Protein AF-0000000076751993 (afdb_homodimer)

Organism: NCBI:txid927661

Nearest PDB structures (foldseek):
  2pz9-assembly1_A-2  TM=8.541E-01  e=6.817E-10  Streptomyces coelicolor A3(2)
  2d6y-assembly1_A  TM=8.822E-01  e=1.567E-08  Streptomyces coelicolor A3(2)
  2jk3-assembly1_B  TM=6.874E-01  e=1.812E-04  Bacillus cereus
  3cdl-assembly1_A  TM=7.013E-01  e=4.113E-04  Pseudomonas syringae pv. tomato str. DC3000
  3cdl-assembly1_B  TM=6.144E-01  e=4.529E-04  Pseudomonas syringae pv. tomato str. DC3000

Secondary structure (DSSP, 8-state):
-----SSHHHHHHHHHHHHHHHHHHHHHHHHH--HHHHHHHHT--HHHHHHHH-SHHHHHHHHHHHHHHHHHHHS---TT-HHHHHHHHHHHHHH-HHHHHHHHHHHHHT--SEESSTTHHHHHHHHHHHHHHHHHTTSS-SS-HHHHHHHHHHHHTTTSTT-SSEE--TTS-HHHHHHHHHHHHHHHHHHHS--/-----SSHHHHHHHHHHHHHHHHHHHHHHHHH--HHHHHHHHT--HHHHHHHH-SHHHHHHHHHHHHHHHHHHHS---TT-HHHHHHHHHHHHHH-HHHHHHHHHHHHHT--SEESSTTHHHHHHHHHHHHHHHHHTTSS-SS-HHHHHHHHHHHHTTTSTT-SSEE--TTS-HHHHHHHHHHHHHHHHHHHS--

InterPro domains:
  IPR001647 DNA-binding HTH domain, TetR-type [PF00440] (17-63)
  IPR001647 DNA-binding HTH domain, TetR-type [PR00455] (17-30)
  IPR001647 DNA-binding HTH domain, TetR-type [PR00455] (38-61)
  IPR001647 DNA-binding HTH domain, TetR-type [PS50977] (11-71)
  IPR009057 Homedomain-like superfamily [SSF46689] (4-84)
  IPR036271 Tetracyclin repressor-like, C-terminal domain superfamily [SSF48498] (80-193)
  IPR041467 HTH-type transcriptional repressor Sco4008, C-terminal [PF17926] (81-190)
  IPR050109 HTH-type, TetR-like transcriptional regulator [PTHR30328] (11-191)

Structure (mmCIF, N/CA/C/O backbone):
data_AF-0000000076751993-model_v1
#
loop_
_entity.id
_entity.type
_entity.pdbx_description
1 polymer 'Transcriptional regulator'
#
loop_
_atom_site.group_PDB
_atom_site.id
_atom_site.type_symbol
_atom_site.label_atom_id
_atom_site.label_alt_id
_atom_site.label_comp_id
_atom_site.label_asym_id
_atom_site.label_entity_id
_atom_site.label_seq_id
_atom_site.pdbx_PDB_ins_code
_atom_site.Cartn_x
_atom_site.Cartn_y
_atom_site.Cartn_z
_atom_site.occupancy
_atom_site.B_iso_or_equiv
_atom_site.auth_seq_id
_atom_site.auth_comp_id
_atom_site.auth_asym_id
_atom_site.auth_atom_id
_atom_site.pdbx_PDB_model_num
ATOM 1 N N . MET A 1 1 ? 23.031 14.883 -2.691 1 47.91 1 MET A N 1
ATOM 2 C CA . MET A 1 1 ? 23 14.641 -1.253 1 47.91 1 MET A CA 1
ATOM 3 C C . MET A 1 1 ? 23.906 15.625 -0.515 1 47.91 1 MET A C 1
ATOM 5 O O . MET A 1 1 ? 25 15.945 -0.988 1 47.91 1 MET A O 1
ATOM 9 N N . PRO A 1 2 ? 23.266 16.469 0.306 1 58.22 2 PRO A N 1
ATOM 10 C CA . PRO A 1 2 ? 24.234 17.375 0.948 1 58.22 2 PRO A CA 1
ATOM 11 C C . PRO A 1 2 ? 25.5 16.656 1.416 1 58.22 2 PRO A C 1
ATOM 13 O O . PRO A 1 2 ? 25.453 15.453 1.714 1 58.22 2 PRO A O 1
ATOM 16 N N . GLU A 1 3 ? 26.625 17.188 1.13 1 65.31 3 GLU A N 1
ATOM 17 C CA . GLU A 1 3 ? 27.922 16.625 1.495 1 65.31 3 GLU A CA 1
ATOM 18 C C . GLU A 1 3 ? 28 16.375 2.998 1 65.31 3 GLU A C 1
ATOM 20 O O . GLU A 1 3 ? 27.672 17.25 3.797 1 65.31 3 GLU A O 1
ATOM 25 N N . GLN A 1 4 ? 28 15.086 3.352 1 73.44 4 GLN A N 1
ATOM 26 C CA . GLN A 1 4 ? 28.234 14.695 4.738 1 73.44 4 GLN A CA 1
ATOM 27 C C . GLN A 1 4 ? 29.406 15.453 5.34 1 73.44 4 GLN A C 1
ATOM 29 O O . GLN A 1 4 ? 30.453 15.594 4.699 1 73.44 4 GLN A O 1
ATOM 34 N N . PRO A 1 5 ? 29.047 16.047 6.43 1 74.31 5 PRO A N 1
ATOM 35 C CA . PRO A 1 5 ? 30.156 16.766 7.074 1 74.31 5 PRO A CA 1
ATOM 36 C C . PRO A 1 5 ? 31.391 15.883 7.293 1 74.31 5 PRO A C 1
ATOM 38 O O . PRO A 1 5 ? 31.25 14.68 7.516 1 74.31 5 PRO A O 1
ATOM 41 N N . SER A 1 6 ? 32.531 16.5 7.281 1 78.62 6 SER A N 1
ATOM 42 C CA . SER A 1 6 ? 33.812 15.781 7.367 1 78.62 6 SER A CA 1
ATOM 43 C C . SER A 1 6 ? 34.281 15.648 8.812 1 78.62 6 SER A C 1
ATOM 45 O O . SER A 1 6 ? 35.062 14.742 9.141 1 78.62 6 SER A O 1
ATOM 47 N N . THR A 1 7 ? 33.812 16.391 9.664 1 85.12 7 THR A N 1
ATOM 48 C CA . THR A 1 7 ? 34.219 16.266 11.062 1 85.12 7 THR A CA 1
ATOM 49 C C . THR A 1 7 ? 33.406 15.172 11.758 1 85.12 7 THR A C 1
ATOM 51 O O . THR A 1 7 ? 32.25 14.93 11.406 1 85.12 7 THR A O 1
ATOM 54 N N . PRO A 1 8 ? 34.031 14.5 12.688 1 86.75 8 PRO A N 1
ATOM 55 C CA . PRO A 1 8 ? 33.312 13.445 13.414 1 86.75 8 PRO A CA 1
ATOM 56 C C . PRO A 1 8 ? 32.062 13.945 14.094 1 86.75 8 PRO A C 1
ATOM 58 O O . PRO A 1 8 ? 31.031 13.25 14.086 1 86.75 8 PRO A O 1
ATOM 61 N N . ARG A 1 9 ? 32.156 15.062 14.742 1 85.81 9 ARG A N 1
ATOM 62 C CA . ARG A 1 9 ? 31 15.633 15.398 1 85.81 9 ARG A CA 1
ATOM 63 C C . ARG A 1 9 ? 29.906 15.945 14.383 1 85.81 9 ARG A C 1
ATOM 65 O O . ARG A 1 9 ? 28.719 15.68 14.633 1 85.81 9 ARG A O 1
ATOM 72 N N . 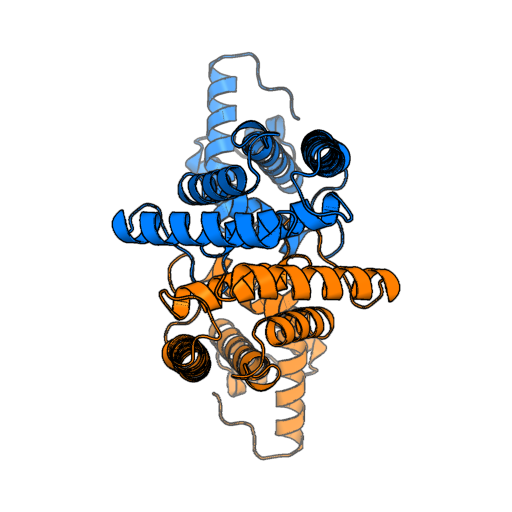GLY A 1 10 ? 30.297 16.578 13.328 1 88.31 10 GLY A N 1
ATOM 73 C CA . GLY A 1 10 ? 29.359 16.875 12.25 1 88.31 10 GLY A CA 1
ATOM 74 C C . GLY A 1 10 ? 28.703 15.625 11.68 1 88.31 10 GLY A C 1
ATOM 75 O O . GLY A 1 10 ? 27.5 15.602 11.438 1 88.31 10 GLY A O 1
ATOM 76 N N . ALA A 1 11 ? 29.531 14.609 11.531 1 90.38 11 ALA A N 1
ATOM 77 C CA . ALA A 1 11 ? 29.047 13.344 11.008 1 90.38 11 ALA A CA 1
ATOM 78 C C . ALA A 1 11 ? 28.047 12.703 11.969 1 90.38 11 ALA A C 1
ATOM 80 O O . ALA A 1 11 ? 27.047 12.125 11.539 1 90.38 11 ALA A O 1
ATOM 81 N N . ALA A 1 12 ? 28.344 12.812 13.172 1 91.81 12 ALA A N 1
ATOM 82 C CA . ALA A 1 12 ? 27.453 12.25 14.188 1 91.81 12 ALA A CA 1
ATOM 83 C C . ALA A 1 12 ? 26.109 12.969 14.188 1 91.81 12 ALA A C 1
ATOM 85 O O . ALA A 1 12 ? 25.062 12.328 14.273 1 91.81 12 ALA A O 1
ATOM 86 N N . THR A 1 13 ? 26.188 14.266 14.109 1 91.62 13 THR A N 1
ATOM 87 C CA . THR A 1 13 ? 24.969 15.055 14.07 1 91.62 13 THR A CA 1
ATOM 88 C C . THR A 1 13 ? 24.172 14.742 12.805 1 91.62 13 THR A C 1
ATOM 90 O O . THR A 1 13 ? 22.953 14.586 12.859 1 91.62 13 THR A O 1
ATOM 93 N N . TYR A 1 14 ? 24.828 14.688 11.773 1 93.06 14 TYR A N 1
ATOM 94 C CA . TYR A 1 14 ? 24.219 14.344 10.492 1 93.06 14 TYR A CA 1
ATOM 95 C C . TYR A 1 14 ? 23.453 13.023 10.578 1 93.06 14 TYR A C 1
ATOM 97 O O . TYR A 1 14 ? 22.297 12.938 10.18 1 93.06 14 TYR A O 1
ATOM 105 N N . GLN A 1 15 ? 24.047 12.031 11.172 1 92.94 15 GLN A N 1
ATOM 106 C CA . GLN A 1 15 ? 23.453 10.703 11.289 1 92.94 15 GLN A CA 1
ATOM 107 C C . GLN A 1 15 ? 22.266 10.719 12.242 1 92.94 15 GLN A C 1
ATOM 109 O O . GLN A 1 15 ? 21.25 10.062 12 1 92.94 15 GLN A O 1
ATOM 114 N N . ARG A 1 16 ? 22.375 11.453 13.258 1 94.31 16 ARG A N 1
ATOM 115 C CA . ARG A 1 16 ? 21.266 11.562 14.203 1 94.31 16 ARG A CA 1
ATOM 116 C C . ARG A 1 16 ? 20.047 12.188 13.539 1 94.31 16 ARG A C 1
ATOM 118 O O . ARG A 1 16 ? 18.922 11.734 13.75 1 94.31 16 ARG A O 1
ATOM 125 N N . ILE A 1 17 ? 20.312 13.219 12.758 1 94.88 17 ILE A N 1
ATOM 126 C CA . ILE A 1 17 ? 19.219 13.859 12.039 1 94.88 17 ILE A CA 1
ATOM 127 C C . ILE A 1 17 ? 18.547 12.852 11.102 1 94.88 17 ILE A C 1
ATOM 129 O O . ILE A 1 17 ? 17.328 12.742 11.078 1 94.88 17 ILE A O 1
ATOM 133 N N . LEU A 1 18 ? 19.359 12.094 10.438 1 93.75 18 LEU A N 1
ATOM 134 C CA . LEU A 1 18 ? 18.844 11.109 9.492 1 93.75 18 LEU A CA 1
ATOM 135 C C . LEU A 1 18 ? 17.984 10.078 10.203 1 93.75 18 LEU A C 1
ATOM 137 O O . LEU A 1 18 ? 16.891 9.75 9.742 1 93.75 18 LEU A O 1
ATOM 141 N N . ASP A 1 19 ? 18.438 9.617 11.297 1 94.44 19 ASP A N 1
ATOM 142 C CA . ASP A 1 19 ? 17.734 8.57 12.031 1 94.44 19 ASP A CA 1
ATOM 143 C C . ASP A 1 19 ? 16.406 9.086 12.578 1 94.44 19 ASP A C 1
ATOM 145 O O . ASP A 1 19 ? 15.359 8.453 12.391 1 94.44 19 ASP A O 1
ATOM 149 N N . VAL A 1 20 ? 16.453 10.25 13.141 1 96.69 20 VAL A N 1
ATOM 150 C CA . VAL A 1 20 ? 15.273 10.828 13.758 1 96.69 20 VAL A CA 1
ATOM 151 C C . VAL A 1 20 ? 14.273 11.242 12.68 1 96.69 20 VAL A C 1
ATOM 153 O O . VAL A 1 20 ? 13.07 10.992 12.805 1 96.69 20 VAL A O 1
ATOM 156 N N . ALA A 1 21 ? 14.789 11.844 11.641 1 97 21 ALA A N 1
ATOM 157 C CA . ALA A 1 21 ? 13.914 12.289 10.562 1 97 21 ALA A CA 1
ATOM 158 C C . ALA A 1 21 ? 13.266 11.102 9.852 1 97 21 ALA A C 1
ATOM 160 O O . ALA A 1 21 ? 12.117 11.18 9.422 1 97 21 ALA A O 1
ATOM 161 N N . THR A 1 22 ? 14 10 9.742 1 95.94 22 THR A N 1
ATOM 162 C CA . THR A 1 22 ? 13.445 8.789 9.141 1 95.94 22 THR A CA 1
ATOM 163 C C . THR A 1 22 ? 12.227 8.305 9.922 1 95.94 22 THR A C 1
ATOM 165 O O . THR A 1 22 ? 11.188 8.016 9.336 1 95.94 22 THR A O 1
ATOM 168 N N . GLN A 1 23 ? 12.359 8.289 11.172 1 96.12 23 GLN A N 1
ATOM 169 C CA . GLN A 1 23 ? 11.258 7.844 12.023 1 96.12 23 GLN A CA 1
ATOM 170 C C . GLN A 1 23 ? 10.086 8.812 11.953 1 96.12 23 GLN A C 1
ATOM 172 O O . GLN A 1 23 ? 8.93 8.391 11.875 1 96.12 23 GLN A O 1
ATOM 177 N N . GLU A 1 24 ? 10.406 10.109 11.945 1 97.06 24 GLU A N 1
ATOM 178 C CA . GLU A 1 24 ? 9.383 11.148 11.875 1 97.06 24 GLU A CA 1
ATOM 179 C C . GLU A 1 24 ? 8.602 11.062 10.57 1 97.06 24 GLU A C 1
ATOM 181 O O . GLU A 1 24 ? 7.367 11.055 10.578 1 97.06 24 GLU A O 1
ATOM 186 N N . PHE A 1 25 ? 9.297 10.898 9.484 1 96.81 25 PHE A N 1
ATOM 187 C CA . PHE A 1 25 ? 8.656 10.836 8.172 1 96.81 25 PHE A CA 1
ATOM 188 C C . PHE A 1 25 ? 7.91 9.516 8 1 96.81 25 PHE A C 1
ATOM 190 O O . PHE A 1 25 ? 6.836 9.484 7.406 1 96.81 25 PHE A O 1
ATOM 197 N N . ALA A 1 26 ? 8.469 8.422 8.508 1 96.06 26 ALA A N 1
ATOM 198 C CA . ALA A 1 26 ? 7.82 7.117 8.383 1 96.06 26 ALA A CA 1
ATOM 199 C C . ALA A 1 26 ? 6.508 7.078 9.164 1 96.06 26 ALA A C 1
ATOM 201 O O . ALA A 1 26 ? 5.555 6.414 8.75 1 96.06 26 ALA A O 1
ATOM 202 N N . ARG A 1 27 ? 6.48 7.816 10.227 1 95.44 27 ARG A N 1
ATOM 203 C CA . ARG A 1 27 ? 5.309 7.785 11.094 1 95.44 27 ARG A CA 1
ATOM 204 C C . ARG A 1 27 ? 4.246 8.766 10.617 1 95.44 27 ARG A C 1
ATOM 206 O O . ARG A 1 27 ? 3.053 8.461 10.633 1 95.44 27 ARG A O 1
ATOM 213 N N . HIS A 1 28 ? 4.703 9.953 10.086 1 95.5 28 HIS A N 1
ATOM 214 C CA . HIS A 1 28 ? 3.73 11.031 9.93 1 95.5 28 HIS A CA 1
ATOM 215 C C . HIS A 1 28 ? 3.609 11.461 8.477 1 95.5 28 HIS A C 1
ATOM 217 O O . HIS A 1 28 ? 2.744 12.266 8.133 1 95.5 28 HIS A O 1
ATOM 223 N N . GLY A 1 29 ? 4.473 10.875 7.602 1 95.31 29 GLY A N 1
ATOM 224 C CA . GLY A 1 29 ? 4.465 11.328 6.219 1 95.31 29 GLY A CA 1
ATOM 225 C C . GLY A 1 29 ? 5.156 12.664 6.023 1 95.31 29 GLY A C 1
ATOM 226 O O . GLY A 1 29 ? 5.723 13.219 6.965 1 95.31 29 GLY A O 1
ATOM 227 N N . ILE A 1 30 ? 5.117 13.164 4.828 1 93.62 30 ILE A N 1
ATOM 228 C CA . ILE A 1 30 ? 5.809 14.391 4.445 1 93.62 30 ILE A CA 1
ATOM 229 C C . ILE A 1 30 ? 5.043 15.602 4.977 1 93.62 30 ILE A C 1
ATOM 231 O O . ILE A 1 30 ? 5.625 16.484 5.617 1 93.62 30 ILE A O 1
ATOM 235 N N . ALA A 1 31 ? 3.777 15.602 4.715 1 90.44 31 ALA A N 1
ATOM 236 C CA . ALA A 1 31 ? 2.938 16.719 5.152 1 90.44 31 ALA A CA 1
ATOM 237 C C . ALA A 1 31 ? 2.834 16.75 6.676 1 90.44 31 ALA A C 1
ATOM 239 O O . ALA A 1 31 ? 2.834 17.828 7.273 1 90.44 31 ALA A O 1
ATOM 240 N N . GLY A 1 32 ? 2.873 15.625 7.328 1 91.94 32 GLY A N 1
ATOM 241 C CA . GLY A 1 32 ? 2.617 15.539 8.758 1 91.94 32 GLY A CA 1
ATOM 242 C C . GLY A 1 32 ? 3.869 15.695 9.602 1 91.94 32 GLY A C 1
ATOM 243 O O . GLY A 1 32 ? 3.791 16 10.789 1 91.94 32 GLY A O 1
ATOM 244 N N . ALA A 1 33 ? 4.992 15.484 8.992 1 95.06 33 ALA A N 1
ATOM 245 C CA . ALA A 1 33 ? 6.258 15.602 9.711 1 95.06 33 ALA A CA 1
ATOM 246 C C . ALA A 1 33 ? 6.535 17.062 10.094 1 95.06 33 ALA A C 1
ATOM 248 O O . ALA A 1 33 ? 6.188 17.984 9.352 1 95.06 33 ALA A O 1
ATOM 249 N N . ARG A 1 34 ? 7.145 17.219 11.234 1 95.5 34 ARG A N 1
ATOM 250 C CA . ARG A 1 34 ? 7.488 18.547 11.719 1 95.5 34 ARG A CA 1
ATOM 251 C C . ARG A 1 34 ? 8.992 18.688 11.953 1 95.5 34 ARG A C 1
ATOM 253 O O . ARG A 1 34 ? 9.57 17.906 12.727 1 95.5 34 ARG A O 1
ATOM 260 N N . VAL A 1 35 ? 9.477 19.688 11.406 1 96.62 35 VAL A N 1
ATOM 261 C CA . VAL A 1 35 ? 10.906 19.953 11.523 1 96.62 35 VAL A CA 1
ATOM 262 C C . VAL A 1 35 ? 11.266 20.234 12.977 1 96.62 35 VAL A C 1
ATOM 264 O O . VAL A 1 35 ? 12.336 19.828 13.445 1 96.62 35 VAL A O 1
ATOM 267 N N . GLU A 1 36 ? 10.398 20.812 13.672 1 97.38 36 GLU A N 1
ATOM 268 C CA . GLU A 1 36 ? 10.625 21.125 15.078 1 97.38 36 GLU A CA 1
ATOM 269 C C . GLU A 1 36 ? 10.82 19.859 15.906 1 97.38 36 GLU A C 1
ATOM 271 O O . GLU A 1 36 ? 11.68 19.828 16.797 1 97.38 36 GLU A O 1
ATOM 276 N N . ARG A 1 37 ? 10.047 18.891 15.664 1 97.44 37 ARG A N 1
ATOM 277 C CA . ARG A 1 37 ? 10.188 17.609 16.359 1 97.44 37 ARG A CA 1
ATOM 278 C C . ARG A 1 37 ? 11.516 16.938 16.016 1 97.44 37 ARG A C 1
ATOM 280 O O . ARG A 1 37 ? 12.164 16.359 16.891 1 97.44 37 ARG A O 1
ATOM 287 N N . ILE A 1 38 ? 11.914 17.031 14.766 1 97.44 38 ILE A N 1
ATOM 288 C CA . ILE A 1 38 ? 13.141 16.406 14.297 1 97.44 38 ILE A CA 1
ATOM 289 C C . ILE A 1 38 ? 14.344 17.062 14.977 1 97.44 38 ILE A C 1
ATOM 291 O O . ILE A 1 38 ? 15.211 16.359 15.516 1 97.44 38 ILE A O 1
ATOM 295 N N . VAL A 1 39 ? 14.383 18.391 14.977 1 97.12 39 VAL A N 1
ATOM 296 C CA . VAL A 1 39 ? 15.555 19.078 15.516 1 97.12 39 VAL A CA 1
ATOM 297 C C . VAL A 1 39 ? 15.625 18.859 17.031 1 97.12 39 VAL A C 1
ATOM 299 O O . VAL A 1 39 ? 16.719 18.688 17.578 1 97.12 39 VAL A O 1
ATOM 302 N N . ALA A 1 40 ? 14.492 18.891 17.688 1 97.5 40 ALA A N 1
ATOM 303 C CA . ALA A 1 40 ? 14.453 18.656 19.125 1 97.5 40 ALA A CA 1
ATOM 304 C C . ALA A 1 40 ? 14.984 17.266 19.469 1 97.5 40 ALA A C 1
ATOM 306 O O . ALA A 1 40 ? 15.828 17.125 20.344 1 97.5 40 ALA A O 1
ATOM 307 N N . ALA A 1 41 ? 14.594 16.297 18.766 1 96.81 41 ALA A N 1
ATOM 308 C CA . ALA A 1 41 ? 14.961 14.906 19.047 1 96.81 41 ALA A CA 1
ATOM 309 C C . ALA A 1 41 ? 16.406 14.633 18.641 1 96.81 41 ALA A C 1
ATOM 311 O O . ALA A 1 41 ? 17.094 13.812 19.266 1 96.81 41 ALA A O 1
ATOM 312 N N . ALA A 1 42 ? 16.844 15.281 17.609 1 96.5 42 ALA A N 1
ATOM 313 C CA . ALA A 1 42 ? 18.203 15.062 17.109 1 96.5 42 ALA A CA 1
ATOM 314 C C . ALA A 1 42 ? 19.203 15.938 17.844 1 96.5 42 ALA A C 1
ATOM 316 O O . ALA A 1 42 ? 20.406 15.867 17.578 1 96.5 42 ALA A O 1
ATOM 317 N N . HIS A 1 43 ? 18.688 16.734 18.75 1 95.5 43 HIS A N 1
ATOM 318 C CA . HIS A 1 43 ? 19.531 17.625 19.531 1 95.5 43 HIS A CA 1
ATOM 319 C C . HIS A 1 43 ? 20.344 18.562 18.641 1 95.5 43 HIS A C 1
ATOM 321 O O . HIS A 1 43 ? 21.562 18.656 18.766 1 95.5 43 HIS A O 1
ATOM 327 N N . THR A 1 44 ? 19.688 19.203 17.734 1 95.94 44 THR A N 1
ATOM 328 C CA . THR A 1 44 ? 20.25 20.188 16.812 1 95.94 44 THR A CA 1
ATOM 329 C C . THR A 1 44 ? 19.297 21.344 16.609 1 95.94 44 THR A C 1
ATOM 331 O O . THR A 1 44 ? 18.391 21.578 17.422 1 95.94 44 THR A O 1
ATOM 334 N N . ASN A 1 45 ? 19.594 22.219 15.656 1 94.81 45 ASN A N 1
ATOM 335 C CA . ASN A 1 45 ? 18.703 23.328 15.359 1 94.81 45 ASN A CA 1
ATOM 336 C C . ASN A 1 45 ? 18.375 23.406 13.867 1 94.81 45 ASN A C 1
ATOM 338 O O . ASN A 1 45 ? 18.969 22.688 13.062 1 94.81 45 ASN A O 1
ATOM 342 N N . LYS A 1 46 ? 17.359 24.219 13.586 1 95.25 46 LYS A N 1
ATOM 343 C CA . LYS A 1 46 ? 16.859 24.328 12.219 1 95.25 46 LYS A CA 1
ATOM 344 C C . LYS A 1 46 ? 17.953 24.766 11.266 1 95.25 46 LYS A C 1
ATOM 346 O O . LYS A 1 46 ? 18.062 24.25 10.148 1 95.25 46 LYS A O 1
ATOM 351 N N . ALA A 1 47 ? 18.75 25.672 11.734 1 94.31 47 ALA A N 1
ATOM 352 C CA . ALA A 1 47 ? 19.828 26.203 10.891 1 94.31 47 ALA A CA 1
ATOM 353 C C . ALA A 1 47 ? 20.797 25.094 10.492 1 94.31 47 ALA A C 1
ATOM 355 O O . ALA A 1 47 ? 21.172 24.984 9.328 1 94.31 47 ALA A O 1
ATOM 356 N N . GLN A 1 48 ? 21.156 24.328 11.375 1 93.31 48 GLN A N 1
ATOM 357 C CA . GLN A 1 48 ? 22.094 23.234 11.125 1 93.31 48 GLN A CA 1
ATOM 358 C C . GLN A 1 48 ? 21.453 22.172 10.227 1 93.31 48 GLN A C 1
ATOM 360 O O . GLN A 1 48 ? 22.109 21.641 9.328 1 93.31 48 GLN A O 1
ATOM 365 N N . LEU A 1 49 ? 20.203 21.859 10.484 1 94.88 49 LEU A N 1
ATOM 366 C CA . LEU A 1 49 ? 19.5 20.891 9.656 1 94.88 49 LEU A CA 1
ATOM 367 C C . LEU A 1 49 ? 19.453 21.344 8.203 1 94.88 49 LEU A C 1
ATOM 369 O O . LEU A 1 49 ? 19.75 20.562 7.297 1 94.88 49 LEU A O 1
ATOM 373 N N . TYR A 1 50 ? 19.109 22.609 8.07 1 93.75 50 TYR A N 1
ATOM 374 C CA . TYR A 1 50 ? 18.938 23.109 6.711 1 93.75 50 TYR A CA 1
ATOM 375 C C . TYR A 1 50 ? 20.281 23.328 6.027 1 93.75 50 TYR A C 1
ATOM 377 O O . TYR A 1 50 ? 20.375 23.312 4.797 1 93.75 50 TYR A O 1
ATOM 385 N N . ALA A 1 51 ? 21.297 23.531 6.84 1 93.12 51 ALA A N 1
ATOM 386 C CA . ALA A 1 51 ? 22.641 23.578 6.281 1 93.12 51 ALA A CA 1
ATOM 387 C C . ALA A 1 51 ? 23.031 22.234 5.668 1 93.12 51 ALA A C 1
ATOM 389 O O . ALA A 1 51 ? 23.719 22.188 4.641 1 93.12 51 ALA A O 1
ATOM 390 N N . TYR A 1 52 ? 22.547 21.188 6.32 1 92.5 52 TYR A N 1
ATOM 391 C CA . TYR A 1 52 ? 22.891 19.844 5.867 1 92.5 52 TYR A CA 1
ATOM 392 C C . TYR A 1 52 ? 21.969 19.391 4.746 1 92.5 52 TYR A C 1
ATOM 394 O O . TYR A 1 52 ? 22.422 18.781 3.77 1 92.5 52 TYR A O 1
ATOM 402 N N . PHE A 1 53 ? 20.625 19.625 4.84 1 94.56 53 PHE A N 1
ATOM 403 C CA . PHE A 1 53 ? 19.672 18.906 4.016 1 94.56 53 PHE A CA 1
ATOM 404 C C . PHE A 1 53 ? 18.812 19.875 3.213 1 94.56 53 PHE A C 1
ATOM 406 O O . PHE A 1 53 ? 18.016 19.453 2.369 1 94.56 53 PHE A O 1
ATOM 413 N N . GLY A 1 54 ? 19 21.094 3.447 1 93.38 54 GLY A N 1
ATOM 414 C CA . GLY A 1 54 ? 18.141 22.062 2.797 1 93.38 54 GLY A CA 1
ATOM 415 C C . GLY A 1 54 ? 16.781 22.203 3.457 1 93.38 54 GLY A C 1
ATOM 416 O O . GLY A 1 54 ? 16.688 22.312 4.684 1 93.38 54 GLY A O 1
ATOM 417 N N . ASN A 1 55 ? 15.711 22.078 2.758 1 93.69 55 ASN A N 1
ATOM 418 C CA . ASN A 1 55 ? 14.359 22.219 3.293 1 93.69 55 ASN A CA 1
ATOM 419 C C . ASN A 1 55 ? 13.719 20.859 3.562 1 93.69 55 ASN A C 1
ATOM 421 O O . ASN A 1 55 ? 14.367 19.828 3.41 1 93.69 55 ASN A O 1
ATOM 425 N N . LYS A 1 56 ? 12.562 20.828 4.027 1 94.62 56 LYS A N 1
ATOM 426 C CA . LYS A 1 56 ? 11.883 19.609 4.438 1 94.62 56 LYS A CA 1
ATOM 427 C C . LYS A 1 56 ? 11.75 18.641 3.271 1 94.62 56 LYS A C 1
ATOM 429 O O . LYS A 1 56 ? 11.961 17.438 3.438 1 94.62 56 LYS A O 1
ATOM 434 N N . ASP A 1 57 ? 11.422 19.156 2.125 1 94.25 57 ASP A N 1
ATOM 435 C CA . ASP A 1 57 ? 11.266 18.312 0.947 1 94.25 57 ASP A CA 1
ATOM 436 C C . ASP A 1 57 ? 12.578 17.641 0.566 1 94.25 57 ASP A C 1
ATOM 438 O O . ASP A 1 57 ? 12.609 16.453 0.255 1 94.25 57 ASP A O 1
ATOM 442 N N . GLU A 1 58 ? 13.555 18.328 0.596 1 94.88 58 GLU A N 1
ATOM 443 C CA . GLU A 1 58 ? 14.875 17.812 0.262 1 94.88 58 GLU A CA 1
ATOM 444 C C . GLU A 1 58 ? 15.352 16.797 1.307 1 94.88 58 GLU A C 1
ATOM 446 O O . GLU A 1 58 ? 16.016 15.82 0.974 1 94.88 58 GLU A O 1
ATOM 451 N N . LEU A 1 59 ? 15.062 17.188 2.574 1 95 59 LEU A N 1
ATOM 452 C CA . LEU A 1 59 ? 15.375 16.25 3.645 1 95 59 LEU A CA 1
ATOM 453 C C . LEU A 1 59 ? 14.664 14.922 3.42 1 95 59 LEU A C 1
ATOM 455 O O . LEU A 1 59 ? 15.281 13.859 3.533 1 95 59 LEU A O 1
ATOM 459 N N . PHE A 1 60 ? 13.406 14.906 3.055 1 95.56 60 PHE A N 1
ATOM 460 C CA . PHE A 1 60 ? 12.664 13.688 2.77 1 95.56 60 PHE A CA 1
ATOM 461 C C . PHE A 1 60 ? 13.305 12.922 1.616 1 95.56 60 PHE A C 1
ATOM 463 O O . PHE A 1 60 ? 13.484 11.703 1.694 1 95.56 60 PHE A O 1
ATOM 470 N N . ASP A 1 61 ? 13.594 13.656 0.565 1 93.38 61 ASP A N 1
ATOM 471 C CA . ASP A 1 61 ? 14.188 13.008 -0.605 1 93.38 61 ASP A CA 1
ATOM 472 C C . ASP A 1 61 ? 15.477 12.281 -0.238 1 93.38 61 ASP A C 1
ATOM 474 O O . ASP A 1 61 ? 15.703 11.148 -0.667 1 93.38 61 ASP A O 1
ATOM 478 N N . ALA A 1 62 ? 16.25 12.914 0.56 1 91.5 62 ALA A N 1
ATOM 479 C CA . ALA A 1 62 ? 17.516 12.312 0.984 1 91.5 62 ALA A CA 1
ATOM 480 C C . ALA A 1 62 ? 17.266 11.031 1.771 1 91.5 62 ALA A C 1
ATOM 482 O O . ALA A 1 62 ? 17.938 10.016 1.543 1 91.5 62 ALA A O 1
ATOM 483 N N . ILE A 1 63 ? 16.328 11.086 2.645 1 92.81 63 ILE A N 1
ATOM 484 C CA . ILE A 1 63 ? 15.992 9.938 3.482 1 92.81 63 ILE A CA 1
ATOM 485 C C . ILE A 1 63 ? 15.391 8.828 2.623 1 92.81 63 ILE A C 1
ATOM 487 O O . ILE A 1 63 ? 15.781 7.668 2.732 1 92.81 63 ILE A O 1
ATOM 491 N N . PHE A 1 64 ? 14.492 9.172 1.77 1 92.12 64 PHE A N 1
ATOM 492 C CA . PHE A 1 64 ? 13.773 8.227 0.922 1 92.12 64 PHE A CA 1
ATOM 493 C C . PHE A 1 64 ? 14.734 7.5 -0.015 1 92.12 64 PHE A C 1
ATOM 495 O O . PHE A 1 64 ? 14.758 6.27 -0.05 1 92.12 64 PHE A O 1
ATOM 502 N N . PHE A 1 65 ? 15.547 8.195 -0.721 1 88.5 65 PHE A N 1
ATOM 503 C CA . PHE A 1 65 ? 16.453 7.582 -1.691 1 88.5 65 PHE A CA 1
ATOM 504 C C . PHE A 1 65 ? 17.547 6.789 -0.989 1 88.5 65 PHE A C 1
ATOM 506 O O . PHE A 1 65 ? 17.969 5.738 -1.479 1 88.5 65 PHE A O 1
ATOM 513 N N . GLY A 1 66 ? 17.984 7.297 0.195 1 84.88 66 GLY A N 1
ATOM 514 C CA . GLY A 1 66 ? 18.906 6.504 1.002 1 84.88 66 GLY A CA 1
ATOM 515 C C . GLY A 1 66 ? 18.312 5.184 1.454 1 84.88 66 GLY A C 1
ATOM 516 O O . GLY A 1 66 ? 18.984 4.156 1.445 1 84.88 66 GLY A O 1
ATOM 517 N N . SER A 1 67 ? 17.078 5.258 1.804 1 84.06 67 SER A N 1
ATOM 518 C CA . SER A 1 67 ? 16.375 4.059 2.244 1 84.06 67 SER A CA 1
ATOM 519 C C . SER A 1 67 ? 16.109 3.111 1.078 1 84.06 67 SER A C 1
ATOM 521 O O . SER A 1 67 ? 16.25 1.894 1.215 1 84.06 67 SER A O 1
ATOM 523 N N . LEU A 1 68 ? 15.719 3.643 -0.044 1 82.5 68 LEU A N 1
ATOM 524 C CA . LEU A 1 68 ? 15.484 2.838 -1.237 1 82.5 68 LEU A CA 1
ATOM 525 C C . LEU A 1 68 ? 16.75 2.092 -1.649 1 82.5 68 LEU A C 1
ATOM 527 O O . LEU A 1 68 ? 16.688 0.913 -2.008 1 82.5 68 LEU A O 1
ATOM 531 N N . GLU A 1 69 ? 1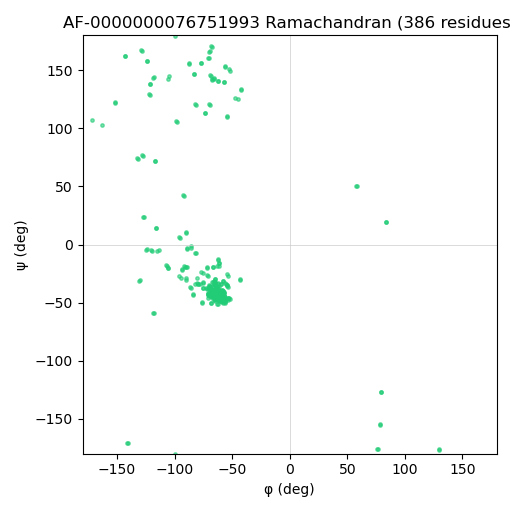7.828 2.77 -1.606 1 78.62 69 GLU A N 1
ATOM 532 C CA . GLU A 1 69 ? 19.109 2.15 -1.926 1 78.62 69 GLU A CA 1
ATOM 533 C C . GLU A 1 69 ? 19.406 0.991 -0.98 1 78.62 69 GLU A C 1
ATOM 535 O O . GLU A 1 69 ? 19.922 -0.047 -1.407 1 78.62 69 GLU A O 1
ATOM 540 N N . ARG A 1 70 ? 19.094 1.189 0.225 1 76 70 ARG A N 1
ATOM 541 C CA . ARG A 1 70 ? 19.344 0.148 1.22 1 76 70 ARG A CA 1
ATOM 542 C C . ARG A 1 70 ? 18.484 -1.081 0.942 1 76 70 ARG A C 1
ATOM 544 O O . ARG A 1 70 ? 18.969 -2.209 0.976 1 76 70 ARG A O 1
ATOM 551 N N . ILE A 1 71 ? 17.188 -0.867 0.6 1 71.5 71 ILE A N 1
ATOM 552 C CA . ILE A 1 71 ? 16.297 -1.994 0.33 1 71.5 71 ILE A CA 1
ATOM 553 C C . ILE A 1 71 ? 16.797 -2.758 -0.897 1 71.5 71 ILE A C 1
ATOM 555 O O . ILE A 1 71 ? 16.828 -3.99 -0.898 1 71.5 71 ILE A O 1
ATOM 559 N N . VAL A 1 72 ? 17.188 -2.02 -1.901 1 73 72 VAL A N 1
ATOM 560 C CA . VAL A 1 72 ? 17.656 -2.623 -3.146 1 73 72 VAL A CA 1
ATOM 561 C C . VAL A 1 72 ? 18.938 -3.4 -2.896 1 73 72 VAL A C 1
ATOM 563 O O . VAL A 1 72 ? 19.125 -4.5 -3.424 1 73 72 VAL A O 1
ATOM 566 N N . ASN A 1 73 ? 19.719 -2.881 -1.974 1 73.25 73 ASN A N 1
ATOM 567 C CA . ASN A 1 73 ? 21.031 -3.482 -1.747 1 73.25 73 ASN A CA 1
ATOM 568 C C . ASN A 1 73 ? 20.969 -4.578 -0.687 1 73.25 73 ASN A C 1
ATOM 570 O O . ASN A 1 73 ? 21.719 -5.551 -0.748 1 73.25 73 ASN A O 1
ATOM 574 N N . VAL A 1 74 ? 20.078 -4.43 0.171 1 73.19 74 VAL A N 1
ATOM 575 C CA . VAL A 1 74 ? 20.016 -5.348 1.304 1 73.19 74 VAL A CA 1
ATOM 576 C C . VAL A 1 74 ? 19.297 -6.629 0.891 1 73.19 74 VAL A C 1
ATOM 578 O O . VAL A 1 74 ? 19.578 -7.703 1.43 1 73.19 74 VAL A O 1
ATOM 581 N N . VAL A 1 75 ? 18.359 -6.527 0.038 1 84.19 75 VAL A N 1
ATOM 582 C CA . VAL A 1 75 ? 17.641 -7.711 -0.413 1 84.19 75 VAL A CA 1
ATOM 583 C C . VAL A 1 75 ? 17.859 -7.918 -1.909 1 84.19 75 VAL A C 1
ATOM 585 O O . VAL A 1 75 ? 16.938 -7.727 -2.713 1 84.19 75 VAL A O 1
ATOM 588 N N . PRO A 1 76 ? 19.078 -8.336 -2.215 1 80.88 76 PRO A N 1
ATOM 589 C CA . PRO A 1 76 ? 19.359 -8.516 -3.643 1 80.88 76 PRO A CA 1
ATOM 590 C C . PRO A 1 76 ? 18.531 -9.641 -4.266 1 80.88 76 PRO A C 1
ATOM 592 O O . PRO A 1 76 ? 18.234 -10.641 -3.604 1 80.88 76 PRO A O 1
ATOM 595 N N . ILE A 1 77 ? 18.172 -9.289 -5.512 1 83.12 77 ILE A N 1
ATOM 596 C CA . ILE A 1 77 ? 17.453 -10.305 -6.273 1 83.12 77 ILE A CA 1
ATOM 597 C C . ILE A 1 77 ? 18.453 -11.297 -6.879 1 83.12 77 ILE A C 1
ATOM 599 O O . ILE A 1 77 ? 19.516 -10.906 -7.344 1 83.12 77 ILE A O 1
ATOM 603 N N . GLY A 1 78 ? 18.391 -12.586 -6.559 1 70.69 78 GLY A N 1
ATOM 604 C CA . GLY A 1 78 ? 19.281 -13.547 -7.191 1 70.69 78 GLY A CA 1
ATOM 605 C C . GLY A 1 78 ? 18.578 -14.398 -8.242 1 70.69 78 GLY A C 1
ATOM 606 O O . GLY A 1 78 ? 17.359 -14.5 -8.25 1 70.69 78 GLY A O 1
ATOM 607 N N . ALA A 1 79 ? 19.422 -14.734 -9.383 1 57.47 79 ALA A N 1
ATOM 608 C CA . ALA A 1 79 ? 19.031 -15.656 -10.453 1 57.47 79 ALA A CA 1
ATOM 609 C C . ALA A 1 79 ? 18.359 -16.906 -9.883 1 57.47 79 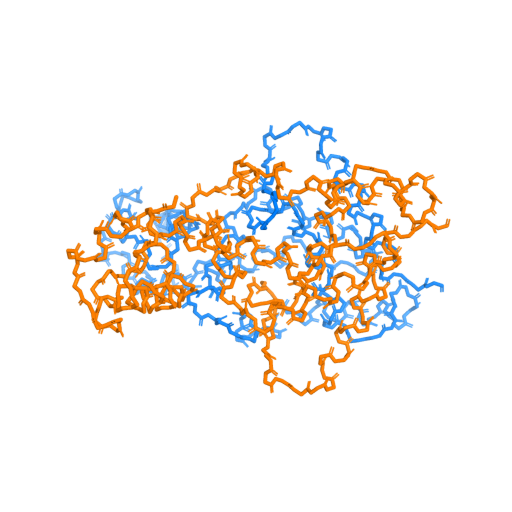ALA A C 1
ATOM 611 O O . ALA A 1 79 ? 17.562 -17.547 -10.555 1 57.47 79 ALA A O 1
ATOM 612 N N . ALA A 1 80 ? 18.719 -17.297 -8.695 1 60.53 80 ALA A N 1
ATOM 613 C CA . ALA A 1 80 ? 18.406 -18.641 -8.211 1 60.53 80 ALA A CA 1
ATOM 614 C C . ALA A 1 80 ? 16.953 -18.719 -7.711 1 60.53 80 ALA A C 1
ATOM 616 O O . ALA A 1 80 ? 16.281 -19.719 -7.898 1 60.53 80 ALA A O 1
ATOM 617 N N . ASP A 1 81 ? 16.109 -17.547 -7.098 1 81.38 81 ASP A N 1
ATOM 618 C CA . ASP A 1 81 ? 14.727 -17.891 -6.773 1 81.38 81 ASP A CA 1
ATOM 619 C C . ASP A 1 81 ? 13.914 -16.672 -6.379 1 81.38 81 ASP A C 1
ATOM 621 O O . ASP A 1 81 ? 14.188 -16.047 -5.352 1 81.38 81 ASP A O 1
ATOM 625 N N . LEU A 1 82 ? 13.094 -16.281 -7.207 1 94.5 82 LEU A N 1
ATOM 626 C CA . LEU A 1 82 ? 12.148 -15.203 -6.953 1 94.5 82 LEU A CA 1
ATOM 627 C C . LEU A 1 82 ? 11.328 -15.477 -5.695 1 94.5 82 LEU A C 1
ATOM 629 O O . LEU A 1 82 ? 10.93 -14.547 -4.992 1 94.5 82 LEU A O 1
ATOM 633 N N . ALA A 1 83 ? 11.188 -16.734 -5.367 1 95.81 83 ALA A N 1
ATOM 634 C CA . ALA A 1 83 ? 10.453 -17.109 -4.16 1 95.81 83 ALA A CA 1
ATOM 635 C C . ALA A 1 83 ? 11.234 -16.734 -2.906 1 95.81 83 ALA A C 1
ATOM 637 O O . ALA A 1 83 ? 10.68 -16.141 -1.974 1 95.81 83 ALA A O 1
ATOM 638 N N . ASP A 1 84 ? 12.484 -17.047 -2.922 1 95 84 ASP A N 1
ATOM 639 C CA . ASP A 1 84 ? 13.328 -16.703 -1.786 1 95 84 ASP A CA 1
ATOM 640 C C . ASP A 1 84 ? 13.492 -15.18 -1.665 1 95 84 ASP A C 1
ATOM 642 O O . ASP A 1 84 ? 13.562 -14.648 -0.557 1 95 84 ASP A O 1
ATOM 646 N N . TRP A 1 85 ? 13.602 -14.578 -2.816 1 95 85 TRP A N 1
ATOM 647 C CA . TRP A 1 85 ? 13.68 -13.125 -2.818 1 95 85 TRP A CA 1
ATOM 648 C C . TRP A 1 85 ? 12.438 -12.516 -2.178 1 95 85 TRP A C 1
ATOM 650 O O . TRP A 1 85 ? 12.539 -11.617 -1.341 1 95 85 TRP A O 1
ATOM 660 N N . ALA A 1 86 ? 11.273 -12.984 -2.479 1 96.5 86 ALA A N 1
ATOM 661 C CA . ALA A 1 86 ? 10.031 -12.5 -1.897 1 96.5 86 ALA A CA 1
ATOM 662 C C . ALA A 1 86 ? 10.031 -12.664 -0.381 1 96.5 86 ALA A C 1
ATOM 664 O O . ALA A 1 86 ? 9.594 -11.766 0.348 1 96.5 86 ALA A O 1
ATOM 665 N N . VAL A 1 87 ? 10.5 -13.789 0.081 1 97.06 87 VAL A N 1
ATOM 666 C CA . VAL A 1 87 ? 10.539 -14.055 1.515 1 97.06 87 VAL A CA 1
ATOM 667 C C . VAL A 1 87 ? 11.531 -13.117 2.195 1 97.06 87 VAL A C 1
ATOM 669 O O . VAL A 1 87 ? 11.258 -12.602 3.285 1 97.06 87 VAL A O 1
ATOM 672 N N . ARG A 1 88 ? 12.641 -12.859 1.554 1 95.5 88 ARG A N 1
ATOM 673 C CA . ARG A 1 88 ? 13.602 -11.914 2.121 1 95.5 88 ARG A CA 1
ATOM 674 C C . ARG A 1 88 ? 13.008 -10.508 2.186 1 95.5 88 ARG A C 1
ATOM 676 O O . ARG A 1 88 ? 13.273 -9.758 3.131 1 95.5 88 ARG A O 1
ATOM 683 N N . LEU A 1 89 ? 12.273 -10.156 1.177 1 95.12 89 LEU A N 1
ATOM 684 C CA . LEU A 1 89 ? 11.586 -8.867 1.215 1 95.12 89 LEU A CA 1
ATOM 685 C C . LEU A 1 89 ? 10.633 -8.805 2.4 1 95.12 89 LEU A C 1
ATOM 687 O O . LEU A 1 89 ? 10.648 -7.832 3.164 1 95.12 89 LEU A O 1
ATOM 691 N N . TYR A 1 90 ? 9.82 -9.836 2.566 1 97.12 90 TYR A N 1
ATOM 692 C CA . TYR A 1 90 ? 8.906 -9.93 3.699 1 97.12 90 TYR A CA 1
ATOM 693 C C . TYR A 1 90 ? 9.648 -9.719 5.016 1 97.12 90 TYR A C 1
ATOM 695 O O . TYR A 1 90 ? 9.227 -8.914 5.852 1 97.12 90 TYR A O 1
ATOM 703 N N . ASP A 1 91 ? 10.758 -10.375 5.168 1 96.5 91 ASP A N 1
ATOM 704 C CA . ASP A 1 91 ? 11.539 -10.289 6.395 1 96.5 91 ASP A CA 1
ATOM 705 C C . ASP A 1 91 ? 12.078 -8.875 6.594 1 96.5 91 ASP A C 1
ATOM 707 O O . ASP A 1 91 ? 12.102 -8.367 7.719 1 96.5 91 ASP A O 1
ATOM 711 N N . GLU A 1 92 ? 12.5 -8.273 5.531 1 94.19 92 GLU A N 1
ATOM 712 C CA . GLU A 1 92 ? 13.078 -6.938 5.637 1 94.19 92 GLU A CA 1
ATOM 713 C C . GLU A 1 92 ? 12.008 -5.91 6 1 94.19 92 GLU A C 1
ATOM 715 O O . GLU A 1 92 ? 12.281 -4.973 6.762 1 94.19 92 GLU A O 1
ATOM 720 N N . TYR A 1 93 ? 10.789 -6.074 5.461 1 94.5 93 TYR A N 1
ATOM 721 C CA . TYR A 1 93 ? 9.695 -5.18 5.824 1 94.5 93 TYR A CA 1
ATOM 722 C C . TYR A 1 93 ? 9.438 -5.219 7.324 1 94.5 93 TYR A C 1
ATOM 724 O O . TYR A 1 93 ? 9.117 -4.191 7.934 1 94.5 93 TYR A O 1
ATOM 732 N N . LEU A 1 94 ? 9.531 -6.426 7.879 1 95.44 94 LEU A N 1
ATOM 733 C CA . LEU A 1 94 ? 9.281 -6.594 9.312 1 95.44 94 LEU A CA 1
ATOM 734 C C . LEU A 1 94 ? 10.414 -5.977 10.133 1 95.44 94 LEU A C 1
ATOM 736 O O . LEU A 1 94 ? 10.164 -5.352 11.164 1 95.44 94 LEU A O 1
ATOM 740 N N . ARG A 1 95 ? 11.57 -6.113 9.664 1 93.31 95 ARG A N 1
ATOM 741 C CA . ARG A 1 95 ? 12.742 -5.641 10.391 1 93.31 95 ARG A CA 1
ATOM 742 C C . ARG A 1 95 ? 12.867 -4.125 10.312 1 93.31 95 ARG A C 1
ATOM 744 O O . ARG A 1 95 ? 13.258 -3.475 11.281 1 93.31 95 ARG A O 1
ATOM 751 N N . ARG A 1 96 ? 12.539 -3.594 9.203 1 91.69 96 ARG A N 1
ATOM 752 C CA . ARG A 1 96 ? 12.656 -2.164 8.922 1 91.69 96 ARG A CA 1
ATOM 753 C C . ARG A 1 96 ? 11.375 -1.621 8.305 1 91.69 96 ARG A C 1
ATOM 755 O O . ARG A 1 96 ? 11.359 -1.208 7.145 1 91.69 96 ARG A O 1
ATOM 762 N N . PRO A 1 97 ? 10.359 -1.491 9.148 1 93.88 97 PRO A N 1
ATOM 763 C CA . PRO A 1 97 ? 9.07 -1.061 8.602 1 93.88 97 PRO A CA 1
ATOM 764 C C . PRO A 1 97 ? 9.109 0.371 8.07 1 93.88 97 PRO A C 1
ATOM 766 O O . PRO A 1 97 ? 8.258 0.752 7.258 1 93.88 97 PRO A O 1
ATOM 769 N N . ASP A 1 98 ? 10.117 1.136 8.516 1 92.38 98 ASP A N 1
ATOM 770 C CA . ASP A 1 98 ? 10.203 2.541 8.133 1 92.38 98 ASP A CA 1
ATOM 771 C C . ASP A 1 98 ? 10.375 2.689 6.621 1 92.38 98 ASP A C 1
ATOM 773 O O . ASP A 1 98 ? 9.812 3.602 6.012 1 92.38 98 ASP A O 1
ATOM 777 N N . LEU A 1 99 ? 11.047 1.773 6.066 1 87.69 99 LEU A N 1
ATOM 778 C CA . LEU A 1 99 ? 11.375 1.903 4.652 1 87.69 99 LEU A CA 1
ATOM 779 C C . LEU A 1 99 ? 10.125 1.787 3.785 1 87.69 99 LEU A C 1
ATOM 781 O O . LEU A 1 99 ? 9.883 2.639 2.928 1 87.69 99 LEU A O 1
ATOM 785 N N . ILE A 1 100 ? 9.352 0.739 4.023 1 92.19 100 ILE A N 1
ATOM 786 C CA . ILE A 1 100 ? 8.188 0.525 3.176 1 92.19 100 ILE A CA 1
ATOM 787 C C . ILE A 1 100 ? 7.121 1.573 3.49 1 92.19 100 ILE A C 1
ATOM 789 O O . ILE A 1 100 ? 6.371 1.989 2.604 1 92.19 100 ILE A O 1
ATOM 793 N N . ARG A 1 101 ? 7.129 2.084 4.676 1 95.38 101 ARG A N 1
ATOM 794 C CA . ARG A 1 101 ? 6.223 3.176 5.016 1 95.38 101 ARG A CA 1
ATOM 795 C C . ARG A 1 101 ? 6.605 4.457 4.281 1 95.38 101 ARG A C 1
ATOM 797 O O . ARG A 1 101 ? 5.742 5.152 3.748 1 95.38 101 ARG A O 1
ATOM 804 N N . LEU A 1 102 ? 7.918 4.781 4.234 1 95.12 102 LEU A N 1
ATOM 805 C CA . LEU A 1 102 ? 8.391 5.953 3.504 1 95.12 102 LEU A CA 1
ATOM 806 C C . LEU A 1 102 ? 8 5.867 2.031 1 95.12 102 LEU A C 1
ATOM 808 O O . LEU A 1 102 ? 7.551 6.855 1.445 1 95.12 102 LEU A O 1
ATOM 812 N N . ALA A 1 103 ? 8.156 4.707 1.46 1 94.44 103 ALA A N 1
ATOM 813 C CA . ALA A 1 103 ? 7.797 4.508 0.058 1 94.44 103 ALA A CA 1
ATOM 814 C C . ALA A 1 103 ? 6.305 4.734 -0.161 1 94.44 103 ALA A C 1
ATOM 816 O O . ALA A 1 103 ? 5.902 5.34 -1.156 1 94.44 103 ALA A O 1
ATOM 817 N N . THR A 1 104 ? 5.5 4.266 0.771 1 96.25 104 THR A N 1
ATOM 818 C CA . THR A 1 104 ? 4.051 4.406 0.663 1 96.25 104 THR A CA 1
ATOM 819 C C . THR A 1 104 ? 3.635 5.863 0.833 1 96.25 104 THR A C 1
ATOM 821 O O . THR A 1 104 ? 2.748 6.348 0.126 1 96.25 104 THR A O 1
ATOM 824 N N . TRP A 1 105 ? 4.336 6.57 1.699 1 96.25 105 TRP A N 1
ATOM 825 C CA . TRP A 1 105 ? 4.094 8.008 1.828 1 96.25 105 TRP A CA 1
ATOM 826 C C . TRP A 1 105 ? 4.441 8.734 0.534 1 96.25 105 TRP A C 1
ATOM 828 O O . TRP A 1 105 ? 3.691 9.602 0.083 1 96.25 105 TRP A O 1
ATOM 838 N N . ALA A 1 106 ? 5.578 8.383 -0.053 1 95.38 106 ALA A N 1
ATOM 839 C CA . ALA A 1 106 ? 5.969 8.984 -1.324 1 95.38 106 ALA A CA 1
ATOM 840 C C . ALA A 1 106 ? 4.91 8.75 -2.395 1 95.38 106 ALA A C 1
ATOM 842 O O . ALA A 1 106 ? 4.574 9.656 -3.16 1 95.38 106 ALA A O 1
ATOM 843 N N . ARG A 1 107 ? 4.348 7.543 -2.414 1 96.44 107 ARG A N 1
ATOM 844 C CA . ARG A 1 107 ? 3.299 7.18 -3.363 1 96.44 107 ARG A CA 1
ATOM 845 C C . ARG A 1 107 ? 2.057 8.039 -3.16 1 96.44 107 ARG A C 1
ATOM 847 O O . ARG A 1 107 ? 1.514 8.594 -4.117 1 96.44 107 ARG A O 1
ATOM 854 N N . LEU A 1 108 ? 1.661 8.273 -1.963 1 96.69 108 LEU A N 1
ATOM 855 C CA . LEU A 1 108 ? 0.406 8.945 -1.656 1 96.69 108 LEU A CA 1
ATOM 856 C C . LEU A 1 108 ? 0.552 10.461 -1.808 1 96.69 108 LEU A C 1
ATOM 858 O O . LEU A 1 108 ? -0.354 11.125 -2.309 1 96.69 108 LEU A O 1
ATOM 862 N N . GLU A 1 109 ? 1.749 11.008 -1.492 1 95.69 109 GLU A N 1
ATOM 863 C CA . GLU A 1 109 ? 1.858 12.453 -1.338 1 95.69 109 GLU A CA 1
ATOM 864 C C . GLU A 1 109 ? 2.568 13.086 -2.533 1 95.69 109 GLU A C 1
ATOM 866 O O . GLU A 1 109 ? 2.404 14.273 -2.801 1 95.69 109 GLU A O 1
ATOM 871 N N . ARG A 1 110 ? 3.354 12.258 -3.328 1 93.69 110 ARG A N 1
ATOM 872 C CA . ARG A 1 110 ? 4.211 12.906 -4.316 1 93.69 110 ARG A CA 1
ATOM 873 C C . ARG A 1 110 ? 4.047 12.258 -5.688 1 93.69 110 ARG A C 1
ATOM 875 O O . ARG A 1 110 ? 4.258 12.906 -6.715 1 93.69 110 ARG A O 1
ATOM 882 N N . ARG A 1 111 ? 3.77 11.016 -5.66 1 92.88 111 ARG A N 1
ATOM 883 C CA . ARG A 1 111 ? 3.777 10.258 -6.91 1 92.88 111 ARG A CA 1
ATOM 884 C C . ARG A 1 111 ? 2.473 9.492 -7.094 1 92.88 111 ARG A C 1
ATOM 886 O O . ARG A 1 111 ? 2.461 8.258 -7.066 1 92.88 111 ARG A O 1
ATOM 893 N N . PRO A 1 112 ? 1.441 10.156 -7.457 1 93 112 PRO A N 1
ATOM 894 C CA . PRO A 1 112 ? 0.132 9.5 -7.453 1 93 112 PRO A CA 1
ATOM 895 C C . PRO A 1 112 ? -0.019 8.477 -8.578 1 93 112 PRO A C 1
ATOM 897 O O . PRO A 1 112 ? -0.899 7.613 -8.516 1 93 112 PRO A O 1
ATOM 900 N N . THR A 1 113 ? 0.85 8.609 -9.641 1 96.19 113 THR A N 1
ATOM 901 C CA . THR A 1 113 ? 0.745 7.656 -10.734 1 96.19 113 THR A CA 1
ATOM 902 C C . THR A 1 113 ? 2.127 7.309 -11.281 1 96.19 113 THR A C 1
ATOM 904 O O . THR A 1 113 ? 3.109 7.988 -10.984 1 96.19 113 THR A O 1
ATOM 907 N N . GLY A 1 114 ? 2.172 6.211 -12.008 1 97 114 GLY A N 1
ATOM 908 C CA . GLY A 1 114 ? 3.402 5.832 -12.68 1 97 114 GLY A CA 1
ATOM 909 C C . GLY A 1 114 ? 4.422 5.195 -11.758 1 97 114 GLY A C 1
ATOM 910 O O . GLY A 1 114 ? 4.055 4.52 -10.789 1 97 114 GLY A O 1
ATOM 911 N N . HIS A 1 115 ? 5.703 5.301 -12.133 1 96.56 115 HIS A N 1
ATOM 912 C CA . HIS A 1 115 ? 6.781 4.75 -11.32 1 96.56 115 HIS A CA 1
ATOM 913 C C . HIS A 1 115 ? 6.922 5.508 -10.008 1 96.56 115 HIS A C 1
ATOM 915 O O . HIS A 1 115 ? 6.805 6.734 -9.977 1 96.56 115 HIS A O 1
ATOM 921 N N . LEU A 1 116 ? 7.215 4.797 -8.945 1 93.94 116 LEU A N 1
ATOM 922 C CA . LEU A 1 116 ? 7.387 5.441 -7.652 1 93.94 116 LEU A CA 1
ATOM 923 C C . LEU A 1 116 ? 8.555 6.418 -7.68 1 93.94 116 LEU A C 1
ATOM 925 O O . LEU A 1 116 ? 8.5 7.477 -7.047 1 93.94 116 LEU A O 1
ATOM 929 N N . VAL A 1 117 ? 9.594 6 -8.422 1 90.56 117 VAL A N 1
ATOM 930 C CA . VAL A 1 117 ? 10.789 6.828 -8.508 1 90.56 117 VAL A CA 1
ATOM 931 C C . VAL A 1 117 ? 11.062 7.199 -9.961 1 90.56 117 VAL A C 1
ATOM 933 O O . VAL A 1 117 ? 10.906 6.371 -10.867 1 90.56 117 VAL A O 1
ATOM 936 N N . GLU A 1 118 ? 11.43 8.453 -10.195 1 85.69 118 GLU A N 1
ATOM 937 C CA . GLU A 1 118 ? 11.719 8.93 -11.547 1 85.69 118 GLU A CA 1
ATOM 938 C C . GLU A 1 118 ? 12.898 8.188 -12.156 1 85.69 118 GLU A C 1
ATOM 940 O O . GLU A 1 118 ? 12.867 7.805 -13.328 1 85.69 118 GLU A O 1
ATOM 945 N N . ASN A 1 119 ? 13.938 7.945 -11.453 1 85.62 119 ASN A N 1
ATOM 946 C CA . ASN A 1 119 ? 15.109 7.219 -11.938 1 85.62 119 ASN A CA 1
ATOM 947 C C . ASN A 1 119 ? 15.008 5.727 -11.633 1 85.62 119 ASN A C 1
ATOM 949 O O . ASN A 1 119 ? 15.992 5.098 -11.242 1 85.62 119 ASN A O 1
ATOM 953 N N . HIS A 1 120 ? 13.844 5.223 -11.852 1 85.94 120 HIS A N 1
ATOM 954 C CA . HIS A 1 120 ? 13.539 3.838 -11.508 1 85.94 120 HIS A CA 1
ATOM 955 C C . HIS A 1 120 ? 14.484 2.877 -12.227 1 85.94 120 HIS A C 1
ATOM 957 O O . HIS A 1 120 ? 14.812 1.811 -11.703 1 85.94 120 HIS A O 1
ATOM 963 N N . ASP A 1 121 ? 14.945 3.203 -13.414 1 86.62 121 ASP A N 1
ATOM 964 C CA . ASP A 1 121 ? 15.82 2.33 -14.188 1 86.62 121 ASP A CA 1
ATOM 965 C C . ASP A 1 121 ? 17.078 1.978 -13.398 1 86.62 121 ASP A C 1
ATOM 967 O O . ASP A 1 121 ? 17.516 0.827 -13.406 1 86.62 121 ASP A O 1
ATOM 971 N N . ALA A 1 122 ? 17.594 2.924 -12.727 1 81 122 ALA A N 1
ATOM 972 C CA . ALA A 1 122 ? 18.812 2.723 -11.961 1 81 122 ALA A CA 1
ATOM 973 C C . ALA A 1 122 ? 18.594 1.726 -10.828 1 81 122 ALA A C 1
ATOM 975 O O . ALA A 1 122 ? 19.5 0.979 -10.461 1 81 122 ALA A O 1
ATOM 976 N N . TYR A 1 123 ? 17.391 1.649 -10.305 1 82.25 123 TYR A N 1
ATOM 977 C CA . TYR A 1 123 ? 17.094 0.797 -9.156 1 82.25 123 TYR A CA 1
ATOM 978 C C . TYR A 1 123 ? 16.578 -0.565 -9.617 1 82.25 123 TYR A C 1
ATOM 980 O O . TYR A 1 123 ? 16.734 -1.562 -8.906 1 82.25 123 TYR A O 1
ATOM 988 N N . GLU A 1 124 ? 16.078 -0.548 -10.828 1 86.94 124 GLU A N 1
ATOM 989 C CA . GLU A 1 124 ? 15.375 -1.761 -11.227 1 86.94 124 GLU A CA 1
ATOM 990 C C . GLU A 1 124 ? 16.188 -2.566 -12.234 1 86.94 124 GLU A C 1
ATOM 992 O O . GLU A 1 124 ? 15.914 -3.75 -12.453 1 86.94 124 GLU A O 1
ATOM 997 N N . ASP A 1 125 ? 17.156 -1.955 -12.867 1 88.31 125 ASP A N 1
ATOM 998 C CA . ASP A 1 125 ? 17.844 -2.559 -14.008 1 88.31 125 ASP A CA 1
ATOM 999 C C . ASP A 1 125 ? 18.422 -3.92 -13.633 1 88.31 125 ASP A C 1
ATOM 1001 O O . ASP A 1 125 ? 18.266 -4.891 -14.383 1 88.31 125 ASP A O 1
ATOM 1005 N N . VAL A 1 126 ? 19.078 -3.967 -12.523 1 85.88 126 VAL A N 1
ATOM 1006 C CA . VAL A 1 126 ? 19.719 -5.207 -12.102 1 85.88 126 VAL A CA 1
ATOM 1007 C C . VAL A 1 126 ? 18.656 -6.285 -11.891 1 85.88 126 VAL A C 1
ATOM 1009 O O . VAL A 1 126 ? 18.844 -7.438 -12.289 1 85.88 126 VAL A O 1
ATOM 1012 N N . LYS A 1 127 ? 17.578 -5.961 -11.281 1 90.56 127 LYS A N 1
ATOM 1013 C CA . LYS A 1 127 ? 16.5 -6.906 -11.016 1 90.56 127 LYS A CA 1
ATOM 1014 C C . LYS A 1 127 ? 15.844 -7.375 -12.312 1 90.56 127 LYS A C 1
ATOM 1016 O O . LYS A 1 127 ? 15.594 -8.57 -12.492 1 90.56 127 LYS A O 1
ATOM 1021 N N . LEU A 1 128 ? 15.633 -6.414 -13.18 1 93.38 128 LEU A N 1
ATOM 1022 C CA . LEU A 1 128 ? 14.984 -6.738 -14.445 1 93.38 128 LEU A CA 1
ATOM 1023 C C . LEU A 1 128 ? 15.875 -7.645 -15.297 1 93.38 128 LEU A C 1
ATOM 1025 O O . LEU A 1 128 ? 15.383 -8.57 -15.945 1 93.38 128 LEU A O 1
ATOM 1029 N N . ARG A 1 129 ? 17.141 -7.402 -15.289 1 92 129 ARG A N 1
ATOM 1030 C CA . ARG A 1 129 ? 18.078 -8.25 -16.031 1 92 129 ARG A CA 1
ATOM 1031 C C . ARG A 1 129 ? 18.109 -9.656 -15.445 1 92 129 ARG A C 1
ATOM 1033 O O . ARG A 1 129 ? 18.141 -10.641 -16.188 1 92 129 ARG A O 1
ATOM 1040 N N . ALA A 1 130 ? 18.125 -9.734 -14.117 1 92.12 130 ALA A N 1
ATOM 1041 C CA . ALA A 1 130 ? 18.109 -11.031 -13.461 1 92.12 130 ALA A CA 1
ATOM 1042 C C . ALA A 1 130 ? 16.859 -11.828 -13.828 1 92.12 130 ALA A C 1
ATOM 1044 O O . ALA A 1 130 ? 16.953 -13.031 -14.109 1 92.12 130 ALA A O 1
ATOM 1045 N N . ILE A 1 131 ? 15.727 -11.219 -13.844 1 94.56 131 ILE A N 1
ATOM 1046 C CA . ILE A 1 131 ? 14.469 -11.875 -14.195 1 94.56 131 ILE A CA 1
ATOM 1047 C C . ILE A 1 131 ? 14.492 -12.297 -15.664 1 94.56 131 ILE A C 1
ATOM 1049 O O . ILE A 1 131 ? 14.117 -13.414 -16 1 94.56 131 ILE A O 1
ATOM 1053 N N . ALA A 1 132 ? 14.977 -11.414 -16.516 1 95.06 132 ALA A N 1
ATOM 1054 C CA . ALA A 1 132 ? 15.062 -11.719 -17.953 1 95.06 132 ALA A CA 1
ATOM 1055 C C . ALA A 1 132 ? 15.984 -12.914 -18.203 1 95.06 132 ALA A C 1
ATOM 1057 O O . ALA A 1 132 ? 15.68 -13.773 -19.031 1 95.06 132 ALA A O 1
ATOM 1058 N N . GLU A 1 133 ? 17.078 -12.914 -17.547 1 93.81 133 GLU A N 1
ATOM 1059 C CA . GLU A 1 133 ? 18.016 -14.031 -17.672 1 93.81 133 GLU A CA 1
ATOM 1060 C C . GLU A 1 133 ? 17.375 -15.344 -17.219 1 93.81 133 GLU A C 1
ATOM 1062 O O . GLU A 1 133 ? 17.547 -16.375 -17.859 1 93.81 133 GLU A O 1
ATOM 1067 N N . ALA A 1 134 ? 16.672 -15.281 -16.109 1 93.75 134 ALA A N 1
ATOM 1068 C CA . ALA A 1 134 ? 15.977 -16.469 -15.609 1 93.75 134 ALA A CA 1
ATOM 1069 C C . ALA A 1 134 ? 14.891 -16.922 -16.578 1 93.75 134 ALA A C 1
ATOM 1071 O O . ALA A 1 134 ? 14.625 -18.109 -16.719 1 93.75 134 ALA A O 1
ATOM 1072 N N . GLN A 1 135 ? 14.203 -15.969 -17.219 1 95.06 135 GLN A N 1
ATOM 1073 C CA . GLN A 1 135 ? 13.219 -16.281 -18.25 1 95.06 135 GLN A CA 1
ATOM 1074 C C . GLN A 1 135 ? 13.867 -16.984 -19.438 1 95.06 135 GLN A C 1
ATOM 1076 O O . GLN A 1 135 ? 13.359 -17.984 -19.938 1 95.06 135 GLN A O 1
ATOM 1081 N N . ALA A 1 136 ? 14.953 -16.422 -19.875 1 94.19 136 ALA A N 1
ATOM 1082 C CA . ALA A 1 136 ? 15.672 -17 -21.016 1 94.19 136 ALA A CA 1
ATOM 1083 C C . ALA A 1 136 ? 16.125 -18.422 -20.719 1 94.19 136 ALA A C 1
ATOM 1085 O O . ALA A 1 136 ? 16.172 -19.266 -21.609 1 94.19 136 ALA A O 1
ATOM 1086 N N . ALA A 1 137 ? 16.453 -18.672 -19.5 1 92.94 137 ALA A N 1
ATOM 1087 C CA . ALA A 1 137 ? 16.906 -19.984 -19.062 1 92.94 137 ALA A CA 1
ATOM 1088 C C . ALA A 1 137 ? 15.727 -20.922 -18.812 1 92.94 137 ALA A C 1
ATOM 1090 O O . ALA A 1 137 ? 15.922 -22.078 -18.438 1 92.94 137 ALA A O 1
ATOM 1091 N N . GLY A 1 138 ? 14.531 -20.469 -18.859 1 92.69 138 GLY A N 1
ATOM 1092 C CA . GLY A 1 138 ? 13.328 -21.281 -18.688 1 92.69 138 GLY A CA 1
ATOM 1093 C C . GLY A 1 138 ? 12.961 -21.516 -17.234 1 92.69 138 GLY A C 1
ATOM 1094 O O . GLY A 1 138 ? 12.195 -22.422 -16.922 1 92.69 138 GLY A O 1
ATOM 1095 N N . ARG A 1 139 ? 13.477 -20.688 -16.328 1 92 139 ARG A N 1
ATOM 1096 C CA . ARG A 1 139 ? 13.242 -20.859 -14.898 1 92 139 ARG A CA 1
ATOM 1097 C C . ARG A 1 139 ? 12.07 -20.016 -14.422 1 92 139 ARG A C 1
ATOM 1099 O O . ARG A 1 139 ? 11.453 -20.312 -13.391 1 92 139 ARG A O 1
ATOM 1106 N N . VAL A 1 140 ? 11.875 -18.938 -15.109 1 94.31 140 VAL A N 1
ATOM 1107 C CA . VAL A 1 140 ? 10.789 -18.016 -14.797 1 94.31 140 VAL A CA 1
ATOM 1108 C C . VAL A 1 140 ? 9.836 -17.922 -15.977 1 94.31 140 VAL A C 1
ATOM 1110 O O . VAL A 1 140 ? 10.258 -17.969 -17.141 1 94.31 140 VAL A O 1
ATOM 1113 N N . ARG A 1 141 ? 8.641 -17.797 -15.742 1 94.44 141 ARG A N 1
ATOM 1114 C CA . ARG A 1 141 ? 7.621 -17.734 -16.781 1 94.44 141 ARG A CA 1
ATOM 1115 C C . ARG A 1 141 ? 7.91 -16.609 -17.766 1 94.44 141 ARG A C 1
ATOM 1117 O O . ARG A 1 141 ? 8.484 -15.578 -17.391 1 94.44 141 ARG A O 1
ATOM 1124 N N . PRO A 1 142 ? 7.426 -16.797 -19 1 94.06 142 PRO A N 1
ATOM 1125 C CA . PRO A 1 142 ? 7.578 -15.703 -19.969 1 94.06 142 PRO A CA 1
ATOM 1126 C C . PRO A 1 142 ? 6.707 -14.492 -19.625 1 94.06 142 PRO A C 1
ATOM 1128 O O . PRO A 1 142 ? 5.766 -14.609 -18.844 1 94.06 142 PRO A O 1
ATOM 1131 N N . GLY A 1 143 ? 7.039 -13.375 -20.312 1 94.06 143 GLY A N 1
ATOM 1132 C CA . GLY A 1 143 ? 6.34 -12.125 -20.094 1 94.06 143 GLY A CA 1
ATOM 1133 C C . GLY A 1 143 ? 7.273 -10.953 -19.844 1 94.06 143 GLY A C 1
ATOM 1134 O O . GLY A 1 143 ? 8.492 -11.109 -19.891 1 94.06 143 GLY A O 1
ATOM 1135 N N . ASP A 1 144 ? 6.664 -9.797 -19.562 1 96.25 144 ASP A N 1
ATOM 1136 C CA . ASP A 1 144 ? 7.449 -8.609 -19.25 1 96.25 144 ASP A CA 1
ATOM 1137 C C . ASP A 1 144 ? 8.148 -8.734 -17.906 1 96.25 144 ASP A C 1
ATOM 1139 O O . ASP A 1 144 ? 7.488 -8.914 -16.875 1 96.25 144 ASP A O 1
ATOM 1143 N N . PRO A 1 145 ? 9.5 -8.664 -17.906 1 95.38 145 PRO A N 1
ATOM 1144 C CA . PRO A 1 145 ? 10.219 -8.797 -16.641 1 95.38 145 PRO A CA 1
ATOM 1145 C C . PRO A 1 145 ? 9.734 -7.812 -15.578 1 95.38 145 PRO A C 1
ATOM 1147 O O . PRO A 1 145 ? 9.711 -8.141 -14.383 1 95.38 145 PRO A O 1
ATOM 1150 N N . PHE A 1 146 ? 9.359 -6.645 -15.992 1 96.19 146 PHE A N 1
ATOM 1151 C CA . PHE A 1 146 ? 8.883 -5.625 -15.062 1 96.19 146 PHE A CA 1
ATOM 1152 C C . PHE A 1 146 ? 7.594 -6.078 -14.383 1 96.19 146 PHE A C 1
ATOM 1154 O O . PHE A 1 146 ? 7.438 -5.91 -13.172 1 96.19 146 PHE A O 1
ATOM 1161 N N . ASP A 1 147 ? 6.719 -6.637 -15.102 1 97.31 147 ASP A N 1
ATOM 1162 C CA . ASP A 1 147 ? 5.449 -7.078 -14.539 1 97.31 147 ASP A CA 1
ATOM 1163 C C . ASP A 1 147 ? 5.645 -8.266 -13.594 1 97.31 147 ASP A C 1
ATOM 1165 O O . ASP A 1 147 ? 4.957 -8.375 -12.578 1 97.31 147 ASP A O 1
ATOM 1169 N N . VAL A 1 148 ? 6.543 -9.117 -13.953 1 96.06 148 VAL A N 1
ATOM 1170 C CA . VAL A 1 148 ? 6.871 -10.234 -13.07 1 96.06 148 VAL A CA 1
ATOM 1171 C C . VAL A 1 148 ? 7.438 -9.695 -11.758 1 96.06 148 VAL A C 1
ATOM 1173 O O . VAL A 1 148 ? 7.035 -10.141 -10.68 1 96.06 148 VAL A O 1
ATOM 1176 N N . MET A 1 149 ? 8.336 -8.742 -11.867 1 95.31 149 MET A N 1
ATOM 1177 C CA . MET A 1 149 ? 8.922 -8.109 -10.688 1 95.31 149 MET A CA 1
ATOM 1178 C C . MET A 1 149 ? 7.84 -7.488 -9.812 1 95.31 149 MET A C 1
ATOM 1180 O O . MET A 1 149 ? 7.809 -7.715 -8.602 1 95.31 149 MET A O 1
ATOM 1184 N N . ALA A 1 150 ? 6.961 -6.703 -10.414 1 97 150 ALA A N 1
ATOM 1185 C CA . ALA A 1 150 ? 5.887 -6.023 -9.695 1 97 150 ALA A CA 1
ATOM 1186 C C . ALA A 1 150 ? 4.988 -7.023 -8.977 1 97 150 ALA A C 1
ATOM 1188 O O . ALA A 1 150 ? 4.582 -6.793 -7.832 1 97 150 ALA A O 1
ATOM 1189 N N . MET A 1 151 ? 4.738 -8.086 -9.617 1 97.94 151 MET A N 1
ATOM 1190 C CA . MET A 1 151 ? 3.895 -9.133 -9.047 1 97.94 151 MET A CA 1
ATOM 1191 C C . MET A 1 151 ? 4.547 -9.75 -7.82 1 97.94 151 MET A C 1
ATOM 1193 O O . MET A 1 151 ? 3.904 -9.906 -6.781 1 97.94 151 MET A O 1
ATOM 1197 N N . VAL A 1 152 ? 5.801 -10.086 -7.922 1 96.88 152 VAL A N 1
ATOM 1198 C CA . VAL A 1 152 ? 6.512 -10.719 -6.816 1 96.88 152 VAL A CA 1
ATOM 1199 C C . VAL A 1 152 ? 6.605 -9.75 -5.641 1 96.88 152 VAL A C 1
ATOM 1201 O O . VAL A 1 152 ? 6.387 -10.141 -4.488 1 96.88 152 VAL A O 1
ATOM 1204 N N . ILE A 1 153 ? 6.887 -8.523 -5.926 1 96.19 153 ILE A N 1
ATOM 1205 C CA . ILE A 1 153 ? 6.961 -7.52 -4.871 1 96.19 153 ILE A CA 1
ATOM 1206 C C . ILE A 1 153 ? 5.598 -7.367 -4.207 1 96.19 153 ILE A C 1
ATOM 1208 O O . ILE A 1 153 ? 5.5 -7.324 -2.979 1 96.19 153 ILE A O 1
ATOM 1212 N N . ALA A 1 154 ? 4.539 -7.305 -4.98 1 98.12 154 ALA A N 1
ATOM 1213 C CA . ALA A 1 154 ? 3.191 -7.219 -4.426 1 98.12 154 ALA A CA 1
ATOM 1214 C C . ALA A 1 154 ? 2.908 -8.383 -3.484 1 98.12 154 ALA A C 1
ATOM 1216 O O . ALA A 1 154 ? 2.385 -8.188 -2.385 1 98.12 154 ALA A O 1
ATOM 1217 N N . MET A 1 155 ? 3.26 -9.562 -3.885 1 98.5 155 MET A N 1
ATOM 1218 C CA . MET A 1 155 ? 3.035 -10.742 -3.059 1 98.5 155 MET A CA 1
ATOM 1219 C C . MET A 1 155 ? 3.793 -10.641 -1.739 1 98.5 155 MET A C 1
ATOM 1221 O O . MET A 1 155 ? 3.256 -10.969 -0.681 1 98.5 155 MET A O 1
ATOM 1225 N N . SER A 1 156 ? 5.012 -10.188 -1.805 1 97.44 156 SER A N 1
ATOM 1226 C CA . SER A 1 156 ? 5.828 -10.062 -0.602 1 97.44 156 SER A CA 1
ATOM 1227 C C . SER A 1 156 ? 5.207 -9.094 0.394 1 97.44 156 SER A C 1
ATOM 1229 O O . SER A 1 156 ? 5.523 -9.125 1.584 1 97.44 156 SER A O 1
ATOM 1231 N N . MET A 1 157 ? 4.324 -8.258 -0.034 1 97.62 157 MET A N 1
ATOM 1232 C CA . MET A 1 157 ? 3.76 -7.184 0.775 1 97.62 157 MET A CA 1
ATOM 1233 C C . MET A 1 157 ? 2.438 -7.609 1.404 1 97.62 157 MET A C 1
ATOM 1235 O O . MET A 1 157 ? 1.78 -6.812 2.078 1 97.62 157 MET A O 1
ATOM 1239 N N . ALA A 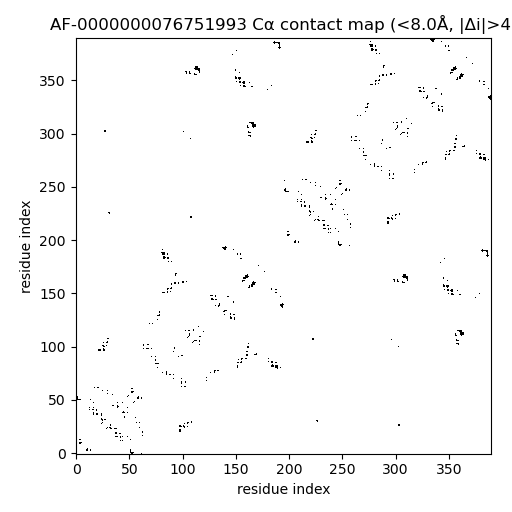1 158 ? 2.006 -8.836 1.285 1 98.5 158 ALA A N 1
ATOM 1240 C CA . ALA A 1 158 ? 0.691 -9.312 1.7 1 98.5 158 ALA A CA 1
ATOM 1241 C C . ALA A 1 158 ? 0.437 -9.008 3.174 1 98.5 158 ALA A C 1
ATOM 1243 O O . ALA A 1 158 ? -0.691 -8.703 3.566 1 98.5 158 ALA A O 1
ATOM 1244 N N . TRP A 1 159 ? 1.513 -9.055 3.969 1 98.56 159 TRP A N 1
ATOM 1245 C CA . TRP A 1 159 ? 1.385 -8.805 5.402 1 98.56 159 TRP A CA 1
ATOM 1246 C C . TRP A 1 159 ? 2.352 -7.715 5.855 1 98.56 159 TRP A C 1
ATOM 1248 O O . TRP A 1 159 ? 2.76 -7.684 7.016 1 98.56 159 TRP A O 1
ATOM 1258 N N . SER A 1 160 ? 2.768 -6.867 4.926 1 97.69 160 SER A N 1
ATOM 1259 C CA . SER A 1 160 ? 3.723 -5.805 5.227 1 97.69 160 SER A CA 1
ATOM 1260 C C . SER A 1 160 ? 3.111 -4.754 6.145 1 97.69 160 SER A C 1
ATOM 1262 O O . SER A 1 160 ? 1.895 -4.719 6.336 1 97.69 160 SER A O 1
ATOM 1264 N N . PRO A 1 161 ? 3.889 -3.809 6.688 1 96.94 161 PRO A N 1
ATOM 1265 C CA . PRO A 1 161 ? 3.402 -2.734 7.555 1 96.94 161 PRO A CA 1
ATOM 1266 C C . PRO A 1 161 ? 2.412 -1.809 6.852 1 96.94 161 PRO A C 1
ATOM 1268 O O . PRO A 1 161 ? 1.743 -1.004 7.504 1 96.94 161 PRO A O 1
ATOM 1271 N N . VAL A 1 162 ? 2.314 -1.904 5.566 1 97 162 VAL A N 1
ATOM 1272 C CA . VAL A 1 162 ? 1.433 -1.005 4.828 1 97 162 VAL A CA 1
ATOM 1273 C C . VAL A 1 162 ? 0.322 -1.808 4.156 1 97 162 VAL A C 1
ATOM 1275 O O . VAL A 1 162 ? -0.358 -1.307 3.258 1 97 162 VAL A O 1
ATOM 1278 N N . SER A 1 163 ? 0.149 -3.082 4.578 1 97.5 163 SER A N 1
ATOM 1279 C CA . SER A 1 163 ? -0.895 -3.936 4.02 1 97.5 163 SER A CA 1
ATOM 1280 C C . SER A 1 163 ? -2.283 -3.371 4.305 1 97.5 163 SER A C 1
ATOM 1282 O O . SER A 1 163 ? -2.551 -2.898 5.41 1 97.5 163 SER A O 1
ATOM 1284 N N . ASN A 1 164 ? -3.143 -3.488 3.316 1 94.69 164 ASN A N 1
ATOM 1285 C CA . ASN A 1 164 ? -4.523 -3.041 3.469 1 94.69 164 ASN A CA 1
ATOM 1286 C C . ASN A 1 164 ? -5.418 -4.156 3.996 1 94.69 164 ASN A C 1
ATOM 1288 O O . ASN A 1 164 ? -6.645 -4.051 3.945 1 94.69 164 ASN A O 1
ATOM 1292 N N . VAL A 1 165 ? -4.824 -5.27 4.43 1 95.12 165 VAL A N 1
ATOM 1293 C CA . VAL A 1 165 ? -5.559 -6.371 5.043 1 95.12 165 VAL A CA 1
ATOM 1294 C C . VAL A 1 165 ? -5.086 -6.574 6.477 1 95.12 165 VAL A C 1
ATOM 1296 O O . VAL A 1 165 ? -5.848 -6.375 7.426 1 95.12 165 VAL A O 1
ATOM 1299 N N . TYR A 1 166 ? -3.842 -6.84 6.594 1 97.56 166 TYR A N 1
ATOM 1300 C CA . TYR A 1 166 ? -3.234 -7.133 7.887 1 97.56 166 TYR A CA 1
ATOM 1301 C C . TYR A 1 166 ? -1.762 -6.734 7.898 1 97.56 166 TYR A C 1
ATOM 1303 O O . TYR A 1 166 ? -0.978 -7.211 7.074 1 97.56 166 TYR A O 1
ATOM 1311 N N . ALA A 1 167 ? -1.395 -5.883 8.805 1 98.31 167 ALA A N 1
ATOM 1312 C CA . ALA A 1 167 ? 0 -5.488 8.977 1 98.31 167 ALA A CA 1
ATOM 1313 C C . ALA A 1 167 ? 0.656 -6.266 10.117 1 98.31 167 ALA A C 1
ATOM 1315 O O . ALA A 1 167 ? 0.438 -5.965 11.289 1 98.31 167 ALA A O 1
ATOM 1316 N N . ALA A 1 168 ? 1.491 -7.199 9.75 1 98.31 168 ALA A N 1
ATOM 1317 C CA . ALA A 1 168 ? 2.203 -8.008 10.734 1 98.31 168 ALA A CA 1
ATOM 1318 C C . ALA A 1 168 ? 3.365 -7.234 11.352 1 98.31 168 ALA A C 1
ATOM 1320 O O . ALA A 1 168 ? 3.857 -6.27 10.758 1 98.31 168 ALA A O 1
ATOM 1321 N N . THR A 1 169 ? 3.762 -7.656 12.555 1 97.38 169 THR A N 1
ATOM 1322 C CA . THR A 1 169 ? 4.922 -7.07 13.219 1 97.38 169 THR A CA 1
ATOM 1323 C C . THR A 1 169 ? 5.938 -8.148 13.578 1 97.38 169 THR A C 1
ATOM 1325 O O . THR A 1 169 ? 5.602 -9.336 13.641 1 97.38 169 THR A O 1
ATOM 1328 N N . GLY A 1 170 ? 7.176 -7.668 13.742 1 96.06 170 GLY A N 1
ATOM 1329 C CA . GLY A 1 170 ? 8.242 -8.586 14.109 1 96.06 170 GLY A CA 1
ATOM 1330 C C . GLY A 1 170 ? 8.008 -9.273 15.438 1 96.06 170 GLY A C 1
ATOM 1331 O O . GLY A 1 170 ? 8.609 -10.312 15.727 1 96.06 170 GLY A O 1
ATOM 1332 N N . ASP A 1 171 ? 7.078 -8.766 16.266 1 96.06 171 ASP A N 1
ATOM 1333 C CA . ASP A 1 171 ? 6.871 -9.266 17.625 1 96.06 171 ASP A CA 1
ATOM 1334 C C . ASP A 1 171 ? 5.855 -10.398 17.641 1 96.06 171 ASP A C 1
ATOM 1336 O O . ASP A 1 171 ? 5.625 -11.016 18.688 1 96.06 171 ASP A O 1
ATOM 1340 N N . GLU A 1 172 ? 5.273 -10.727 16.547 1 97.56 172 GLU A N 1
ATOM 1341 C CA . GLU A 1 172 ? 4.32 -11.836 16.484 1 97.56 172 GLU A CA 1
ATOM 1342 C C . GLU A 1 172 ? 5.02 -13.18 16.641 1 97.56 172 GLU A C 1
ATOM 1344 O O . GLU A 1 172 ? 6.234 -13.281 16.453 1 97.56 172 GLU A O 1
ATOM 1349 N N . PRO A 1 173 ? 4.223 -14.188 17 1 97.81 173 PRO A N 1
ATOM 1350 C CA . PRO A 1 173 ? 4.84 -15.508 17.188 1 97.81 173 PRO A CA 1
ATOM 1351 C C . PRO A 1 173 ? 5.578 -16 15.953 1 97.81 173 PRO A C 1
ATOM 1353 O O . PRO A 1 173 ? 5.102 -15.812 14.828 1 97.81 173 PRO A O 1
ATOM 1356 N N . ALA A 1 174 ? 6.691 -16.594 16.219 1 97.81 174 ALA A N 1
ATOM 1357 C CA . ALA A 1 174 ? 7.531 -17.109 15.141 1 97.81 174 ALA A CA 1
ATOM 1358 C C . ALA A 1 174 ? 6.742 -18.047 14.234 1 97.81 174 ALA A C 1
ATOM 1360 O O . ALA A 1 174 ? 6.945 -18.062 13.016 1 97.81 174 ALA A O 1
ATOM 1361 N N . ALA A 1 175 ? 5.867 -18.781 14.836 1 98 175 ALA A N 1
ATOM 1362 C CA . ALA A 1 175 ? 5.09 -19.766 14.078 1 98 175 ALA A CA 1
ATOM 1363 C C . ALA A 1 175 ? 4.211 -19.078 13.039 1 98 175 ALA A C 1
ATOM 1365 O O . ALA A 1 175 ? 3.998 -19.609 11.945 1 98 175 ALA A O 1
ATOM 1366 N N . ALA A 1 176 ? 3.68 -17.938 13.352 1 97.75 176 ALA A N 1
ATOM 1367 C CA . ALA A 1 176 ? 2.867 -17.172 12.406 1 97.75 176 ALA A CA 1
ATOM 1368 C C . ALA A 1 176 ? 3.701 -16.719 11.211 1 97.75 176 ALA A C 1
ATOM 1370 O O . ALA A 1 176 ? 3.262 -16.828 10.062 1 97.75 176 ALA A O 1
ATOM 1371 N N . HIS A 1 177 ? 4.914 -16.266 11.516 1 98.31 177 HIS A N 1
ATOM 1372 C CA . HIS A 1 177 ? 5.805 -15.82 10.453 1 98.31 177 HIS A CA 1
ATOM 1373 C C . HIS A 1 177 ? 6.25 -16.984 9.578 1 98.31 177 HIS A C 1
ATOM 1375 O O . HIS A 1 177 ? 6.348 -16.859 8.359 1 98.31 177 HIS A O 1
ATOM 1381 N N . GLU A 1 178 ? 6.516 -18.078 10.203 1 98.31 178 GLU A N 1
ATOM 1382 C CA . GLU A 1 178 ? 6.922 -19.266 9.438 1 98.31 178 GLU A CA 1
ATOM 1383 C C . GLU A 1 178 ? 5.824 -19.703 8.469 1 98.31 178 GLU A C 1
ATOM 1385 O O . GLU A 1 178 ? 6.105 -20.078 7.332 1 98.31 178 GLU A O 1
ATOM 1390 N N . LYS A 1 179 ? 4.613 -19.656 8.945 1 97.94 179 LYS A N 1
ATOM 1391 C CA . LYS A 1 179 ? 3.477 -20 8.094 1 97.94 179 LYS A CA 1
ATOM 1392 C C . LYS A 1 179 ? 3.363 -19.031 6.91 1 97.94 179 LYS A C 1
ATOM 1394 O O . LYS A 1 179 ? 3.154 -19.469 5.773 1 97.94 179 LYS A O 1
ATOM 1399 N N . ARG A 1 180 ? 3.486 -17.766 7.129 1 98.44 180 ARG A N 1
ATOM 1400 C CA . ARG A 1 180 ? 3.391 -16.75 6.078 1 98.44 180 ARG A CA 1
ATOM 1401 C C . ARG A 1 180 ? 4.539 -16.891 5.086 1 98.44 180 ARG A C 1
ATOM 1403 O O . ARG A 1 180 ? 4.332 -16.797 3.873 1 98.44 180 ARG A O 1
ATOM 1410 N N . ARG A 1 181 ? 5.75 -17.141 5.629 1 98.44 181 ARG A N 1
ATOM 1411 C CA . ARG A 1 181 ? 6.902 -17.344 4.754 1 98.44 181 ARG A CA 1
ATOM 1412 C C . ARG A 1 181 ? 6.684 -18.531 3.832 1 98.44 181 ARG A C 1
ATOM 1414 O O . ARG A 1 181 ? 6.977 -18.469 2.637 1 98.44 181 ARG A O 1
ATOM 1421 N N . ALA A 1 182 ? 6.215 -19.594 4.402 1 98.31 182 ALA A N 1
ATOM 1422 C CA . ALA A 1 182 ? 5.992 -20.812 3.627 1 98.31 182 ALA A CA 1
ATOM 1423 C C . ALA A 1 182 ? 4.941 -20.594 2.541 1 98.31 182 ALA A C 1
ATOM 1425 O O . ALA A 1 182 ? 5.137 -20.984 1.391 1 98.31 182 ALA A O 1
ATOM 1426 N N . LEU A 1 183 ? 3.877 -19.984 2.9 1 98.12 183 LEU A N 1
ATOM 1427 C CA . LEU A 1 183 ? 2.826 -19.703 1.928 1 98.12 183 LEU A CA 1
ATOM 1428 C C . LEU A 1 183 ? 3.34 -18.781 0.827 1 98.12 183 LEU A C 1
ATOM 1430 O O . LEU A 1 183 ? 3.104 -19.031 -0.357 1 98.12 183 LEU A O 1
ATOM 1434 N N . LEU A 1 184 ? 3.996 -17.719 1.223 1 98.31 184 LEU A N 1
ATOM 1435 C CA . LEU A 1 184 ? 4.555 -16.766 0.272 1 98.31 184 LEU A CA 1
ATOM 1436 C C . LEU A 1 184 ? 5.504 -17.453 -0.702 1 98.31 184 LEU A C 1
ATOM 1438 O O . LEU A 1 184 ? 5.391 -17.281 -1.917 1 98.31 184 LEU A O 1
ATOM 1442 N N . ARG A 1 185 ? 6.402 -18.234 -0.147 1 96.94 185 ARG A N 1
ATOM 1443 C CA . ARG A 1 185 ? 7.359 -18.969 -0.975 1 96.94 185 ARG A CA 1
ATOM 1444 C C . ARG A 1 185 ? 6.645 -19.844 -1.993 1 96.94 185 ARG A C 1
ATOM 1446 O O . ARG A 1 185 ? 6.953 -19.797 -3.186 1 96.94 185 ARG A O 1
ATOM 1453 N N . GLU A 1 186 ? 5.73 -20.594 -1.557 1 96.62 186 GLU A N 1
ATOM 1454 C CA . GLU A 1 186 ? 5.027 -21.547 -2.422 1 96.62 186 GLU A CA 1
ATOM 1455 C C . GLU A 1 186 ? 4.199 -20.812 -3.475 1 96.62 186 GLU A C 1
ATOM 1457 O O . GLU A 1 186 ? 4.184 -21.203 -4.645 1 96.62 186 GLU A O 1
ATOM 1462 N N . CYS A 1 187 ? 3.5 -19.766 -3.064 1 97.44 187 CYS A N 1
ATOM 1463 C CA . CYS A 1 187 ? 2.67 -19.016 -3.998 1 97.44 187 CYS A CA 1
ATOM 1464 C C . CYS A 1 187 ? 3.52 -18.375 -5.082 1 97.44 187 CYS A C 1
ATOM 1466 O O . CYS A 1 187 ? 3.166 -18.406 -6.262 1 97.44 187 CYS A O 1
ATOM 1468 N N . VAL A 1 188 ? 4.652 -17.766 -4.68 1 97.06 188 VAL A N 1
ATOM 1469 C CA . VAL A 1 188 ? 5.52 -17.125 -5.664 1 97.06 188 VAL A CA 1
ATOM 1470 C C . VAL A 1 188 ? 6.102 -18.172 -6.609 1 97.06 188 VAL A C 1
ATOM 1472 O O . VAL A 1 188 ? 6.105 -17.984 -7.828 1 97.06 188 VAL A O 1
ATOM 1475 N N . GLN A 1 189 ? 6.578 -19.25 -6.027 1 95.06 189 GLN A N 1
ATOM 1476 C CA . GLN A 1 189 ? 7.133 -20.312 -6.855 1 95.06 189 GLN A CA 1
ATOM 1477 C C . GLN A 1 189 ? 6.129 -20.766 -7.918 1 95.06 189 GLN A C 1
ATOM 1479 O O . GLN A 1 189 ? 6.473 -20.875 -9.094 1 95.06 189 GLN A O 1
ATOM 1484 N N . ARG A 1 190 ? 4.949 -20.984 -7.531 1 95.38 190 ARG A N 1
ATOM 1485 C CA . ARG A 1 190 ? 3.92 -21.469 -8.453 1 95.38 190 ARG A CA 1
ATOM 1486 C C . ARG A 1 190 ? 3.535 -20.391 -9.453 1 95.38 190 ARG A C 1
ATOM 1488 O O . ARG A 1 190 ? 3.314 -20.672 -10.633 1 95.38 190 ARG A O 1
ATOM 1495 N N . ALA A 1 191 ? 3.412 -19.172 -8.992 1 95.62 191 ALA A N 1
ATOM 1496 C CA . ALA A 1 191 ? 2.957 -18.062 -9.836 1 95.62 191 ALA A CA 1
ATOM 1497 C C . ALA A 1 191 ? 3.961 -17.766 -10.945 1 95.62 191 ALA A C 1
ATOM 1499 O O . ALA A 1 191 ? 3.574 -17.438 -12.07 1 95.62 191 ALA A O 1
ATOM 1500 N N . VAL A 1 192 ? 5.281 -17.953 -10.656 1 93.25 192 VAL A N 1
ATOM 1501 C CA . VAL A 1 192 ? 6.234 -17.344 -11.586 1 93.25 192 VAL A CA 1
ATOM 1502 C C . VAL A 1 192 ? 7.039 -18.453 -12.281 1 93.25 192 VAL A C 1
ATOM 1504 O O . VAL A 1 192 ? 7.875 -18.156 -13.141 1 93.25 192 VAL A O 1
ATOM 1507 N N . THR A 1 193 ? 6.863 -19.625 -11.906 1 86.44 193 THR A N 1
ATOM 1508 C CA . THR A 1 193 ? 7.613 -20.688 -12.57 1 86.44 193 THR A CA 1
ATOM 1509 C C . THR A 1 193 ? 6.863 -21.188 -13.805 1 86.44 193 THR A C 1
ATOM 1511 O O . THR A 1 193 ? 5.66 -20.953 -13.945 1 86.44 193 THR A O 1
ATOM 1514 N N . VAL A 1 194 ? 7.648 -21.734 -14.68 1 76.81 194 VAL A N 1
ATOM 1515 C CA . VAL A 1 194 ? 7.133 -22.281 -15.93 1 76.81 194 VAL A CA 1
ATOM 1516 C C . VAL A 1 194 ? 6.406 -23.594 -15.656 1 76.81 194 VAL A C 1
ATOM 1518 O O . VAL A 1 194 ? 6.824 -24.375 -14.805 1 76.81 194 VAL A O 1
ATOM 1521 N N . GLY A 1 195 ? 4.941 -23.625 -15.875 1 61.88 195 GLY A N 1
ATOM 1522 C CA . GLY A 1 195 ? 4.242 -24.906 -15.812 1 61.88 195 GLY A CA 1
ATOM 1523 C C . GLY A 1 195 ? 4.82 -25.953 -16.75 1 61.88 195 GLY A C 1
ATOM 1524 O O . GLY A 1 195 ? 5.559 -25.609 -17.672 1 61.88 195 GLY A O 1
ATOM 1525 N N . MET B 1 1 ? -23.672 6.016 11.922 1 47.78 1 MET B N 1
ATOM 1526 C CA . MET B 1 1 ? -23.656 6.949 10.805 1 47.78 1 MET B CA 1
ATOM 1527 C C . MET B 1 1 ? -24.672 8.07 11.016 1 47.78 1 MET B C 1
ATOM 1529 O O . MET B 1 1 ? -25.766 7.836 11.516 1 47.78 1 MET B O 1
ATOM 1533 N N . PRO B 1 2 ? -24.109 9.312 11.148 1 57.94 2 PRO B N 1
ATOM 1534 C CA . PRO B 1 2 ? -25.172 10.305 11.359 1 57.94 2 PRO B CA 1
ATOM 1535 C C . PRO B 1 2 ? -26.375 10.086 10.453 1 57.94 2 PRO B C 1
ATOM 1537 O O . PRO B 1 2 ? -26.234 9.523 9.359 1 57.94 2 PRO B O 1
ATOM 1540 N N . GLU B 1 3 ? -27.547 10.141 10.969 1 65.19 3 GLU B N 1
ATOM 1541 C CA . GLU B 1 3 ? -28.797 9.938 10.258 1 65.19 3 GLU B CA 1
ATOM 1542 C C . GLU B 1 3 ? -28.906 10.875 9.055 1 65.19 3 GLU B C 1
ATOM 1544 O O . GLU B 1 3 ? -28.656 12.078 9.18 1 65.19 3 GLU B O 1
ATOM 1549 N N . GLN B 1 4 ? -28.828 10.273 7.863 1 73.75 4 GLN B N 1
ATOM 1550 C CA . GLN B 1 4 ? -29.047 11.023 6.629 1 73.75 4 GLN B CA 1
ATOM 1551 C C . GLN B 1 4 ? -30.312 11.883 6.73 1 73.75 4 GLN B C 1
ATOM 1553 O O . GLN B 1 4 ? -31.344 11.43 7.223 1 73.75 4 GLN B O 1
ATOM 1558 N N . PRO B 1 5 ? -30.031 13.117 6.445 1 74.06 5 PRO B N 1
ATOM 1559 C CA . PRO B 1 5 ? -31.203 13.992 6.488 1 74.06 5 PRO B CA 1
ATOM 1560 C C . PRO B 1 5 ? -32.375 13.461 5.645 1 74.06 5 PRO B C 1
ATOM 1562 O O . PRO B 1 5 ? -32.156 12.828 4.609 1 74.06 5 PRO B O 1
ATOM 1565 N N . SER B 1 6 ? -33.562 13.758 6.066 1 78.88 6 SER B N 1
ATOM 1566 C CA . SER B 1 6 ? -34.781 13.242 5.434 1 78.88 6 SER B CA 1
ATOM 1567 C C . SER B 1 6 ? -35.281 14.18 4.34 1 78.88 6 SER B C 1
ATOM 1569 O O . SER B 1 6 ? -35.969 13.758 3.428 1 78.88 6 SER B O 1
ATOM 1571 N N . THR B 1 7 ? -34.906 15.352 4.336 1 84.94 7 THR B N 1
ATOM 1572 C CA . THR B 1 7 ? -35.344 16.281 3.293 1 84.94 7 THR B CA 1
ATOM 1573 C C . THR B 1 7 ? -34.469 16.125 2.049 1 84.94 7 THR B C 1
ATOM 1575 O O . THR B 1 7 ? -33.281 15.797 2.146 1 84.94 7 THR B O 1
ATOM 1578 N N . PRO B 1 8 ? -35.062 16.328 0.896 1 86.69 8 PRO B N 1
ATOM 1579 C CA . PRO B 1 8 ? -34.281 16.219 -0.347 1 86.69 8 PRO B CA 1
ATOM 1580 C C . PRO B 1 8 ? -33.094 17.156 -0.38 1 86.69 8 PRO B C 1
ATOM 1582 O O . PRO B 1 8 ? -32 16.766 -0.852 1 86.69 8 PRO B O 1
ATOM 1585 N N . ARG B 1 9 ? -33.312 18.359 0.015 1 85.81 9 ARG B N 1
ATOM 1586 C CA . ARG B 1 9 ? -32.219 19.312 0.046 1 85.81 9 ARG B CA 1
ATOM 1587 C C . ARG B 1 9 ? -31.125 18.859 1 1 85.81 9 ARG B C 1
ATOM 1589 O O . ARG B 1 9 ? -29.938 18.969 0.682 1 85.81 9 ARG B O 1
ATOM 1596 N N . GLY B 1 10 ? -31.531 18.469 2.164 1 88.25 10 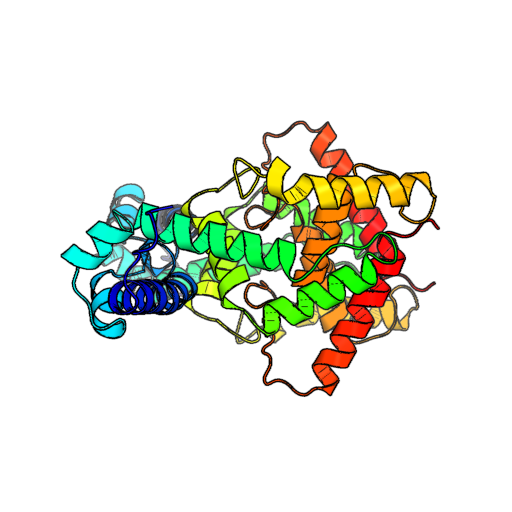GLY B N 1
ATOM 1597 C CA . GLY B 1 10 ? -30.594 17.953 3.133 1 88.25 10 GLY B CA 1
ATOM 1598 C C . GLY B 1 10 ? -29.828 16.75 2.621 1 88.25 10 GLY B C 1
ATOM 1599 O O . GLY B 1 10 ? -28.609 16.641 2.814 1 88.25 10 GLY B O 1
ATOM 1600 N N . ALA B 1 11 ? -30.562 15.898 1.938 1 90.25 11 ALA B N 1
ATOM 1601 C CA . ALA B 1 11 ? -29.938 14.703 1.366 1 90.25 11 ALA B CA 1
ATOM 1602 C C . ALA B 1 11 ? -28.922 15.062 0.286 1 90.25 11 ALA B C 1
ATOM 1604 O O . ALA B 1 11 ? -27.875 14.445 0.187 1 90.25 11 ALA B O 1
ATOM 1605 N N . ALA B 1 12 ? -29.266 16 -0.461 1 91.75 12 ALA B N 1
ATOM 1606 C CA . ALA B 1 12 ? -28.375 16.453 -1.52 1 91.75 12 ALA B CA 1
ATOM 1607 C C . ALA B 1 12 ? -27.094 17.047 -0.938 1 91.75 12 ALA B C 1
ATOM 1609 O O . ALA B 1 12 ? -26 16.766 -1.428 1 91.75 12 ALA B O 1
ATOM 1610 N N . THR B 1 13 ? -27.281 17.844 0.081 1 91.62 13 THR B N 1
ATOM 1611 C CA . THR B 1 13 ? -26.125 18.438 0.741 1 91.62 13 THR B CA 1
ATOM 1612 C C . THR B 1 13 ? -25.266 17.359 1.394 1 91.62 13 THR B C 1
ATOM 1614 O O . THR B 1 13 ? -24.031 17.391 1.291 1 91.62 13 THR B O 1
ATOM 1617 N N . TYR B 1 14 ? -25.875 16.5 2.023 1 93 14 TYR B N 1
ATOM 1618 C CA . TYR B 1 14 ? -25.203 15.367 2.654 1 93 14 TYR B CA 1
ATOM 1619 C C . TYR B 1 14 ? -24.344 14.617 1.645 1 93 14 TYR B C 1
ATOM 1621 O O . TYR B 1 14 ? -23.156 14.359 1.896 1 93 14 TYR B O 1
ATOM 1629 N N . GLN B 1 15 ? -24.875 14.344 0.482 1 92.88 15 GLN B N 1
ATOM 1630 C CA . GLN B 1 15 ? -24.156 13.594 -0.552 1 92.88 15 GLN B CA 1
ATOM 1631 C C . GLN B 1 15 ? -23.016 14.414 -1.133 1 92.88 15 GLN B C 1
ATOM 1633 O O . GLN B 1 15 ? -21.938 13.867 -1.418 1 92.88 15 GLN B O 1
ATOM 1638 N N . ARG B 1 16 ? -23.219 15.641 -1.269 1 94.25 16 ARG B N 1
ATOM 1639 C CA . ARG B 1 16 ? -22.156 16.5 -1.773 1 94.25 16 ARG B CA 1
ATOM 1640 C C . ARG B 1 16 ? -20.969 16.531 -0.817 1 94.25 16 ARG B C 1
ATOM 1642 O O . ARG B 1 16 ? -19.812 16.469 -1.249 1 94.25 16 ARG B O 1
ATOM 1649 N N . ILE B 1 17 ? -21.297 16.609 0.458 1 94.81 17 ILE B N 1
ATOM 1650 C CA . ILE B 1 17 ? -20.234 16.594 1.456 1 94.81 17 ILE B CA 1
ATOM 1651 C C . ILE B 1 17 ? -19.453 15.281 1.369 1 94.81 17 ILE B C 1
ATOM 1653 O O . ILE B 1 17 ? -18.219 15.289 1.356 1 94.81 17 ILE B O 1
ATOM 1657 N N . LEU B 1 18 ? -20.172 14.211 1.225 1 93.69 18 LEU B N 1
ATOM 1658 C CA . LEU B 1 18 ? -19.547 12.898 1.154 1 93.69 18 LEU B CA 1
ATOM 1659 C C . LEU B 1 18 ? -18.625 12.805 -0.056 1 93.69 18 LEU B C 1
ATOM 1661 O O . LEU B 1 18 ? -17.484 12.336 0.058 1 93.69 18 LEU B O 1
ATOM 1665 N N . ASP B 1 19 ? -19.078 13.273 -1.149 1 94.44 19 ASP B N 1
ATOM 1666 C CA . ASP B 1 19 ? -18.312 13.18 -2.389 1 94.44 19 ASP B CA 1
ATOM 1667 C C . ASP B 1 19 ? -17.047 14.031 -2.322 1 94.44 19 ASP B C 1
ATOM 1669 O O . ASP B 1 19 ? -15.953 13.555 -2.625 1 94.44 19 ASP B O 1
ATOM 1673 N N . VAL B 1 20 ? -17.219 15.219 -1.838 1 96.69 20 VAL B N 1
ATOM 1674 C CA . VAL B 1 20 ? -16.109 16.156 -1.778 1 96.69 20 VAL B CA 1
ATOM 1675 C C . VAL B 1 20 ? -15.102 15.719 -0.709 1 96.69 20 VAL B C 1
ATOM 1677 O O . VAL B 1 20 ? -13.891 15.742 -0.935 1 96.69 20 VAL B O 1
ATOM 1680 N N . ALA B 1 21 ? -15.633 15.312 0.406 1 96.94 21 ALA B N 1
ATOM 1681 C CA . ALA B 1 21 ? -14.766 14.883 1.498 1 96.94 21 ALA B CA 1
ATOM 1682 C C . ALA B 1 21 ? -14 13.617 1.118 1 96.94 21 ALA B C 1
ATOM 1684 O O . ALA B 1 21 ? -12.844 13.445 1.513 1 96.94 21 ALA B O 1
ATOM 1685 N N . THR B 1 22 ? -14.633 12.742 0.358 1 95.88 22 THR B N 1
ATOM 1686 C CA . THR B 1 22 ? -13.961 11.539 -0.115 1 95.88 22 THR B CA 1
ATOM 1687 C C . THR B 1 22 ? -12.734 11.891 -0.948 1 95.88 22 THR B C 1
ATOM 1689 O O . THR B 1 22 ? -11.648 11.352 -0.73 1 95.88 22 THR B O 1
ATOM 1692 N N . GLN B 1 23 ? -12.906 12.797 -1.807 1 96.06 23 GLN B N 1
ATOM 1693 C CA . GLN B 1 23 ? -11.797 13.219 -2.664 1 96.06 23 GLN B CA 1
ATOM 1694 C C . GLN B 1 23 ? -10.703 13.906 -1.853 1 96.06 23 GLN B C 1
ATOM 1696 O O . GLN B 1 23 ? -9.516 13.664 -2.072 1 96.06 23 GLN B O 1
ATOM 1701 N N . GLU B 1 24 ? -11.141 14.75 -0.904 1 97 24 GLU B N 1
ATOM 1702 C CA . GLU B 1 24 ? -10.211 15.477 -0.049 1 97 24 GLU B CA 1
ATOM 1703 C C . GLU B 1 24 ? -9.375 14.516 0.797 1 97 24 GLU B C 1
ATOM 1705 O O . GLU B 1 24 ? -8.148 14.625 0.829 1 97 24 GLU B O 1
ATOM 1710 N N . PHE B 1 25 ? -10.016 13.539 1.382 1 96.81 25 PHE B N 1
ATOM 1711 C CA . PHE B 1 25 ? -9.328 12.578 2.234 1 96.81 25 PHE B CA 1
ATOM 1712 C C . PHE B 1 25 ? -8.469 11.641 1.403 1 96.81 25 PHE B C 1
ATOM 1714 O O . PHE B 1 25 ? -7.367 11.258 1.821 1 96.81 25 PHE B O 1
ATOM 1721 N N . ALA B 1 26 ? -8.945 11.227 0.231 1 96 26 ALA B N 1
ATOM 1722 C CA . ALA B 1 26 ? -8.188 10.32 -0.626 1 96 26 ALA B CA 1
ATOM 1723 C C . ALA B 1 26 ? -6.902 10.984 -1.124 1 96 26 ALA B C 1
ATOM 1725 O O . ALA B 1 26 ? -5.879 10.312 -1.299 1 96 26 ALA B O 1
ATOM 1726 N N . ARG B 1 27 ? -6.973 12.266 -1.297 1 95.38 27 ARG B N 1
ATOM 1727 C CA . ARG B 1 27 ? -5.836 12.992 -1.855 1 95.38 27 ARG B CA 1
ATOM 1728 C C . ARG B 1 27 ? -4.844 13.375 -0.765 1 95.38 27 ARG B C 1
ATOM 1730 O O . ARG B 1 27 ? -3.631 13.281 -0.961 1 95.38 27 ARG B O 1
ATOM 1737 N N . HIS B 1 28 ? -5.387 13.742 0.45 1 95.5 28 HIS B N 1
ATOM 1738 C CA . HIS B 1 28 ? -4.5 14.43 1.387 1 95.5 28 HIS B CA 1
ATOM 1739 C C . HIS B 1 28 ? -4.359 13.641 2.686 1 95.5 28 HIS B C 1
ATOM 1741 O O . HIS B 1 28 ? -3.551 14 3.547 1 95.5 28 HIS B O 1
ATOM 1747 N N . GLY B 1 29 ? -5.141 12.539 2.822 1 95.31 29 GLY B N 1
ATOM 1748 C CA . GLY B 1 29 ? -5.117 11.82 4.086 1 95.31 29 GLY B CA 1
ATOM 1749 C C . GLY B 1 29 ? -5.91 12.508 5.18 1 95.31 29 GLY B C 1
ATOM 1750 O O . GLY B 1 29 ? -6.559 13.531 4.938 1 95.31 29 GLY B O 1
ATOM 1751 N N . ILE B 1 30 ? -5.871 11.969 6.348 1 93.62 30 ILE B N 1
ATOM 1752 C CA . ILE B 1 30 ? -6.648 12.445 7.488 1 93.62 30 ILE B CA 1
ATOM 1753 C C . ILE B 1 30 ? -6.004 13.711 8.055 1 93.62 30 ILE B C 1
ATOM 1755 O O . ILE B 1 30 ? -6.68 14.719 8.258 1 93.62 30 ILE B O 1
ATOM 1759 N N . ALA B 1 31 ? -4.742 13.609 8.281 1 90.62 31 ALA B N 1
ATOM 1760 C CA . ALA B 1 31 ? -4.016 14.742 8.844 1 90.62 31 ALA B CA 1
ATOM 1761 C C . ALA B 1 31 ? -3.971 15.906 7.855 1 90.62 31 ALA B C 1
ATOM 1763 O O . ALA B 1 31 ? -4.09 17.062 8.25 1 90.62 31 ALA B O 1
ATOM 1764 N N . GLY B 1 32 ? -3.93 15.633 6.574 1 92.06 32 GLY B N 1
ATOM 1765 C CA . GLY B 1 32 ? -3.721 16.656 5.562 1 92.06 32 GLY B CA 1
ATOM 1766 C C . GLY B 1 32 ? -5.012 17.281 5.066 1 92.06 32 GLY B C 1
ATOM 1767 O O . GLY B 1 32 ? -5.004 18.375 4.492 1 92.06 32 GLY B O 1
ATOM 1768 N N . ALA B 1 33 ? -6.098 16.594 5.285 1 95.19 33 ALA B N 1
ATOM 1769 C CA . ALA B 1 33 ? -7.395 17.109 4.844 1 95.19 33 ALA B CA 1
ATOM 1770 C C . ALA B 1 33 ? -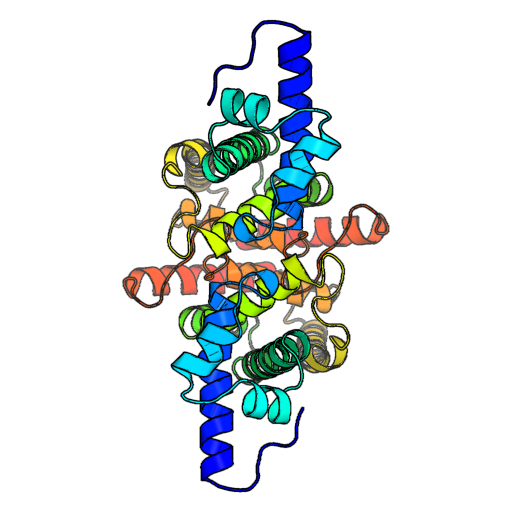7.805 18.328 5.652 1 95.19 33 ALA B C 1
ATOM 1772 O O . ALA B 1 33 ? -7.504 18.438 6.844 1 95.19 33 ALA B O 1
ATOM 1773 N N . ARG B 1 34 ? -8.477 19.234 4.984 1 95.56 34 ARG B N 1
ATOM 1774 C CA . ARG B 1 34 ? -8.945 20.453 5.625 1 95.56 34 ARG B CA 1
ATOM 1775 C C . ARG B 1 34 ? -10.461 20.594 5.5 1 95.56 34 ARG B C 1
ATOM 1777 O O . ARG B 1 34 ? -11 20.578 4.391 1 95.56 34 ARG B O 1
ATOM 1784 N N . VAL B 1 35 ? -11.016 20.828 6.594 1 96.69 35 VAL B N 1
ATOM 1785 C CA . VAL B 1 35 ? -12.469 20.969 6.652 1 96.69 35 VAL B CA 1
ATOM 1786 C C . VAL B 1 35 ? -12.898 22.203 5.859 1 96.69 35 VAL B C 1
ATOM 1788 O O . VAL B 1 35 ? -13.945 22.188 5.199 1 96.69 35 VAL B O 1
ATOM 1791 N N . GLU B 1 36 ? -12.102 23.172 5.855 1 97.38 36 GLU B N 1
ATOM 1792 C CA . GLU B 1 36 ? -12.398 24.406 5.137 1 97.38 36 GLU B CA 1
ATOM 1793 C C . GLU B 1 36 ? -12.516 24.156 3.635 1 97.38 36 GLU B C 1
ATOM 1795 O O . GLU B 1 36 ? -13.391 24.703 2.971 1 97.38 36 GLU B O 1
ATOM 1800 N N . ARG B 1 37 ? -11.648 23.375 3.113 1 97.5 37 ARG B N 1
ATOM 1801 C CA . ARG B 1 37 ? -11.695 23.031 1.697 1 97.5 37 ARG B CA 1
ATOM 1802 C C . ARG B 1 37 ? -12.953 22.219 1.374 1 97.5 37 ARG B C 1
ATOM 1804 O O . ARG B 1 37 ? -13.578 22.422 0.331 1 97.5 37 ARG B O 1
ATOM 1811 N N . ILE B 1 38 ? -13.32 21.328 2.273 1 97.44 38 ILE B N 1
ATOM 1812 C CA . ILE B 1 38 ? -14.477 20.453 2.072 1 97.44 38 ILE B CA 1
ATOM 1813 C C . ILE B 1 38 ? -15.758 21.297 2.047 1 97.44 38 ILE B C 1
ATOM 1815 O O . ILE B 1 38 ? -16.578 21.156 1.132 1 97.44 38 ILE B O 1
ATOM 1819 N N . VAL B 1 39 ? -15.906 22.188 3.016 1 97.12 39 VAL B N 1
ATOM 1820 C CA . VAL B 1 39 ? -17.141 22.938 3.113 1 97.12 39 VAL B CA 1
ATOM 1821 C C . VAL B 1 39 ? -17.25 23.922 1.939 1 97.12 39 VAL B C 1
ATOM 1823 O O . VAL B 1 39 ? -18.328 24.125 1.393 1 97.12 39 VAL B O 1
ATOM 1826 N N . ALA B 1 40 ? -16.156 24.516 1.568 1 97.56 40 ALA B N 1
ATOM 1827 C CA . ALA B 1 40 ? -16.141 25.422 0.427 1 97.56 40 ALA B CA 1
ATOM 1828 C C . ALA B 1 40 ? -16.562 24.703 -0.853 1 97.56 40 ALA B C 1
ATOM 1830 O O . ALA B 1 40 ? -17.422 25.188 -1.587 1 97.56 40 ALA B O 1
ATOM 1831 N N . ALA B 1 41 ? -16.062 23.562 -1.08 1 96.81 41 ALA B N 1
ATOM 1832 C CA . ALA B 1 41 ? -16.312 22.828 -2.309 1 96.81 41 ALA B CA 1
ATOM 1833 C C . ALA B 1 41 ? -17.719 22.219 -2.301 1 96.81 41 ALA B C 1
ATOM 1835 O O . ALA B 1 41 ? -18.344 22.078 -3.352 1 96.81 41 ALA B O 1
ATOM 1836 N N . ALA B 1 42 ? -18.172 21.859 -1.151 1 96.56 42 ALA B N 1
ATOM 1837 C CA . ALA B 1 42 ? -19.5 21.234 -1.025 1 96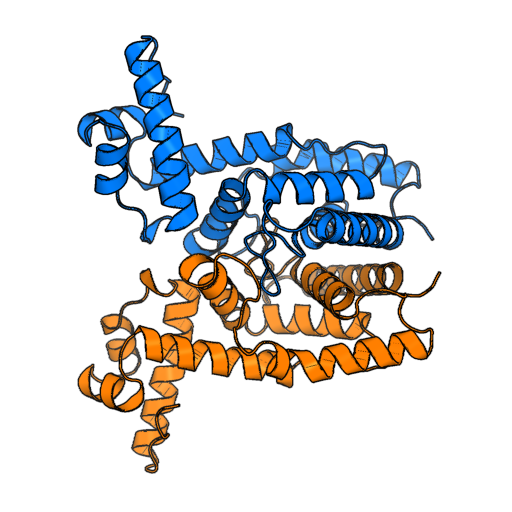.56 42 ALA B CA 1
ATOM 1838 C C . ALA B 1 42 ? -20.594 22.281 -0.922 1 96.56 42 ALA B C 1
ATOM 1840 O O . ALA B 1 42 ? -21.781 21.953 -0.846 1 96.56 42 ALA B O 1
ATOM 1841 N N . HIS B 1 43 ? -20.188 23.516 -0.908 1 95.56 43 HIS B N 1
ATOM 1842 C CA . HIS B 1 43 ? -21.125 24.625 -0.811 1 95.56 43 HIS B CA 1
ATOM 1843 C C . HIS B 1 43 ? -21.969 24.531 0.448 1 95.56 43 HIS B C 1
ATOM 1845 O O . HIS B 1 43 ? -23.203 24.578 0.375 1 95.56 43 HIS B O 1
ATOM 1851 N N . THR B 1 44 ? -21.344 24.344 1.552 1 96 44 THR B N 1
ATOM 1852 C CA . THR B 1 44 ? -21.969 24.266 2.871 1 96 44 THR B CA 1
ATOM 1853 C C . THR B 1 44 ? -21.094 24.969 3.916 1 96 44 THR B C 1
ATOM 1855 O O . THR B 1 44 ? -20.25 25.781 3.576 1 96 44 THR B O 1
ATOM 1858 N N . ASN B 1 45 ? -21.438 24.812 5.188 1 94.81 45 ASN B N 1
ATOM 1859 C CA . ASN B 1 45 ? -20.625 25.406 6.246 1 94.81 45 ASN B CA 1
ATOM 1860 C C . ASN B 1 45 ? -20.266 24.375 7.32 1 94.81 45 ASN B C 1
ATOM 1862 O O . ASN B 1 45 ? -20.766 23.25 7.297 1 94.81 45 ASN B O 1
ATOM 1866 N N . LYS B 1 46 ? -19.312 24.797 8.156 1 95.25 46 LYS B N 1
ATOM 1867 C CA . LYS B 1 46 ? -18.781 23.906 9.172 1 95.25 46 LYS B CA 1
ATOM 1868 C C . LYS B 1 46 ? -19.875 23.406 10.102 1 95.25 46 LYS B C 1
ATOM 1870 O O . LYS B 1 46 ? -19.891 22.219 10.469 1 95.25 46 LYS B O 1
ATOM 1875 N N . ALA B 1 47 ? -20.75 24.281 10.422 1 94.31 47 ALA B N 1
ATOM 1876 C CA . ALA B 1 47 ? -21.844 23.922 11.336 1 94.31 47 ALA B CA 1
ATOM 1877 C C . ALA B 1 47 ? -22.703 22.812 10.75 1 94.31 47 ALA B C 1
ATOM 1879 O O . ALA B 1 47 ? -23.031 21.844 11.438 1 94.31 47 ALA B O 1
ATOM 1880 N N . GLN B 1 48 ? -23.047 22.938 9.586 1 93.38 48 GLN B N 1
ATOM 1881 C CA . GLN B 1 48 ? -23.859 21.938 8.898 1 93.38 48 GLN B CA 1
ATOM 1882 C C . GLN B 1 48 ? -23.109 20.625 8.742 1 93.38 48 GLN B C 1
ATOM 1884 O O . GLN B 1 48 ? -23.688 19.547 8.938 1 93.38 48 GLN B O 1
ATOM 1889 N N . LEU B 1 49 ? -21.844 20.688 8.383 1 94.94 49 LEU B N 1
ATOM 1890 C CA . LEU B 1 49 ? -21.031 19.5 8.242 1 94.94 49 LEU B CA 1
ATOM 1891 C C . LEU B 1 49 ? -20.969 18.719 9.555 1 94.94 49 LEU B C 1
ATOM 1893 O O . LEU B 1 49 ? -21.156 17.5 9.578 1 94.94 49 LEU B O 1
ATOM 1897 N N . TYR B 1 50 ? -20.75 19.5 10.609 1 93.75 50 TYR B N 1
ATOM 1898 C CA . TYR B 1 50 ? -20.562 18.844 11.898 1 93.75 50 TYR B CA 1
ATOM 1899 C C . TYR B 1 50 ? -21.891 18.375 12.469 1 93.75 50 TYR B C 1
ATOM 1901 O O . TYR B 1 50 ? -21.938 17.438 13.273 1 93.75 50 TYR B O 1
ATOM 1909 N N . ALA B 1 51 ? -22.953 19.016 12.016 1 93.12 51 ALA B N 1
ATOM 1910 C CA . ALA B 1 51 ? -24.281 18.531 12.375 1 93.12 51 ALA B CA 1
ATOM 1911 C C . ALA B 1 51 ? -24.531 17.141 11.781 1 93.12 51 ALA B C 1
ATOM 1913 O O . ALA B 1 51 ? -25.172 16.297 12.406 1 93.12 51 ALA B O 1
ATOM 1914 N N . TYR B 1 52 ? -23.984 16.969 10.586 1 92.56 52 TYR B N 1
ATOM 1915 C CA . TYR B 1 52 ? -24.188 15.711 9.883 1 92.56 52 TYR B CA 1
ATOM 1916 C C . TYR B 1 52 ? -23.188 14.648 10.336 1 92.56 52 TYR B C 1
ATOM 1918 O O . TYR B 1 52 ? -23.562 13.484 10.523 1 92.56 52 TYR B O 1
ATOM 1926 N N . PHE B 1 53 ? -21.891 14.992 10.516 1 94.56 53 PHE B N 1
ATOM 1927 C CA . PHE B 1 53 ? -20.844 13.977 10.57 1 94.56 53 PHE B CA 1
ATOM 1928 C C . PHE B 1 53 ? -20.031 14.102 11.859 1 94.56 53 PHE B C 1
ATOM 1930 O O . PHE B 1 53 ? -19.188 13.258 12.148 1 94.56 53 PHE B O 1
ATOM 1937 N N . GLY B 1 54 ? -20.328 15.078 12.594 1 93.44 54 GLY B N 1
ATOM 1938 C CA . GLY B 1 54 ? -19.531 15.32 13.781 1 93.44 54 GLY B CA 1
ATOM 1939 C C . GLY B 1 54 ? -18.219 16.016 13.492 1 93.44 54 GLY B C 1
ATOM 1940 O O . GLY B 1 54 ? -18.172 16.984 12.742 1 93.44 54 GLY B O 1
ATOM 1941 N N . ASN B 1 55 ? -17.109 15.508 13.914 1 93.62 55 ASN B N 1
ATOM 1942 C CA . ASN B 1 55 ? -15.805 16.109 13.711 1 93.62 55 ASN B CA 1
ATOM 1943 C C . ASN B 1 55 ? -15.062 15.461 12.555 1 93.62 55 ASN B C 1
ATOM 1945 O O . ASN B 1 55 ? -15.609 14.602 11.867 1 93.62 55 ASN B O 1
ATOM 1949 N N . LYS B 1 56 ? -13.914 15.883 12.266 1 94.62 56 LYS B N 1
ATOM 1950 C CA . LYS B 1 56 ? -13.148 15.422 11.109 1 94.62 56 LYS B CA 1
ATOM 1951 C C . LYS B 1 56 ? -12.898 13.922 11.18 1 94.62 56 LYS B C 1
ATOM 1953 O O . LYS B 1 56 ? -13.016 13.219 10.172 1 94.62 56 LYS B O 1
ATOM 1958 N N . ASP B 1 57 ? -12.578 13.438 12.344 1 94.25 57 ASP B N 1
ATOM 1959 C CA . ASP B 1 57 ? -12.305 12.016 12.516 1 94.25 57 ASP B CA 1
ATOM 1960 C C . ASP B 1 57 ? -13.547 11.18 12.227 1 94.25 57 ASP B C 1
ATOM 1962 O O . ASP B 1 57 ? -13.469 10.148 11.555 1 94.25 57 ASP B O 1
ATOM 1966 N N . GLU B 1 58 ? -14.57 11.594 12.68 1 94.88 58 GLU B N 1
ATOM 1967 C CA . GLU B 1 58 ? -15.836 10.891 12.469 1 94.88 58 GLU B CA 1
ATOM 1968 C C . GLU B 1 58 ? -16.25 10.945 11 1 94.88 58 GLU B C 1
ATOM 1970 O O . GLU B 1 58 ? -16.828 9.992 10.477 1 94.88 58 GLU B O 1
ATOM 1975 N N . LEU B 1 59 ? -16.047 12.164 10.453 1 95 59 LEU B N 1
ATOM 1976 C CA . LEU B 1 59 ? -16.312 12.297 9.023 1 95 59 LEU B CA 1
ATOM 1977 C C . LEU B 1 59 ? -15.484 11.305 8.219 1 95 59 LEU B C 1
ATOM 1979 O O . LEU B 1 59 ? -16.016 10.625 7.336 1 95 59 LEU B O 1
ATOM 1983 N N . PHE B 1 60 ? -14.227 11.133 8.5 1 95.5 60 PHE B N 1
ATOM 1984 C CA . PHE B 1 60 ? -13.367 10.172 7.816 1 95.5 60 PHE B CA 1
ATOM 1985 C C . PHE B 1 60 ? -13.898 8.75 8 1 95.5 60 PHE B C 1
ATOM 1987 O O . PHE B 1 60 ? -13.977 7.98 7.043 1 95.5 60 PHE B O 1
ATOM 1994 N N . ASP B 1 61 ? -14.211 8.438 9.242 1 93.31 61 ASP B N 1
ATOM 1995 C CA . ASP B 1 61 ? -14.695 7.094 9.531 1 93.31 61 ASP B CA 1
ATOM 1996 C C . ASP B 1 61 ? -15.938 6.77 8.703 1 93.31 61 ASP B C 1
ATOM 1998 O O . ASP B 1 61 ? -16.047 5.676 8.148 1 93.31 61 ASP B O 1
ATOM 2002 N N . ALA B 1 62 ? -16.781 7.719 8.602 1 91.5 62 ALA B N 1
ATOM 2003 C CA . ALA B 1 62 ? -18.016 7.523 7.82 1 91.5 62 ALA B CA 1
ATOM 2004 C C . ALA B 1 62 ? -17.688 7.27 6.352 1 91.5 62 ALA B C 1
ATOM 2006 O O . ALA B 1 62 ? -18.25 6.363 5.73 1 91.5 62 ALA B O 1
ATOM 2007 N N . ILE B 1 63 ? -16.781 8.031 5.836 1 92.81 63 ILE B N 1
ATOM 2008 C CA . ILE B 1 63 ? -16.391 7.91 4.438 1 92.81 63 ILE B CA 1
ATOM 2009 C C . ILE B 1 63 ? -15.656 6.586 4.223 1 92.81 63 ILE B C 1
ATOM 2011 O O . ILE B 1 63 ? -15.945 5.859 3.273 1 92.81 63 ILE B O 1
ATOM 2015 N N . PHE B 1 64 ? -14.773 6.258 5.082 1 92 64 PHE B N 1
ATOM 2016 C CA . PHE B 1 64 ? -13.938 5.062 4.988 1 92 64 PHE B CA 1
ATOM 2017 C C . PHE B 1 64 ? -14.797 3.801 5.043 1 92 64 PHE B C 1
ATOM 2019 O O . PHE B 1 64 ? -14.711 2.951 4.152 1 92 64 PHE B O 1
ATOM 2026 N N . PHE B 1 65 ? -15.641 3.674 5.996 1 88.5 65 PHE B N 1
ATOM 2027 C CA . PHE B 1 65 ? -16.453 2.471 6.16 1 88.5 65 PHE B CA 1
ATOM 2028 C C . PHE B 1 65 ? -17.5 2.367 5.059 1 88.5 65 PHE B C 1
ATOM 2030 O O . PHE B 1 65 ? -17.812 1.271 4.594 1 88.5 65 PHE B O 1
ATOM 2037 N N . GLY B 1 66 ? -18.047 3.543 4.621 1 84.88 66 GLY B N 1
ATOM 2038 C CA . GLY B 1 66 ? -18.906 3.533 3.455 1 84.88 66 GLY B CA 1
ATOM 2039 C C . GLY B 1 66 ? -18.219 3.037 2.199 1 84.88 66 GLY B C 1
ATOM 2040 O O . GLY B 1 66 ? -18.812 2.283 1.42 1 84.88 66 GLY B O 1
ATOM 2041 N N . SER B 1 67 ? -17.016 3.445 2.064 1 83.81 67 SER B N 1
ATOM 2042 C CA . SER B 1 67 ? -16.219 3.029 0.907 1 83.81 67 SER B CA 1
ATOM 2043 C C . SER B 1 67 ? -15.836 1.557 1.004 1 83.81 67 SER B C 1
ATOM 2045 O O . SER B 1 67 ? -15.875 0.833 0.006 1 83.81 67 SER B O 1
ATOM 2047 N N . LEU B 1 68 ? -15.453 1.125 2.168 1 82.44 68 LEU B N 1
ATOM 2048 C CA . LEU B 1 68 ? -15.109 -0.274 2.387 1 82.44 68 LEU B CA 1
ATOM 2049 C C . LEU B 1 68 ? -16.281 -1.186 2.062 1 82.44 68 LEU B C 1
ATOM 2051 O O . LEU B 1 68 ? -16.109 -2.232 1.435 1 82.44 68 LEU B O 1
ATOM 2055 N N . GLU B 1 69 ? -17.422 -0.799 2.486 1 78.5 69 GLU B N 1
ATOM 2056 C CA . GLU B 1 69 ? -18.625 -1.557 2.189 1 78.5 69 GLU B CA 1
ATOM 2057 C C . GLU B 1 69 ? -18.859 -1.659 0.685 1 78.5 69 GLU B C 1
ATOM 2059 O O . GLU B 1 69 ? -19.266 -2.711 0.183 1 78.5 69 GLU B O 1
ATOM 2064 N N . ARG B 1 70 ? -18.609 -0.609 0.037 1 76.12 70 ARG B N 1
ATOM 2065 C CA . ARG B 1 70 ? -18.781 -0.59 -1.411 1 76.12 70 ARG B CA 1
ATOM 2066 C C . ARG B 1 70 ? -17.812 -1.549 -2.092 1 76.12 70 ARG B C 1
ATOM 2068 O O . ARG B 1 70 ? -18.203 -2.322 -2.969 1 76.12 70 ARG B O 1
ATOM 2075 N N . ILE B 1 71 ? -16.531 -1.556 -1.656 1 71.31 71 ILE B N 1
ATOM 2076 C CA . ILE B 1 71 ? -15.539 -2.441 -2.264 1 71.31 71 ILE B CA 1
ATOM 2077 C C . ILE B 1 71 ? -15.938 -3.896 -2.02 1 71.31 71 ILE B C 1
ATOM 2079 O O . ILE B 1 71 ? -15.867 -4.727 -2.93 1 71.31 71 ILE B O 1
ATOM 2083 N N . VAL B 1 72 ? -16.359 -4.176 -0.815 1 73.31 72 VAL B N 1
ATOM 2084 C CA . VAL B 1 72 ? -16.734 -5.535 -0.438 1 73.31 72 VAL B CA 1
ATOM 2085 C C . VAL B 1 72 ? -17.953 -5.973 -1.231 1 73.31 72 VAL B C 1
ATOM 2087 O O . VAL B 1 72 ? -18.031 -7.109 -1.7 1 73.31 72 VAL B O 1
ATOM 2090 N N . ASN B 1 73 ? -18.828 -5.004 -1.499 1 73.38 73 ASN B N 1
ATOM 2091 C CA . ASN B 1 73 ? -20.094 -5.344 -2.145 1 73.38 73 ASN B CA 1
ATOM 2092 C C . ASN B 1 73 ? -19.969 -5.289 -3.664 1 73.38 73 ASN B C 1
ATOM 2094 O O . ASN B 1 73 ? -20.641 -6.047 -4.367 1 73.38 73 ASN B O 1
ATOM 2098 N N . VAL B 1 74 ? -19.156 -4.465 -4.102 1 73.5 74 VAL B N 1
ATOM 2099 C CA . VAL B 1 74 ? -19.062 -4.246 -5.539 1 73.5 74 VAL B CA 1
ATOM 2100 C C . VAL B 1 74 ? -18.219 -5.352 -6.176 1 73.5 74 VAL B C 1
ATOM 2102 O O . VAL B 1 74 ? -18.422 -5.703 -7.34 1 73.5 74 VAL B O 1
ATOM 2105 N N . VAL B 1 75 ? -17.266 -5.84 -5.496 1 84.19 75 VAL B N 1
ATOM 2106 C CA . VAL B 1 75 ? -16.422 -6.91 -6.031 1 84.19 75 VAL B CA 1
ATOM 2107 C C . VAL B 1 75 ? -16.578 -8.164 -5.176 1 84.19 75 VAL B C 1
ATOM 2109 O O . VAL B 1 75 ? -15.648 -8.562 -4.477 1 84.19 75 VAL B O 1
ATOM 2112 N N . PRO B 1 76 ? -17.734 -8.766 -5.316 1 81 76 PRO B N 1
ATOM 2113 C CA . PRO B 1 76 ? -17.953 -9.953 -4.488 1 81 76 PRO B CA 1
ATOM 2114 C C . PRO B 1 76 ? -17.016 -11.109 -4.867 1 81 76 PRO B C 1
ATOM 2116 O O . PRO B 1 76 ? -16.656 -11.258 -6.035 1 81 76 PRO B O 1
ATOM 2119 N N . ILE B 1 77 ? -16.656 -11.766 -3.758 1 83.38 77 ILE B N 1
ATOM 2120 C CA . ILE B 1 77 ? -15.836 -12.945 -3.967 1 83.38 77 ILE B CA 1
ATOM 2121 C C . ILE B 1 77 ? -16.719 -14.141 -4.324 1 83.38 77 ILE B C 1
ATOM 2123 O O . ILE B 1 77 ? -17.812 -14.305 -3.758 1 83.38 77 ILE B O 1
ATOM 2127 N N . GLY B 1 78 ? -16.547 -14.773 -5.48 1 70.88 78 GLY B N 1
ATOM 2128 C CA . GLY B 1 78 ? -17.312 -15.977 -5.781 1 70.88 78 GLY B CA 1
ATOM 2129 C C . GLY B 1 78 ? -16.484 -17.234 -5.68 1 70.88 78 GLY B C 1
ATOM 2130 O O . GLY B 1 78 ? -15.25 -17.188 -5.75 1 70.88 78 GLY B O 1
ATOM 2131 N N . ALA B 1 79 ? -17.156 -18.406 -5.117 1 57.53 79 ALA B N 1
ATOM 2132 C CA . ALA B 1 79 ? -16.609 -19.75 -5.031 1 57.53 79 ALA B CA 1
ATOM 2133 C C . ALA B 1 79 ? -15.906 -20.141 -6.332 1 57.53 79 ALA B C 1
ATOM 2135 O O . ALA B 1 79 ? -15 -20.969 -6.332 1 57.53 79 ALA B O 1
ATOM 2136 N N . ALA B 1 80 ? -16.344 -19.641 -7.43 1 61 80 ALA B N 1
ATOM 2137 C CA . ALA B 1 80 ? -15.945 -20.203 -8.711 1 61 80 ALA B CA 1
ATOM 2138 C C . ALA B 1 80 ? -14.539 -19.75 -9.094 1 61 80 ALA B C 1
ATOM 2140 O O . ALA B 1 80 ? -13.75 -20.531 -9.625 1 61 80 ALA B O 1
ATOM 2141 N N . ASP B 1 81 ? -13.867 -18.297 -8.758 1 81.5 81 ASP B N 1
ATOM 2142 C CA . ASP B 1 81 ? -12.492 -18.141 -9.234 1 81.5 81 ASP B CA 1
ATOM 2143 C C . ASP B 1 81 ? -11.797 -16.969 -8.547 1 81.5 81 ASP B C 1
ATOM 2145 O O . ASP B 1 81 ? -12.148 -15.812 -8.773 1 81.5 81 ASP B O 1
ATOM 2149 N N . LEU B 1 82 ? -10.984 -17.281 -7.641 1 94.56 82 LEU B N 1
ATOM 2150 C CA . LEU B 1 82 ? -10.141 -16.297 -6.977 1 94.56 82 LEU B CA 1
ATOM 2151 C C . LEU B 1 82 ? -9.344 -15.477 -7.992 1 94.56 82 LEU B C 1
ATOM 2153 O O . LEU B 1 82 ? -9.047 -14.305 -7.758 1 94.56 82 LEU B O 1
ATOM 2157 N N . ALA B 1 83 ? -9.102 -16.078 -9.125 1 95.81 83 ALA B N 1
ATOM 2158 C CA . ALA B 1 83 ? -8.383 -15.367 -10.18 1 95.81 83 ALA B CA 1
ATOM 2159 C C . ALA B 1 83 ? -9.242 -14.258 -10.781 1 95.81 83 ALA B C 1
ATOM 2161 O O . ALA B 1 83 ? -8.773 -13.125 -10.953 1 95.81 83 ALA B O 1
ATOM 2162 N N . ASP B 1 84 ? -10.461 -14.578 -11.039 1 95.06 84 ASP B N 1
ATOM 2163 C CA . ASP B 1 84 ? -11.375 -13.578 -11.578 1 95.06 84 ASP B CA 1
ATOM 2164 C C . ASP B 1 84 ? -11.656 -12.484 -10.547 1 95.06 84 ASP B C 1
ATOM 2166 O O . ASP B 1 84 ? -11.805 -11.312 -10.898 1 95.06 84 ASP B O 1
ATOM 2170 N N . TRP B 1 85 ? -11.789 -12.938 -9.336 1 95.12 85 TRP B N 1
ATOM 2171 C CA . TRP B 1 85 ? -11.977 -11.969 -8.258 1 95.12 85 TRP B CA 1
ATOM 2172 C C . TRP B 1 85 ? -10.812 -10.992 -8.195 1 95.12 85 TRP B C 1
ATOM 2174 O O . TRP B 1 85 ? -11.016 -9.781 -8.102 1 95.12 85 TRP B O 1
ATOM 2184 N N . ALA B 1 86 ? -9.602 -11.438 -8.297 1 96.5 86 ALA B N 1
ATOM 2185 C CA . ALA B 1 86 ? -8.422 -10.578 -8.281 1 96.5 86 ALA B CA 1
ATOM 2186 C C . ALA B 1 86 ? -8.461 -9.57 -9.43 1 96.5 86 ALA B C 1
ATOM 2188 O O . ALA B 1 86 ? -8.125 -8.398 -9.234 1 96.5 86 ALA B O 1
ATOM 2189 N N . VAL B 1 87 ? -8.859 -10.023 -10.578 1 97.06 87 VAL B N 1
ATOM 2190 C CA . VAL B 1 87 ? -8.914 -9.148 -11.742 1 97.06 87 VAL B CA 1
ATOM 2191 C C . VAL B 1 87 ? -10.008 -8.094 -11.547 1 97.06 87 VAL B C 1
ATOM 2193 O O . VAL B 1 87 ? -9.812 -6.926 -11.891 1 97.06 87 VAL B O 1
ATOM 2196 N N . ARG B 1 88 ? -11.125 -8.484 -10.969 1 95.44 88 ARG B N 1
ATOM 2197 C CA . ARG B 1 88 ? -12.172 -7.508 -10.688 1 95.44 88 ARG B CA 1
ATOM 2198 C C . ARG B 1 88 ? -11.695 -6.473 -9.672 1 95.44 88 ARG B C 1
ATOM 2200 O O . ARG B 1 88 ? -12.055 -5.297 -9.766 1 95.44 88 ARG B O 1
ATOM 2207 N N . LEU B 1 89 ? -10.961 -6.922 -8.703 1 95.12 89 LEU B N 1
ATOM 2208 C CA . LEU B 1 89 ? -10.375 -5.977 -7.758 1 95.12 89 LEU B CA 1
ATOM 2209 C C . LEU B 1 89 ? -9.469 -4.98 -8.477 1 95.12 89 LEU B C 1
ATOM 2211 O O . LEU B 1 89 ? -9.594 -3.77 -8.273 1 95.12 89 LEU B O 1
ATOM 2215 N N . TYR B 1 90 ? -8.586 -5.488 -9.32 1 97.06 90 TYR B N 1
ATOM 2216 C CA . TYR B 1 90 ? -7.703 -4.645 -10.117 1 97.06 90 TYR B CA 1
ATOM 2217 C C . TYR B 1 90 ? -8.5 -3.592 -10.883 1 97.06 90 TYR B C 1
ATOM 2219 O O . TYR B 1 90 ? -8.172 -2.402 -10.836 1 97.06 90 TYR B O 1
ATOM 2227 N N . ASP B 1 91 ? -9.57 -4.012 -11.5 1 96.44 91 ASP B N 1
ATOM 2228 C CA . ASP B 1 91 ? -10.398 -3.105 -12.289 1 96.44 91 ASP B CA 1
ATOM 2229 C C . ASP B 1 91 ? -11.062 -2.055 -11.398 1 96.44 91 ASP B C 1
ATOM 2231 O O . ASP B 1 91 ? -11.164 -0.887 -11.781 1 96.44 91 ASP B O 1
ATOM 2235 N N . GLU B 1 92 ? -11.484 -2.471 -10.266 1 94.12 92 GLU B N 1
ATOM 2236 C CA . GLU B 1 92 ? -12.164 -1.543 -9.367 1 94.12 92 GLU B CA 1
ATOM 2237 C C . GLU B 1 92 ? -11.195 -0.497 -8.812 1 94.12 92 GLU B C 1
ATOM 2239 O O . GLU B 1 92 ? -11.562 0.668 -8.648 1 94.12 92 GLU B O 1
ATOM 2244 N N . TYR B 1 93 ? -9.953 -0.904 -8.531 1 94.38 93 TYR B N 1
ATOM 2245 C CA . TYR B 1 93 ? -8.945 0.05 -8.078 1 94.38 93 TYR B CA 1
ATOM 2246 C C . TYR B 1 93 ? -8.734 1.15 -9.109 1 94.38 93 TYR B C 1
ATOM 2248 O O . TYR B 1 93 ? -8.508 2.311 -8.758 1 94.38 93 TYR B O 1
ATOM 2256 N N . LEU B 1 94 ? -8.758 0.739 -10.383 1 95.44 94 LEU B N 1
ATOM 2257 C CA . LEU B 1 94 ? -8.555 1.7 -11.461 1 95.44 94 LEU B CA 1
ATOM 2258 C C . LEU B 1 94 ? -9.75 2.631 -11.594 1 95.44 94 LEU B C 1
ATOM 2260 O O . LEU B 1 94 ? -9.594 3.83 -11.828 1 95.44 94 LEU B O 1
ATOM 2264 N N . ARG B 1 95 ? -10.883 2.1 -11.414 1 93.25 95 ARG B N 1
ATOM 2265 C CA . ARG B 1 95 ? -12.117 2.857 -11.594 1 93.25 95 ARG B CA 1
ATOM 2266 C C . ARG B 1 95 ? -12.352 3.807 -10.422 1 93.25 95 ARG B C 1
ATOM 2268 O O . ARG B 1 95 ? -12.828 4.926 -10.609 1 93.25 95 ARG B O 1
ATOM 2275 N N . ARG B 1 96 ? -12.023 3.371 -9.273 1 91.62 96 ARG B N 1
ATOM 2276 C CA . ARG B 1 96 ? -12.242 4.113 -8.039 1 91.62 96 ARG B CA 1
ATOM 2277 C C . ARG B 1 96 ? -10.984 4.125 -7.172 1 91.62 96 ARG B C 1
ATOM 2279 O O . ARG B 1 96 ? -10.969 3.543 -6.086 1 91.62 96 ARG B O 1
ATOM 2286 N N . PRO B 1 97 ? -10.023 4.918 -7.605 1 93.81 97 PRO B N 1
ATOM 2287 C CA . PRO B 1 97 ? -8.758 4.906 -6.867 1 93.81 97 PRO B CA 1
ATOM 2288 C C . PRO B 1 97 ? -8.891 5.469 -5.457 1 93.81 97 PRO B C 1
ATOM 2290 O O . PRO B 1 97 ? -8.055 5.188 -4.594 1 93.81 97 PRO B O 1
ATOM 2293 N N . ASP B 1 98 ? -9.961 6.234 -5.227 1 92.25 98 ASP B N 1
ATOM 2294 C CA . ASP B 1 98 ? -10.148 6.883 -3.936 1 92.25 98 ASP B CA 1
ATOM 2295 C C . ASP B 1 98 ? -10.289 5.855 -2.816 1 92.25 98 ASP B C 1
ATOM 2297 O O . ASP B 1 98 ? -9.781 6.059 -1.711 1 92.25 98 ASP B O 1
ATOM 2301 N N . LEU B 1 99 ? -10.867 4.777 -3.137 1 87.5 99 LEU B N 1
ATOM 2302 C CA . LEU B 1 99 ? -11.164 3.797 -2.1 1 87.5 99 LEU B CA 1
ATOM 2303 C C . LEU B 1 99 ? -9.883 3.174 -1.553 1 87.5 99 LEU B C 1
ATOM 2305 O O . LEU B 1 99 ? -9.68 3.131 -0.338 1 87.5 99 LEU B O 1
ATOM 2309 N N . ILE B 1 100 ? -9.031 2.703 -2.449 1 92.06 100 ILE B N 1
ATOM 2310 C CA . ILE B 1 100 ? -7.82 2.029 -1.991 1 92.06 100 ILE B CA 1
ATOM 2311 C C . ILE B 1 100 ? -6.859 3.049 -1.385 1 92.06 100 ILE B C 1
ATOM 2313 O O . ILE B 1 100 ? -6.113 2.732 -0.454 1 92.06 100 ILE B O 1
ATOM 2317 N N . ARG B 1 101 ? -6.945 4.266 -1.812 1 95.38 101 ARG B N 1
ATOM 2318 C CA . ARG B 1 101 ? -6.148 5.324 -1.2 1 95.38 101 ARG B CA 1
ATOM 2319 C C . ARG B 1 101 ? -6.609 5.605 0.225 1 95.38 101 ARG B C 1
ATOM 2321 O O . ARG B 1 101 ? -5.789 5.75 1.134 1 95.38 101 ARG B O 1
ATOM 2328 N N . LEU B 1 102 ? -7.941 5.68 0.444 1 95.12 102 LEU B N 1
ATOM 2329 C CA . LEU B 1 102 ? -8.484 5.883 1.783 1 95.12 102 LEU B CA 1
ATOM 2330 C C . LEU B 1 102 ? -8.039 4.773 2.727 1 95.12 102 LEU B C 1
ATOM 2332 O O . LEU B 1 102 ? -7.652 5.039 3.869 1 95.12 102 LEU B O 1
ATOM 2336 N N . ALA B 1 103 ? -8.07 3.568 2.248 1 94.38 103 ALA B N 1
ATOM 2337 C CA . ALA B 1 103 ? -7.641 2.432 3.059 1 94.38 103 ALA B CA 1
ATOM 2338 C C . ALA B 1 103 ? -6.164 2.545 3.43 1 94.38 103 ALA B C 1
ATOM 2340 O O . ALA B 1 103 ? -5.777 2.25 4.562 1 94.38 103 ALA B O 1
ATOM 2341 N N . THR B 1 104 ? -5.371 2.971 2.498 1 96.25 104 THR B N 1
ATOM 2342 C CA . THR B 1 104 ? -3.936 3.104 2.727 1 96.25 104 THR B CA 1
ATOM 2343 C C . THR B 1 104 ? -3.646 4.238 3.707 1 96.25 104 THR B C 1
ATOM 2345 O O . THR B 1 104 ? -2.779 4.109 4.574 1 96.25 104 THR B O 1
ATOM 2348 N N . TRP B 1 105 ? -4.422 5.309 3.615 1 96.19 105 TRP B N 1
ATOM 2349 C CA . TRP B 1 105 ? -4.309 6.383 4.598 1 96.19 105 TRP B CA 1
ATOM 2350 C C . TRP B 1 105 ? -4.668 5.887 5.992 1 96.19 105 TRP B C 1
ATOM 2352 O O . TRP B 1 105 ? -3.977 6.195 6.965 1 96.19 105 TRP B O 1
ATOM 2362 N N . ALA B 1 106 ? -5.746 5.121 6.082 1 95.38 106 ALA B N 1
ATOM 2363 C CA . ALA B 1 106 ? -6.141 4.555 7.367 1 95.38 106 ALA B CA 1
ATOM 2364 C C . ALA B 1 106 ? -5.031 3.689 7.953 1 95.38 106 ALA B C 1
ATOM 2366 O O . ALA B 1 106 ? -4.742 3.758 9.148 1 95.38 106 ALA B O 1
ATOM 2367 N N . ARG B 1 107 ? -4.371 2.91 7.102 1 96.5 107 ARG B N 1
ATOM 2368 C CA . ARG B 1 107 ? -3.266 2.053 7.512 1 96.5 107 ARG B CA 1
ATOM 2369 C C . ARG B 1 107 ? -2.105 2.879 8.055 1 96.5 107 ARG B C 1
ATOM 2371 O O . ARG B 1 107 ? -1.575 2.582 9.125 1 96.5 107 ARG B O 1
ATOM 2378 N N . LEU B 1 108 ? -1.775 3.947 7.434 1 96.69 108 LEU B N 1
ATOM 2379 C CA . LEU B 1 108 ? -0.591 4.727 7.777 1 96.69 108 LEU B CA 1
ATOM 2380 C C . LEU B 1 108 ? -0.857 5.613 8.992 1 96.69 108 LEU B C 1
ATOM 2382 O O . LEU B 1 108 ? 0.007 5.766 9.859 1 96.69 108 LEU B O 1
ATOM 2386 N N . GLU B 1 109 ? -2.1 6.117 9.141 1 95.75 109 GLU B N 1
ATOM 2387 C CA . GLU B 1 109 ? -2.334 7.191 10.102 1 95.75 109 GLU B CA 1
ATOM 2388 C C . GLU B 1 109 ? -3.051 6.668 11.344 1 95.75 109 GLU B C 1
ATOM 2390 O O . GLU B 1 109 ? -2.971 7.277 12.414 1 95.75 109 GLU B O 1
ATOM 2395 N N . ARG B 1 110 ? -3.744 5.473 11.234 1 93.75 110 ARG B N 1
ATOM 2396 C CA . ARG B 1 110 ? -4.613 5.102 12.344 1 93.75 110 ARG B CA 1
ATOM 2397 C C . ARG B 1 110 ? -4.352 3.67 12.797 1 93.75 110 ARG B C 1
ATOM 2399 O O . ARG B 1 110 ? -4.57 3.33 13.961 1 93.75 110 ARG B O 1
ATOM 2406 N N . ARG B 1 111 ? -3.967 2.881 11.875 1 92.94 111 ARG B N 1
ATOM 2407 C CA . ARG B 1 111 ? -3.867 1.452 12.156 1 92.94 111 ARG B CA 1
ATOM 2408 C C . ARG B 1 111 ? -2.498 0.911 11.758 1 92.94 111 ARG B C 1
ATOM 2410 O O . ARG B 1 111 ? -2.387 0.11 10.828 1 92.94 111 ARG B O 1
ATOM 2417 N N . PRO B 1 112 ? -1.514 1.169 12.539 1 93.19 112 PRO B N 1
ATOM 2418 C CA . PRO B 1 112 ? -0.157 0.84 12.094 1 93.19 112 PRO B CA 1
ATOM 2419 C C . PRO B 1 112 ? 0.117 -0.662 12.094 1 93.19 112 PRO B C 1
ATOM 2421 O O . PRO B 1 112 ? 1.063 -1.121 11.453 1 93.19 112 PRO B O 1
ATOM 2424 N N . THR B 1 113 ? -0.727 -1.429 12.875 1 96.25 113 THR B N 1
ATOM 2425 C CA . THR B 1 113 ? -0.507 -2.871 12.906 1 96.25 113 THR B CA 1
ATOM 2426 C C . THR B 1 113 ? -1.836 -3.619 12.969 1 96.25 113 THR B C 1
ATOM 2428 O O . THR B 1 113 ? -2.879 -3.02 13.242 1 96.25 113 THR B O 1
ATOM 2431 N N . GLY B 1 114 ? -1.766 -4.902 12.641 1 97 114 GLY B N 1
ATOM 2432 C CA . GLY B 1 114 ? -2.938 -5.754 12.773 1 97 114 GLY B CA 1
ATOM 2433 C C . GLY B 1 114 ? -3.932 -5.578 11.641 1 97 114 GLY B C 1
ATOM 2434 O O . GLY B 1 114 ? -3.545 -5.277 10.516 1 97 114 GLY B O 1
ATOM 2435 N N . HIS B 1 115 ? -5.211 -5.898 11.922 1 96.62 115 HIS B N 1
ATOM 2436 C CA . HIS B 1 115 ? -6.266 -5.754 10.93 1 96.62 115 HIS B CA 1
ATOM 2437 C C . HIS B 1 115 ? -6.516 -4.285 10.602 1 96.62 115 HIS B C 1
ATOM 2439 O O . HIS B 1 115 ? -6.504 -3.434 11.492 1 96.62 115 HIS B O 1
ATOM 2445 N N . LEU B 1 116 ? -6.773 -3.996 9.352 1 94 116 LEU B N 1
ATOM 2446 C CA . LEU B 1 116 ? -7.039 -2.621 8.953 1 94 116 LEU B CA 1
ATOM 2447 C C . LEU B 1 116 ? -8.281 -2.08 9.648 1 94 116 LEU B C 1
ATOM 2449 O O . LEU B 1 116 ? -8.336 -0.902 10.008 1 94 116 LEU B O 1
ATOM 2453 N N . VAL B 1 117 ? -9.266 -2.988 9.805 1 90.56 117 VAL B N 1
ATOM 2454 C CA . VAL B 1 117 ? -10.523 -2.592 10.422 1 90.56 117 VAL B CA 1
ATOM 2455 C C . VAL B 1 117 ? -10.773 -3.443 11.664 1 90.56 117 VAL B C 1
ATOM 2457 O O . VAL B 1 117 ? -10.531 -4.652 11.656 1 90.56 117 VAL B O 1
ATOM 2460 N N . GLU B 1 118 ? -11.242 -2.811 12.734 1 85.81 118 GLU B N 1
ATOM 2461 C CA . GLU B 1 118 ? -11.523 -3.516 13.977 1 85.81 118 GLU B CA 1
ATOM 2462 C C . GLU B 1 118 ? -12.625 -4.555 13.789 1 85.81 118 GLU B C 1
ATOM 2464 O O . GLU B 1 118 ? -12.523 -5.676 14.297 1 85.81 118 GLU B O 1
ATOM 2469 N N . ASN B 1 119 ? -13.656 -4.277 13.102 1 85.62 119 ASN B N 1
ATOM 2470 C CA . ASN B 1 119 ? -14.75 -5.211 12.844 1 85.62 119 ASN B CA 1
ATOM 2471 C C . ASN B 1 119 ? -14.531 -5.977 11.547 1 85.62 119 ASN B C 1
ATOM 2473 O O . ASN B 1 119 ? -15.477 -6.191 10.781 1 85.62 119 ASN B O 1
ATOM 2477 N N . HIS B 1 120 ? -13.32 -6.375 11.359 1 85.94 120 HIS B N 1
ATOM 2478 C CA . HIS B 1 120 ? -12.914 -7.027 10.117 1 85.94 120 HIS B CA 1
ATOM 2479 C C . HIS B 1 120 ? -13.75 -8.281 9.859 1 85.94 120 HIS B C 1
ATOM 2481 O O . HIS B 1 120 ? -14.008 -8.633 8.703 1 85.94 120 HIS B O 1
ATOM 2487 N N . ASP B 1 121 ? -14.203 -8.977 10.875 1 86.75 121 ASP B N 1
ATOM 2488 C CA . ASP B 1 121 ? -14.969 -10.211 10.719 1 86.75 121 ASP B CA 1
ATOM 2489 C C . ASP B 1 121 ? -16.219 -9.969 9.883 1 86.75 121 ASP B C 1
ATOM 2491 O O . ASP B 1 121 ? -16.562 -10.781 9.016 1 86.75 121 ASP B O 1
ATOM 2495 N N . ALA B 1 122 ? -16.828 -8.883 10.109 1 81.19 122 ALA B N 1
ATOM 2496 C CA . ALA B 1 122 ? -18.062 -8.547 9.398 1 81.19 122 ALA B CA 1
ATOM 2497 C C . ALA B 1 122 ? -17.797 -8.359 7.906 1 81.19 122 ALA B C 1
ATOM 2499 O O . ALA B 1 122 ? -18.656 -8.664 7.074 1 81.19 122 ALA B O 1
ATOM 2500 N N . TYR B 1 123 ? -16.625 -7.922 7.547 1 82.5 123 TYR B N 1
ATOM 2501 C CA . TYR B 1 123 ? -16.297 -7.621 6.156 1 82.5 123 TYR B CA 1
ATOM 2502 C C . TYR B 1 123 ? -15.648 -8.828 5.477 1 82.5 123 TYR B C 1
ATOM 2504 O O . TYR B 1 123 ? -15.742 -8.977 4.254 1 82.5 123 TYR B O 1
ATOM 2512 N N . GLU B 1 124 ? -15.117 -9.68 6.32 1 87.19 124 GLU B N 1
ATOM 2513 C CA . GLU B 1 124 ? -14.297 -10.727 5.719 1 87.19 124 GLU B CA 1
ATOM 2514 C C . GLU B 1 124 ? -15 -12.078 5.777 1 87.19 124 GLU B C 1
ATOM 2516 O O . GLU B 1 124 ? -14.625 -13.008 5.059 1 87.19 124 GLU B O 1
ATOM 2521 N N . ASP B 1 125 ? -15.992 -12.219 6.613 1 88.44 125 ASP B N 1
ATOM 2522 C CA . ASP B 1 125 ? -16.578 -13.523 6.91 1 88.44 125 ASP B CA 1
ATOM 2523 C C . ASP B 1 125 ? -17.062 -14.211 5.637 1 88.44 125 ASP B C 1
ATOM 2525 O O . ASP B 1 125 ? -16.797 -15.391 5.426 1 88.44 125 ASP B O 1
ATOM 2529 N N . VAL B 1 126 ? -17.766 -13.477 4.832 1 85.75 126 VAL B N 1
ATOM 2530 C CA . VAL B 1 126 ? -18.312 -14.055 3.607 1 85.75 126 VAL B CA 1
ATOM 2531 C C . VAL B 1 126 ? -17.172 -14.531 2.707 1 85.75 126 VAL B C 1
ATOM 2533 O O . VAL B 1 126 ? -17.25 -15.609 2.119 1 85.75 126 VAL B O 1
ATOM 2536 N N . LYS B 1 127 ? -16.141 -13.766 2.57 1 90.56 127 LYS B N 1
ATOM 2537 C CA . LYS B 1 127 ? -14.992 -14.117 1.735 1 90.56 127 LYS B CA 1
ATOM 2538 C C . LYS B 1 127 ? -14.258 -15.328 2.291 1 90.56 127 LYS B C 1
ATOM 2540 O O . LYS B 1 127 ? -13.898 -16.234 1.54 1 90.56 127 LYS B O 1
ATOM 2545 N N . LEU B 1 128 ? -14.102 -15.312 3.592 1 93.5 128 LEU B N 1
ATOM 2546 C CA . LEU B 1 128 ? -13.383 -16.406 4.23 1 93.5 128 LEU B CA 1
ATOM 2547 C C . LEU B 1 128 ? -14.156 -17.719 4.102 1 93.5 128 LEU B C 1
ATOM 2549 O O . LEU B 1 128 ? -13.57 -18.766 3.869 1 93.5 128 LEU B O 1
ATOM 2553 N N . ARG B 1 129 ? -15.438 -17.656 4.238 1 92.06 129 ARG B N 1
ATOM 2554 C CA . ARG B 1 129 ? -16.281 -18.828 4.074 1 92.06 129 ARG B CA 1
ATOM 2555 C C . ARG B 1 129 ? -16.203 -19.359 2.643 1 92.06 129 ARG B C 1
ATOM 2557 O O . ARG B 1 129 ? -16.125 -20.562 2.422 1 92.06 129 ARG B O 1
ATOM 2564 N N . ALA B 1 130 ? -16.266 -18.438 1.696 1 92.19 130 ALA B N 1
ATOM 2565 C CA . ALA B 1 130 ? -16.172 -18.812 0.291 1 92.19 130 ALA B CA 1
ATOM 2566 C C . ALA B 1 130 ? -14.852 -19.531 0.004 1 92.19 130 ALA B C 1
ATOM 2568 O O . ALA B 1 130 ? -14.828 -20.547 -0.694 1 92.19 130 ALA B O 1
ATOM 2569 N N . ILE B 1 131 ? -13.766 -19.031 0.501 1 94.62 131 ILE B N 1
ATOM 2570 C CA . ILE B 1 131 ? -12.453 -19.625 0.298 1 94.62 131 ILE B CA 1
ATOM 2571 C C . ILE B 1 131 ? -12.383 -20.984 0.982 1 94.62 131 ILE B C 1
ATOM 2573 O O . ILE B 1 131 ? -11.898 -21.953 0.398 1 94.62 131 ILE B O 1
ATOM 2577 N N . ALA B 1 132 ? -12.906 -21.078 2.189 1 95.12 132 ALA B N 1
ATOM 2578 C CA . ALA B 1 132 ? -12.914 -22.344 2.926 1 95.12 132 ALA B CA 1
ATOM 2579 C C . ALA B 1 132 ? -13.719 -23.406 2.18 1 95.12 132 ALA B C 1
ATOM 2581 O O . ALA B 1 132 ? -13.312 -24.562 2.123 1 95.12 132 ALA B O 1
ATOM 2582 N N . GLU B 1 133 ? -14.836 -23.016 1.7 1 93.94 133 GLU B N 1
ATOM 2583 C CA . GLU B 1 133 ? -15.664 -23.938 0.927 1 93.94 133 GLU B CA 1
ATOM 2584 C C . GLU B 1 133 ? -14.93 -24.422 -0.317 1 93.94 133 GLU B C 1
ATOM 2586 O O . GLU B 1 133 ? -14.992 -25.609 -0.656 1 93.94 133 GLU B O 1
ATOM 2591 N N . ALA B 1 134 ? -14.281 -23.516 -0.997 1 93.88 134 ALA B N 1
ATOM 2592 C CA . ALA B 1 134 ? -13.508 -23.875 -2.18 1 93.88 134 ALA B CA 1
ATOM 2593 C C . ALA B 1 134 ? -12.352 -24.797 -1.812 1 93.88 134 ALA B C 1
ATOM 2595 O O . ALA B 1 134 ? -11.984 -25.688 -2.592 1 93.88 134 ALA B O 1
ATOM 2596 N N . GLN B 1 135 ? -11.727 -24.578 -0.666 1 95.19 135 GLN B N 1
ATOM 2597 C CA . GLN B 1 135 ? -10.68 -25.469 -0.168 1 95.19 135 GLN B CA 1
ATOM 2598 C C . GLN B 1 135 ? -11.227 -26.859 0.102 1 95.19 135 GLN B C 1
ATOM 2600 O O . GLN B 1 135 ? -10.617 -27.859 -0.293 1 95.19 135 GLN B O 1
ATOM 2605 N N . ALA B 1 136 ? -12.336 -26.906 0.764 1 94.31 136 ALA B N 1
ATOM 2606 C CA . ALA B 1 136 ? -12.969 -28.188 1.084 1 94.31 136 ALA B CA 1
ATOM 2607 C C . ALA B 1 136 ? -13.312 -28.969 -0.184 1 94.31 136 ALA B C 1
ATOM 2609 O O . ALA B 1 136 ? -13.242 -30.203 -0.203 1 94.31 136 ALA B O 1
ATOM 2610 N N . ALA B 1 137 ? -13.656 -28.25 -1.205 1 93 137 ALA B N 1
ATOM 2611 C CA . ALA B 1 137 ? -14.023 -28.859 -2.482 1 93 137 ALA B CA 1
ATOM 2612 C C . ALA B 1 137 ? -12.781 -29.203 -3.305 1 93 137 ALA B C 1
ATOM 2614 O O . ALA B 1 137 ? -12.891 -29.719 -4.418 1 93 137 ALA B O 1
ATOM 2615 N N . GLY B 1 138 ? -11.617 -28.828 -2.904 1 92.75 138 GLY B N 1
ATOM 2616 C CA . GLY B 1 138 ? -10.359 -29.156 -3.574 1 92.75 138 GLY B CA 1
ATOM 2617 C C . GLY B 1 138 ? -10.039 -28.203 -4.715 1 92.75 138 GLY B C 1
ATOM 2618 O O . GLY B 1 138 ? -9.203 -28.516 -5.566 1 92.75 138 GLY B O 1
ATOM 2619 N N . ARG B 1 139 ? -10.648 -27.016 -4.738 1 91.94 139 ARG B N 1
ATOM 2620 C CA . ARG B 1 139 ? -10.461 -26.062 -5.828 1 91.94 139 ARG B CA 1
ATOM 2621 C C . ARG B 1 139 ? -9.383 -25.031 -5.477 1 91.94 139 ARG B C 1
ATOM 2623 O O . ARG B 1 139 ? -8.781 -24.422 -6.367 1 91.94 139 ARG B O 1
ATOM 2630 N N . VAL B 1 140 ? -9.242 -24.812 -4.203 1 94.44 140 VAL B N 1
ATOM 2631 C CA . VAL B 1 140 ? -8.258 -23.875 -3.693 1 94.44 140 VAL B CA 1
ATOM 2632 C C . VAL B 1 140 ? -7.262 -24.609 -2.791 1 94.44 140 VAL B C 1
ATOM 2634 O O . VAL B 1 140 ? -7.641 -25.531 -2.064 1 94.44 140 VAL B O 1
ATOM 2637 N N . ARG B 1 141 ? -6.098 -24.266 -2.82 1 94.56 141 ARG B N 1
ATOM 2638 C CA . ARG B 1 141 ? -5.047 -24.906 -2.033 1 94.56 141 ARG B CA 1
ATOM 2639 C C . ARG B 1 141 ? -5.395 -24.891 -0.548 1 94.56 141 ARG B C 1
ATOM 2641 O O . ARG B 1 141 ? -6.066 -23.969 -0.07 1 94.56 141 ARG B O 1
ATOM 2648 N N . PRO B 1 142 ? -4.844 -25.875 0.169 1 94.06 142 PRO B N 1
ATOM 2649 C CA . PRO B 1 142 ? -5.047 -25.859 1.619 1 94.06 142 PRO B CA 1
ATOM 2650 C C . PRO B 1 142 ? -4.293 -24.734 2.311 1 94.06 142 PRO B C 1
ATOM 2652 O O . PRO B 1 142 ? -3.379 -24.156 1.726 1 94.06 142 PRO B O 1
ATOM 2655 N N . GLY B 1 143 ? -4.688 -24.516 3.574 1 94.06 143 GLY B N 1
ATOM 2656 C CA . GLY B 1 143 ? -4.105 -23.453 4.375 1 94.06 143 GLY B CA 1
ATOM 2657 C C . GLY B 1 143 ? -5.145 -22.562 5.039 1 94.06 143 GLY B C 1
ATOM 2658 O O . GLY B 1 143 ? -6.344 -22.797 4.898 1 94.06 143 GLY B O 1
ATOM 2659 N N . ASP B 1 144 ? -4.645 -21.531 5.723 1 96.25 144 ASP B N 1
ATOM 2660 C CA . ASP B 1 144 ? -5.539 -20.578 6.375 1 96.25 144 ASP B CA 1
ATOM 2661 C C . ASP B 1 144 ? -6.273 -19.734 5.344 1 96.25 144 ASP B C 1
ATOM 2663 O O . ASP B 1 144 ? -5.645 -19.031 4.543 1 96.25 144 ASP B O 1
ATOM 2667 N N . PRO B 1 145 ? -7.625 -19.797 5.355 1 95.44 145 PRO B N 1
ATOM 2668 C CA . PRO B 1 145 ? -8.383 -19.016 4.379 1 95.44 145 PRO B CA 1
ATOM 2669 C C . PRO B 1 145 ? -8.016 -17.531 4.41 1 95.44 145 PRO B C 1
ATOM 2671 O O . PRO B 1 145 ? -8 -16.875 3.367 1 95.44 145 PRO B O 1
ATOM 2674 N N . PHE B 1 146 ? -7.727 -17.016 5.555 1 96.25 146 PHE B N 1
ATOM 2675 C CA . PHE B 1 146 ? -7.367 -15.609 5.695 1 96.25 146 PHE B CA 1
ATOM 2676 C C . PHE B 1 146 ? -6.07 -15.312 4.949 1 96.25 146 PHE B C 1
ATOM 2678 O O . PHE B 1 146 ? -5.969 -14.289 4.266 1 96.25 146 PHE B O 1
ATOM 2685 N N . ASP B 1 147 ? -5.129 -16.141 5.055 1 97.31 147 ASP B N 1
ATOM 2686 C CA . ASP B 1 147 ? -3.844 -15.922 4.398 1 97.31 147 ASP B CA 1
ATOM 2687 C C . ASP B 1 147 ? -3.977 -16.031 2.881 1 97.31 147 ASP B C 1
ATOM 2689 O O . ASP B 1 147 ? -3.316 -15.305 2.139 1 97.31 147 ASP B O 1
ATOM 2693 N N . VAL B 1 148 ? -4.793 -16.953 2.455 1 96.06 148 VAL B N 1
ATOM 2694 C CA . VAL B 1 148 ? -5.055 -17.078 1.024 1 96.06 148 VAL B CA 1
ATOM 2695 C C . VAL B 1 148 ? -5.711 -15.789 0.513 1 96.06 148 VAL B C 1
ATOM 2697 O O . VAL B 1 148 ? -5.312 -15.25 -0.523 1 96.06 148 VAL B O 1
ATOM 2700 N N . MET B 1 149 ? -6.672 -15.297 1.27 1 95.38 149 MET B N 1
ATOM 2701 C CA . MET B 1 149 ? -7.352 -14.055 0.918 1 95.38 149 MET B CA 1
ATOM 2702 C C . MET B 1 149 ? -6.355 -12.898 0.827 1 95.38 149 MET B C 1
ATOM 2704 O O . MET B 1 149 ? -6.352 -12.156 -0.155 1 95.38 149 MET B O 1
ATOM 2708 N N . ALA B 1 150 ? -5.527 -12.75 1.845 1 97 150 ALA B N 1
ATOM 2709 C CA . ALA B 1 150 ? -4.539 -11.672 1.902 1 97 150 ALA B CA 1
ATOM 2710 C C . ALA B 1 150 ? -3.592 -11.734 0.709 1 97 150 ALA B C 1
ATOM 2712 O O . ALA B 1 150 ? -3.246 -10.703 0.127 1 97 150 ALA B O 1
ATOM 2713 N N . MET B 1 151 ? -3.225 -12.906 0.365 1 97.94 151 MET B N 1
ATOM 2714 C CA . MET B 1 151 ? -2.316 -13.117 -0.759 1 97.94 151 MET B CA 1
ATOM 2715 C C . MET B 1 151 ? -2.963 -12.68 -2.068 1 97.94 151 MET B C 1
ATOM 2717 O O . MET B 1 151 ? -2.344 -11.969 -2.861 1 97.94 151 MET B O 1
ATOM 2721 N N . VAL B 1 152 ? -4.184 -13.078 -2.287 1 96.94 152 VAL B N 1
ATOM 2722 C CA . VAL B 1 152 ? -4.883 -12.742 -3.523 1 96.94 152 VAL B CA 1
ATOM 2723 C C . VAL B 1 152 ? -5.094 -11.227 -3.605 1 96.94 152 VAL B C 1
ATOM 2725 O O . VAL B 1 152 ? -4.883 -10.625 -4.66 1 96.94 152 VAL B O 1
ATOM 2728 N N . ILE B 1 153 ? -5.465 -10.641 -2.52 1 96.12 153 ILE B N 1
ATOM 2729 C CA . ILE B 1 153 ? -5.66 -9.195 -2.488 1 96.12 153 ILE B CA 1
ATOM 2730 C C . ILE B 1 153 ? -4.336 -8.492 -2.775 1 96.12 153 ILE B C 1
ATOM 2732 O O . ILE B 1 153 ? -4.285 -7.547 -3.562 1 96.12 153 ILE B O 1
ATOM 2736 N N . ALA B 1 154 ? -3.262 -8.938 -2.172 1 98.12 154 ALA B N 1
ATOM 2737 C CA . ALA B 1 154 ? -1.947 -8.359 -2.432 1 98.12 154 ALA B CA 1
ATOM 2738 C C . ALA B 1 154 ? -1.604 -8.422 -3.918 1 98.12 154 ALA B C 1
ATOM 2740 O O . ALA B 1 154 ? -1.144 -7.438 -4.496 1 98.12 154 ALA B O 1
ATOM 2741 N N . MET B 1 155 ? -1.839 -9.539 -4.531 1 98.5 155 MET B N 1
ATOM 2742 C CA . MET B 1 155 ? -1.551 -9.703 -5.953 1 98.5 155 MET B CA 1
ATOM 2743 C C . MET B 1 155 ? -2.365 -8.719 -6.789 1 98.5 155 MET B C 1
ATOM 2745 O O . MET B 1 155 ? -1.845 -8.117 -7.727 1 98.5 155 MET B O 1
ATOM 2749 N N . SER B 1 156 ? -3.607 -8.555 -6.449 1 97.38 156 SER B N 1
ATOM 2750 C CA . SER B 1 156 ? -4.477 -7.66 -7.199 1 97.38 156 SER B CA 1
ATOM 2751 C C . SER B 1 156 ? -3.979 -6.219 -7.125 1 97.38 156 SER B C 1
ATOM 2753 O O . SER B 1 156 ? -4.336 -5.391 -7.965 1 97.38 156 SER B O 1
ATOM 2755 N N . MET B 1 157 ? -3.154 -5.906 -6.188 1 97.56 157 MET B N 1
ATOM 2756 C CA . MET B 1 157 ? -2.711 -4.543 -5.922 1 97.56 157 MET B CA 1
ATOM 2757 C C . MET B 1 157 ? -1.379 -4.258 -6.605 1 97.56 157 MET B C 1
ATOM 2759 O O . MET B 1 157 ? -0.81 -3.178 -6.441 1 97.56 157 MET B O 1
ATOM 2763 N N . ALA B 1 158 ? -0.852 -5.133 -7.422 1 98.5 158 ALA B N 1
ATOM 2764 C CA . ALA B 1 158 ? 0.485 -5.043 -8.008 1 98.5 158 ALA B CA 1
ATOM 2765 C C . ALA B 1 158 ? 0.663 -3.73 -8.766 1 98.5 158 ALA B C 1
ATOM 2767 O O . ALA B 1 158 ? 1.749 -3.146 -8.758 1 98.5 158 ALA B O 1
ATOM 2768 N N . TRP B 1 159 ? -0.43 -3.252 -9.367 1 98.62 159 TRP B N 1
ATOM 2769 C CA . TRP B 1 159 ? -0.372 -2.018 -10.141 1 98.62 159 TRP B CA 1
ATOM 2770 C C . TRP B 1 159 ? -1.438 -1.031 -9.68 1 98.62 159 TRP B C 1
ATOM 2772 O O . TRP B 1 159 ? -1.889 -0.184 -10.453 1 98.62 159 TRP B O 1
ATOM 2782 N N . SER B 1 160 ? -1.887 -1.184 -8.438 1 97.69 160 SER B N 1
ATOM 2783 C CA . SER B 1 160 ? -2.934 -0.329 -7.891 1 97.69 160 SER B CA 1
ATOM 2784 C C . SER B 1 160 ? -2.439 1.103 -7.707 1 97.69 160 SER B C 1
ATOM 2786 O O . SER B 1 160 ? -1.235 1.361 -7.77 1 97.69 160 SER B O 1
ATOM 2788 N N . PRO B 1 161 ? -3.307 2.074 -7.398 1 96.94 161 PRO B N 1
ATOM 2789 C CA . PRO B 1 161 ? -2.938 3.473 -7.164 1 96.94 161 PRO B CA 1
ATOM 2790 C C . PRO B 1 161 ? -2 3.643 -5.973 1 96.94 161 PRO B C 1
ATOM 2792 O O . PRO B 1 161 ? -1.418 4.715 -5.789 1 96.94 161 PRO B O 1
ATOM 2795 N N . VAL B 1 162 ? -1.855 2.645 -5.176 1 97 162 VAL B N 1
ATOM 2796 C CA . VAL B 1 162 ? -1.024 2.768 -3.984 1 97 162 VAL B CA 1
ATOM 2797 C C . VAL B 1 162 ? 0.17 1.821 -4.086 1 97 162 VAL B C 1
ATOM 2799 O O . VAL B 1 162 ? 0.838 1.545 -3.088 1 97 162 VAL B O 1
ATOM 2802 N N . SER B 1 163 ? 0.421 1.294 -5.312 1 97.5 163 SER B N 1
ATOM 2803 C CA . SER B 1 163 ? 1.551 0.397 -5.531 1 97.5 163 SER B CA 1
ATOM 2804 C C . SER B 1 163 ? 2.877 1.099 -5.254 1 97.5 163 SER B C 1
ATOM 2806 O O . SER B 1 163 ? 3.064 2.256 -5.637 1 97.5 163 SER B O 1
ATOM 2808 N N . ASN B 1 164 ? 3.779 0.357 -4.652 1 94.69 164 ASN B N 1
ATOM 2809 C CA . ASN B 1 164 ? 5.113 0.88 -4.375 1 94.69 164 ASN B CA 1
ATOM 2810 C C . ASN B 1 164 ? 6.074 0.599 -5.523 1 94.69 164 ASN B C 1
ATOM 2812 O O . ASN B 1 164 ? 7.289 0.73 -5.367 1 94.69 164 ASN B O 1
ATOM 2816 N N . VAL B 1 165 ? 5.551 0.137 -6.664 1 95.12 165 VAL B N 1
ATOM 2817 C CA . VAL B 1 165 ? 6.348 -0.085 -7.867 1 95.12 165 VAL B CA 1
ATOM 2818 C C . VAL B 1 165 ? 5.832 0.802 -9 1 95.12 165 VAL B C 1
ATOM 2820 O O . VAL B 1 165 ? 6.539 1.703 -9.461 1 95.12 165 VAL B O 1
ATOM 2823 N N . TYR B 1 166 ? 4.621 0.608 -9.312 1 97.56 166 TYR B N 1
ATOM 2824 C CA . TYR B 1 166 ? 3.992 1.319 -10.422 1 97.56 166 TYR B CA 1
ATOM 2825 C C . TYR B 1 166 ? 2.494 1.471 -10.188 1 97.56 166 TYR B C 1
ATOM 2827 O O . TYR B 1 166 ? 1.782 0.479 -10.016 1 97.56 166 TYR B O 1
ATOM 2835 N N . ALA B 1 167 ? 2.031 2.672 -10.18 1 98.31 167 ALA B N 1
ATOM 2836 C CA . ALA B 1 167 ? 0.604 2.951 -10.055 1 98.31 167 ALA B CA 1
ATOM 2837 C C . ALA B 1 167 ? -0.025 3.213 -11.422 1 98.31 167 ALA B C 1
ATOM 2839 O O . ALA B 1 167 ? 0.12 4.305 -11.977 1 98.31 167 ALA B O 1
ATOM 2840 N N . ALA B 1 168 ? -0.767 2.248 -11.906 1 98.38 168 ALA B N 1
ATOM 2841 C CA . ALA B 1 168 ? -1.444 2.371 -13.188 1 98.38 168 ALA B CA 1
ATOM 2842 C C . ALA B 1 168 ? -2.689 3.246 -13.078 1 98.38 168 ALA B C 1
ATOM 2844 O O . ALA B 1 168 ? -3.24 3.41 -11.984 1 98.38 168 ALA B O 1
ATOM 2845 N N . THR B 1 169 ? -3.094 3.83 -14.211 1 97.44 169 THR B N 1
ATOM 2846 C CA . THR B 1 169 ? -4.32 4.613 -14.266 1 97.44 169 THR B CA 1
ATOM 2847 C C . THR B 1 169 ? -5.258 4.078 -15.352 1 97.44 169 THR B C 1
ATOM 2849 O O . THR B 1 169 ? -4.82 3.361 -16.25 1 97.44 169 THR B O 1
ATOM 2852 N N . GLY B 1 170 ? -6.531 4.422 -15.148 1 96.19 170 GLY B N 1
ATOM 2853 C CA . GLY B 1 170 ? -7.527 3.982 -16.109 1 96.19 170 GLY B CA 1
ATOM 2854 C C . GLY B 1 170 ? -7.285 4.523 -17.516 1 96.19 170 GLY B C 1
ATOM 2855 O O . GLY B 1 170 ? -7.801 3.982 -18.484 1 96.19 170 GLY B O 1
ATOM 2856 N N . ASP B 1 171 ? -6.441 5.551 -17.656 1 96.12 171 ASP B N 1
ATOM 2857 C CA . ASP B 1 171 ? -6.25 6.242 -18.938 1 96.12 171 ASP B CA 1
ATOM 2858 C C . ASP B 1 171 ? -5.137 5.582 -19.75 1 96.12 171 ASP B C 1
ATOM 2860 O O . ASP B 1 171 ? -4.891 5.969 -20.891 1 96.12 171 ASP B O 1
ATOM 2864 N N . GLU B 1 172 ? -4.484 4.602 -19.219 1 97.56 172 GLU B N 1
ATOM 2865 C CA . GLU B 1 172 ? -3.441 3.896 -19.953 1 97.56 172 GLU B CA 1
ATOM 2866 C C . GLU B 1 172 ? -4.035 3.057 -21.094 1 97.56 172 GLU B C 1
ATOM 2868 O O . GLU B 1 172 ? -5.227 2.75 -21.078 1 97.56 172 GLU B O 1
ATOM 2873 N N . PRO B 1 173 ? -3.18 2.717 -22.047 1 97.81 173 PRO B N 1
ATOM 2874 C CA . PRO B 1 173 ? -3.689 1.932 -23.172 1 97.81 173 PRO B CA 1
ATOM 2875 C C . PRO B 1 173 ? -4.332 0.619 -22.734 1 97.81 173 PRO B C 1
ATOM 2877 O O . PRO B 1 173 ? -3.834 -0.041 -21.812 1 97.81 173 PRO B O 1
ATOM 2880 N N . ALA B 1 174 ? -5.406 0.326 -23.391 1 97.81 174 ALA B N 1
ATOM 2881 C CA . ALA B 1 174 ? -6.16 -0.884 -23.078 1 97.81 174 ALA B CA 1
ATOM 2882 C C . ALA B 1 174 ? -5.266 -2.119 -23.125 1 97.81 174 ALA B C 1
ATOM 2884 O O . ALA B 1 174 ? -5.422 -3.043 -22.328 1 97.81 174 ALA B O 1
ATOM 2885 N N . ALA B 1 175 ? -4.348 -2.1 -24.047 1 98 175 ALA B N 1
ATOM 2886 C CA . ALA B 1 175 ? -3.467 -3.25 -24.219 1 98 175 ALA B CA 1
ATOM 2887 C C . ALA B 1 175 ? -2.611 -3.486 -22.984 1 98 175 ALA B C 1
ATOM 2889 O O . ALA B 1 175 ? -2.316 -4.633 -22.625 1 98 175 ALA B O 1
ATOM 2890 N N . ALA B 1 176 ? -2.189 -2.443 -22.344 1 97.81 176 ALA B N 1
ATOM 2891 C CA . ALA B 1 176 ? -1.41 -2.566 -21.109 1 97.81 176 ALA B CA 1
ATOM 2892 C C . ALA B 1 176 ? -2.234 -3.213 -20 1 97.81 176 ALA B C 1
ATOM 2894 O O . ALA B 1 176 ? -1.746 -4.098 -19.297 1 97.81 176 ALA B O 1
ATOM 2895 N N . HIS B 1 177 ? -3.486 -2.777 -19.906 1 98.31 177 HIS B N 1
ATOM 2896 C CA . HIS B 1 177 ? -4.371 -3.34 -18.891 1 98.31 177 HIS B CA 1
ATOM 2897 C C . HIS B 1 177 ? -4.688 -4.805 -19.188 1 98.31 177 HIS B C 1
ATOM 2899 O O . HIS B 1 177 ? -4.754 -5.625 -18.281 1 98.31 177 HIS B O 1
ATOM 2905 N N . GLU B 1 178 ? -4.883 -5.102 -20.422 1 98.31 178 GLU B N 1
ATOM 2906 C CA . GLU B 1 178 ? -5.164 -6.488 -20.797 1 98.31 178 GLU B CA 1
ATOM 2907 C C . GLU B 1 178 ? -4 -7.402 -20.422 1 98.31 178 GLU B C 1
ATOM 2909 O O . GLU B 1 178 ? -4.207 -8.516 -19.938 1 98.31 178 GLU B O 1
ATOM 2914 N N . LYS B 1 179 ? -2.816 -6.926 -20.656 1 98 179 LYS B N 1
ATOM 2915 C CA . LYS B 1 179 ? -1.625 -7.688 -20.297 1 98 179 LYS B CA 1
ATOM 2916 C C . LYS B 1 179 ? -1.55 -7.91 -18.797 1 98 179 LYS B C 1
ATOM 2918 O O . LYS B 1 179 ? -1.267 -9.016 -18.344 1 98 179 LYS B O 1
ATOM 2923 N N . ARG B 1 180 ? -1.789 -6.91 -18.016 1 98.5 180 ARG B N 1
ATOM 2924 C CA . ARG B 1 180 ? -1.74 -7.004 -16.562 1 98.5 180 ARG B CA 1
ATOM 2925 C C . ARG B 1 180 ? -2.84 -7.918 -16.031 1 98.5 180 ARG B C 1
ATOM 2927 O O . ARG B 1 180 ? -2.6 -8.734 -15.133 1 98.5 180 ARG B O 1
ATOM 2934 N N . ARG B 1 181 ? -4.043 -7.781 -16.625 1 98.44 181 ARG B N 1
ATOM 2935 C CA . ARG B 1 181 ? -5.141 -8.656 -16.219 1 98.44 181 ARG B CA 1
ATOM 2936 C C . ARG B 1 181 ? -4.793 -10.117 -16.469 1 98.44 181 ARG B C 1
ATOM 2938 O O . ARG B 1 181 ? -5.047 -10.977 -15.625 1 98.44 181 ARG B O 1
ATOM 2945 N N . ALA B 1 182 ? -4.258 -10.367 -17.625 1 98.31 182 ALA B N 1
ATOM 2946 C CA . ALA B 1 182 ? -3.91 -11.742 -17.984 1 98.31 182 ALA B CA 1
ATOM 2947 C C . ALA B 1 182 ? -2.846 -12.305 -17.047 1 98.31 182 ALA B C 1
ATOM 2949 O O . ALA B 1 182 ? -2.965 -13.438 -16.578 1 98.31 182 ALA B O 1
ATOM 2950 N N . LEU B 1 183 ? -1.84 -11.555 -16.812 1 98.12 183 LEU B N 1
ATOM 2951 C CA . LEU B 1 183 ? -0.785 -11.992 -15.906 1 98.12 183 LEU B CA 1
ATOM 2952 C C . LEU B 1 183 ? -1.334 -12.234 -14.508 1 98.12 183 LEU B C 1
ATOM 2954 O O . LEU B 1 183 ? -1.037 -13.258 -13.883 1 98.12 183 LEU B O 1
ATOM 2958 N N . LEU B 1 184 ? -2.088 -11.281 -14.016 1 98.31 184 LEU B N 1
ATOM 2959 C CA . LEU B 1 184 ? -2.689 -11.391 -12.688 1 98.31 184 LEU B CA 1
ATOM 2960 C C . LEU B 1 184 ? -3.541 -12.648 -12.578 1 98.31 184 LEU B C 1
ATOM 2962 O O . LEU B 1 184 ? -3.402 -13.414 -11.625 1 98.31 184 LEU B O 1
ATOM 2966 N N . ARG B 1 185 ? -4.395 -12.836 -13.562 1 97 185 ARG B N 1
ATOM 2967 C CA . ARG B 1 185 ? -5.258 -14.016 -13.578 1 97 185 ARG B CA 1
ATOM 2968 C C . ARG B 1 185 ? -4.438 -15.297 -13.516 1 97 185 ARG B C 1
ATOM 2970 O O . ARG B 1 185 ? -4.703 -16.172 -12.688 1 97 185 ARG B O 1
ATOM 2977 N N . GLU B 1 186 ? -3.479 -15.398 -14.328 1 96.62 186 GLU B N 1
ATOM 2978 C CA . GLU B 1 186 ? -2.67 -16.609 -14.414 1 96.62 186 GLU B CA 1
ATOM 2979 C C . GLU B 1 186 ? -1.867 -16.828 -13.141 1 96.62 186 GLU B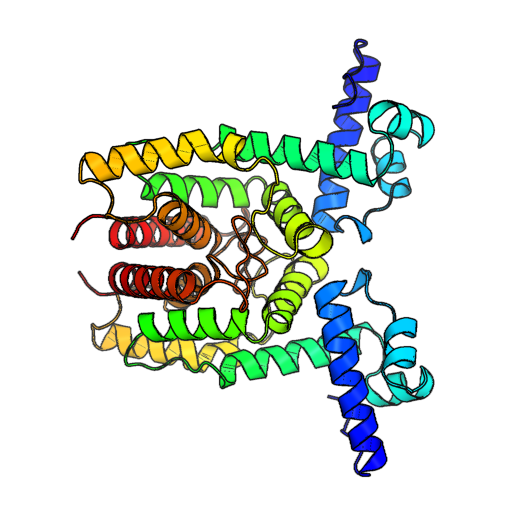 C 1
ATOM 2981 O O . GLU B 1 186 ? -1.777 -17.953 -12.641 1 96.62 186 GLU B O 1
ATOM 2986 N N . CYS B 1 187 ? -1.271 -15.781 -12.625 1 97.44 187 CYS B N 1
ATOM 2987 C CA . CYS B 1 187 ? -0.473 -15.898 -11.406 1 97.44 187 CYS B CA 1
ATOM 2988 C C . CYS B 1 187 ? -1.336 -16.328 -10.234 1 97.44 187 CYS B C 1
ATOM 2990 O O . CYS B 1 187 ? -0.938 -17.203 -9.453 1 97.44 187 CYS B O 1
ATOM 2992 N N . VAL B 1 188 ? -2.529 -15.727 -10.094 1 97.06 188 VAL B N 1
ATOM 2993 C CA . VAL B 1 188 ? -3.41 -16.094 -8.992 1 97.06 188 VAL B CA 1
ATOM 2994 C C . VAL B 1 188 ? -3.867 -17.547 -9.156 1 97.06 188 VAL B C 1
ATOM 2996 O O . VAL B 1 188 ? -3.846 -18.312 -8.195 1 97.06 188 VAL B O 1
ATOM 2999 N N . GLN B 1 189 ? -4.277 -17.875 -10.359 1 95.06 189 GLN B N 1
ATOM 3000 C CA . GLN B 1 189 ? -4.711 -19.25 -10.609 1 95.06 189 GLN B CA 1
ATOM 3001 C C . GLN B 1 189 ? -3.639 -20.25 -10.188 1 95.06 189 GLN B C 1
ATOM 3003 O O . GLN B 1 189 ? -3.93 -21.219 -9.492 1 95.06 189 GLN B O 1
ATOM 3008 N N . ARG B 1 190 ? -2.453 -20.016 -10.57 1 95.38 190 ARG B N 1
ATOM 3009 C CA . ARG B 1 190 ? -1.356 -20.922 -10.266 1 95.38 190 ARG B CA 1
ATOM 3010 C C . ARG B 1 190 ? -1.029 -20.922 -8.773 1 95.38 190 ARG B C 1
ATOM 3012 O O . ARG B 1 190 ? -0.746 -21.969 -8.188 1 95.38 190 ARG B O 1
ATOM 3019 N N . ALA B 1 191 ? -1.024 -19.75 -8.195 1 95.62 191 ALA B N 1
ATOM 3020 C CA . ALA B 1 191 ? -0.633 -19.609 -6.793 1 95.62 191 ALA B CA 1
ATOM 3021 C C . ALA B 1 191 ? -1.621 -20.312 -5.867 1 95.62 191 ALA B C 1
ATOM 3023 O O . ALA B 1 191 ? -1.226 -20.891 -4.852 1 95.62 191 ALA B O 1
ATOM 3024 N N . VAL B 1 192 ? -2.934 -20.312 -6.242 1 93.31 192 VAL B N 1
ATOM 3025 C CA . VAL B 1 192 ? -3.898 -20.688 -5.211 1 93.31 192 VAL B CA 1
ATOM 3026 C C . VAL B 1 192 ? -4.574 -22 -5.582 1 93.31 192 VAL B C 1
ATOM 3028 O O . VAL B 1 192 ? -5.391 -22.531 -4.82 1 93.31 192 VAL B O 1
ATOM 3031 N N . THR B 1 193 ? -4.309 -22.5 -6.699 1 86.5 193 THR B N 1
ATOM 3032 C CA . THR B 1 193 ? -4.938 -23.75 -7.066 1 86.5 193 THR B CA 1
ATOM 3033 C C . THR B 1 193 ? -4.105 -24.938 -6.574 1 86.5 193 THR B C 1
ATOM 3035 O O . THR B 1 193 ? -2.922 -24.781 -6.262 1 86.5 193 THR B O 1
ATOM 3038 N N . VAL B 1 194 ? -4.801 -26.016 -6.41 1 76.75 194 VAL B N 1
ATOM 3039 C CA . VAL B 1 194 ? -4.195 -27.266 -5.949 1 76.75 194 VAL B CA 1
ATOM 3040 C C . VAL B 1 194 ? -3.377 -27.891 -7.074 1 76.75 194 VAL B C 1
ATOM 3042 O O . VAL B 1 194 ? -3.766 -27.828 -8.242 1 76.75 194 VAL B O 1
ATOM 3045 N N . GLY B 1 195 ? -1.898 -27.953 -6.902 1 61.84 195 GLY B N 1
ATOM 3046 C CA . GLY B 1 195 ? -1.092 -28.703 -7.855 1 61.84 195 GLY B CA 1
ATOM 3047 C C . GLY B 1 195 ? -1.561 -30.125 -8.039 1 61.84 195 GLY B C 1
ATOM 3048 O O . GLY B 1 195 ? -2.311 -30.656 -7.215 1 61.84 195 GLY B O 1
#

Foldseek 3Di:
DQPQDPDPVSNLLVVLLLVLLLVQCLVQNLVGGDPVSSCVRSVHDPVSVCNRQNDSVSSLVVSLVVLLVCLLVVQPDALPALLVSLLVSLVVLQVCVSRVSSLVSLCVPPNVDDDSDPVVCVSCVRVLVSQVVSVVVQFWPDDRSVVLVVVSNVLSCCQGCPHPPHPDHPPDDPVVSVVSSVVSSVVNNVVIHDD/DQPQDPDPVSNLLVVLLLVQLLVQCLVQNLVGGDPVSSCVRSVHDPVSVCNRQNDSVSSLVVSLVVLLVCLLVVQPDALPALLVSLLVSLVVLQVCVSRVSSLVSLCVPPNVDDDSDPVVCVSCVRVLVSQVVSVVVQFWPDDRSVVLVVVSNVLSCCQGCPHPPHPDHPPDDPVVSVVSSVVSSVVNNVVTHDD

Solvent-accessible surface area (backbone atoms only — not comparable to full-atom values): 20091 Å² total; per-residue (Å²): 120,61,75,74,52,87,47,68,68,47,35,49,47,53,50,36,40,51,55,41,40,43,54,42,34,33,58,42,24,76,87,62,37,50,68,66,60,33,23,60,73,36,71,58,46,68,68,59,49,32,70,46,39,48,53,71,70,49,38,48,51,50,50,49,55,53,41,50,51,46,52,54,63,71,52,56,76,53,74,85,39,70,22,59,36,27,41,47,47,35,52,45,33,45,74,42,42,48,50,62,35,37,47,44,37,43,17,60,74,74,27,62,50,42,52,56,47,92,66,40,62,79,73,39,46,68,52,37,50,38,45,42,51,26,30,74,70,59,59,27,41,85,75,59,41,63,59,54,50,34,39,45,53,23,42,32,36,26,44,24,48,70,20,78,53,30,9,54,59,71,84,52,60,66,67,59,52,51,51,51,44,50,51,50,27,51,27,42,43,44,34,41,32,56,129,121,62,75,75,52,85,48,71,68,46,36,49,47,52,50,36,39,50,55,42,39,43,53,41,32,34,59,42,26,77,87,61,38,50,69,68,61,32,24,61,74,35,70,56,46,68,68,60,50,32,70,47,38,48,54,73,67,48,38,47,50,52,50,48,54,54,42,50,51,44,51,54,63,71,52,55,74,53,69,85,39,70,23,59,36,26,40,46,46,36,51,46,33,43,74,42,42,49,50,61,35,37,44,45,37,43,18,59,75,74,28,63,50,43,52,57,46,92,67,41,62,79,73,38,46,69,51,36,49,35,45,43,52,24,28,76,71,60,59,28,42,85,76,60,39,62,57,54,50,34,40,46,53,21,42,31,36,27,45,23,49,71,20,79,52,30,10,53,59,71,85,52,60,66,68,60,52,51,51,50,42,53,52,49,28,52,26,42,44,44,35,41,32,56,129

Sequence (390 aa):
MPEQPSTPRGAATYQRILDVATQEFARHGIAGARVERIVAAAHTNKAQLYAYFGNKDELFDAIFFGSLERIVNVVPIGAADLADWAVRLYDEYLRRPDLIRLATWARLERRPTGHLVENHDAYEDVKLRAIAEAQAAGRVRPGDPFDVMAMVIAMSMAWSPVSNVYAATGDEPAAAHEKRRALLRECVQRAVTVGMPEQPSTPRGAATYQRILDVATQEFARHGIAGARVERIVAAAHTNKAQLYAYFGNKDELFDAIFFGSLERIVNVVPIGAADLADWAVRLYDEYLRRPDLIRLATWARLERRPTGHLVENHDAYEDVKLRAIAEAQAAGRVRPGDPFDVMAMVIAMSMAWSPVSNVYAATGDEPAAAHEKRRALLRECVQRAVTVG

Radius of gyration: 22.02 Å; Cα contacts (8 Å, |Δi|>4): 531; chains: 2; bounding box: 70×55×44 Å

pLDDT: mean 91.85, std 8.44, range [47.78, 98.62]